Protein 3C85 (pdb70)

Foldseek 3Di:
DADEPDQAQEEEEEPPVSVVVCVVCCVVPNQRYAYEYQDPVVQVVCVVVVHRYDYDQLLDLVRVVRYDPDYNHQEYEQDPDLVSSVSSLVSCVVVPDPHAYEYEEADPVSQVVVVVSPHPYYYYPVVVVVVVVVVVCCVVVVDDDDDD/DDEPDQAQEEEEEPPQSVVVQVVCCVVPNQRYEYEYADQVVQVVCVVVPHRYHYDQLLDLVRVVPYDPPPRHAEYEQEEPDCSSVSSLVSCVVVVDPHAYEYEYQDPVCQVVVVVSPHPYYYYPVVVVVVCVVVVCCVVVVD/DVDPLQAQEEEEEPPQSVVVQVVCCVVPNQRYEYEYQDQVVQVVCVVVVHRYDYDQLLDLCCCVPRVVSVNYQEYEAEEPDCRSVSSLVSCVVVPDDHAYEYEYADDVVQVVNVVSPHPYYYYPVVVVVVVVVVVCCVVPVDDD/DEEEEEDPPQSVVVPVVPVCDYEYEPCCDDYDPHQEYEAEEPDCRSVVVLVVCVVVVDDHAYEYEYADPVVQCVVVVSPHPYYYYDVVVVVVVVVVVCCVVPVDPDPDDD

CATH classification: 3.40.50.720

Solvent-accessible surface area: 27857 Å² total

Sequence (544 aa):
QLINPGHAQVLILGGRIGTGAYDELRARYGKISLGIEIREEAAQQHRSEGRNVISGDATDPDFWERILDTGHVKLVLLAPHHQGNQTALEQLLQRRNYKGQIAAIAEYPDQLEGLLESGVDAAFNIYSEAGSGFARHVCKQLEPQFTSILINPGHAQVLILGGRIGTGAYDELRARYGKISLGIEIREEAAQQHRSEGRNVISGDATDPDFWERILDTGHVKLVLLAPHHQGNQTALEQLQRRNYKGQIAAIAEYPDQLEGLLESGVDAAFNIYSEAGSGFARHVCKQLEPLINPGHAQVLILGGRIGTGAYDELRARYGKISLGIEIREEAAQQHRSEGRNVISGDATDPDDFWERILDTGHVKLVLLAPHHQGNQTALEQLQRRNYKGQIAAIAEYPDQLEGLLESGVDAAFNIYSEAGSGFARRHVCKQLEPQFAQVLILGGRIGTGAYDELRAISLGIEINVISGDVKLVLLAPHHQGNQTALEQLQRRNYKGQIAAIAEYPDQLEGLLESGVDAAFNIYSEAGSGFARHVCKQLEPQFTSIK

Secondary structure (DSSP, 8-state):
--B--TT-SEEEE--HHHHHHHHHHHHHH-S-EEEEES-HHHHHHHHHTT--EEE--TT-HHHHHTB-S-----EEEE---HHHHHHHHHHHHHTT--SEEEEEESSHHHHHHHHHHT-SEEEEHHHHHHHHHHHHHHHHH-------/-B--TT-SEEEE--HHHHHHHHHHHHHHSS-EEEEES-HHHHHHHHHTT--EEE--TT-HHHHTTB---S---EEEE---TTHHHHHHHHHHHTT--SEEEEEESSGGGHHHHHHTT-SEEEEHHHHHHHHHHHHHHHHH--/--STT--SEEEE--HHHHHHHHHHHHHH-S-EEEEES-HHHHHHHHHTT--EEE--TT-HHHIIIII--S---EEEE---TTHHHHHHHHHHHTT--SEEEEEESSHHHHHHHHHTT-SEEEEHHHHHHHHHHHHHHHHH----/--EEEE--HHHHHHHHHHH--EEEEE--EEE----EEEE---TTHHHHHHHHHHHTT--SEEEEEESSHHHHHHHHHTT-SEEEEHHHHHHHHHHHHHHHHH--------

Nearest PDB structures (foldseek):
  3c85-assembly1_A  TM=9.756E-01  e=6.823E-26  Vibrio parahaemolyticus RIMD 2210633
  8fz7-assembly1_A  TM=7.893E-01  e=1.489E-06  Methanothermobacter thermautotrophicus
  8djb-assembly1_A  TM=7.788E-01  e=3.714E-06  Methanothermobacter thermautotrophicus
  6u6h-assembly1_A  TM=7.959E-01  e=1.056E-05  Methanothermobacter thermautotrophicus
  5bki-assembly1_A  TM=7.768E-01  e=8.131E-06  Methanothermobacter thermautotrophicus

Organism: Vibrio parahaemolyticus serotype O3:K6 (strain RIMD 2210633) (NCBI:txid223926)

Radius of gyration: 35.03 Å; Cα contacts (8 Å, |Δi|>4): 1081; chains: 4; bounding box: 75×81×74 Å

B-factor: mean 37.86, std 14.67, range [16.34, 89.81]

Structure (mmCIF, N/CA/C/O backbone):
data_3C85
#
_entry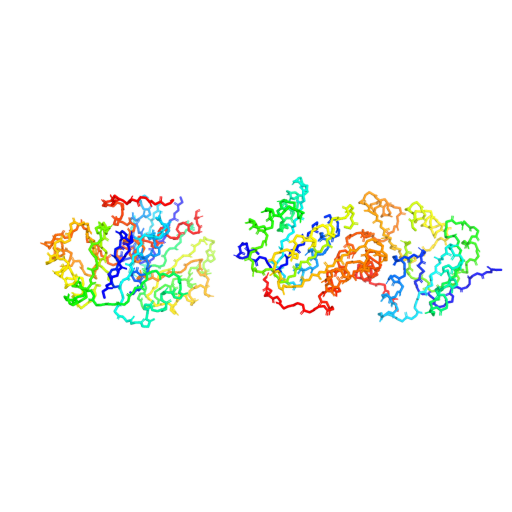.id   3C85
#
_cell.length_a   64.733
_cell.length_b   66.382
_cell.length_c   145.357
_cell.angle_alpha   90.00
_cell.angle_beta   90.00
_cell.angle_gamma   90.00
#
_symmetry.space_group_name_H-M   'P 21 21 21'
#
loop_
_entity.id
_entity.type
_entity.pdbx_description
1 polymer 'Putative glutathione-regulated potassium-efflux system protein KefB'
2 non-polymer 'SULFATE ION'
3 non-polymer 'ADENOSINE MONOPHOSPHATE'
4 water water
#
loop_
_atom_site.group_PDB
_atom_site.id
_atom_site.type_symbol
_atom_site.label_atom_id
_atom_site.label_alt_id
_atom_site.label_comp_id
_atom_site.label_asym_id
_atom_site.label_entity_id
_atom_site.label_seq_id
_atom_site.pdbx_PDB_ins_code
_atom_site.Cartn_x
_atom_site.Cartn_y
_atom_site.Cartn_z
_atom_site.occupancy
_atom_site.B_iso_or_equiv
_atom_site.auth_seq_id
_atom_site.auth_comp_id
_atom_site.auth_asym_id
_atom_site.auth_atom_id
_atom_site.pdbx_PDB_model_num
ATOM 1 N N . GLN A 1 33 ? 52.169 66.035 -2.328 1.00 47.83 29 GLN A N 1
ATOM 2 C CA . GLN A 1 33 ? 51.687 64.787 -1.692 1.00 46.57 29 GLN A CA 1
ATOM 3 C C . GLN A 1 33 ? 50.571 65.129 -0.732 1.00 45.05 29 GLN A C 1
ATOM 4 O O . GLN A 1 33 ? 50.486 64.592 0.370 1.00 44.32 29 GLN A O 1
ATOM 10 N N . LEU A 1 34 ? 49.713 66.043 -1.155 1.00 43.06 30 LEU A N 1
ATOM 11 C CA . LEU A 1 34 ? 48.597 66.432 -0.322 1.00 42.00 30 LEU A CA 1
ATOM 12 C C . LEU A 1 34 ? 47.621 65.272 -0.249 1.00 39.94 30 LEU A C 1
ATOM 13 O O . LEU A 1 34 ? 47.560 64.457 -1.173 1.00 40.01 30 LEU A O 1
ATOM 18 N N . ILE A 1 35 ? 46.895 65.181 0.860 1.00 37.66 31 ILE A N 1
ATOM 19 C CA . ILE A 1 35 ? 45.873 64.162 1.054 1.00 34.93 31 ILE A CA 1
ATOM 20 C C . ILE A 1 35 ? 44.513 64.815 1.075 1.00 34.46 31 ILE A C 1
ATOM 21 O O . ILE A 1 35 ? 44.188 65.587 1.985 1.00 33.01 31 ILE A O 1
ATOM 26 N N . ASN A 1 36 ? 43.735 64.488 0.049 1.00 31.74 32 ASN A N 1
ATOM 27 C CA . ASN A 1 36 ? 42.362 64.883 -0.062 1.00 32.30 32 ASN A CA 1
ATOM 28 C C . ASN A 1 36 ? 41.437 63.727 0.374 1.00 31.88 32 ASN A C 1
ATOM 29 O O . ASN A 1 36 ? 41.366 62.714 -0.321 1.00 32.32 32 ASN A O 1
ATOM 34 N N . PRO A 1 37 ? 40.742 63.865 1.536 1.00 31.98 33 PRO A N 1
ATOM 35 C CA . PRO A 1 37 ? 39.947 62.755 2.062 1.00 31.15 33 PRO A CA 1
ATOM 36 C C . PRO A 1 37 ? 38.620 62.649 1.318 1.00 31.35 33 PRO A C 1
ATOM 37 O O . PRO A 1 37 ? 37.838 61.763 1.593 1.00 30.18 33 PRO A O 1
ATOM 41 N N . GLY A 1 38 ? 38.378 63.581 0.399 1.00 31.28 34 GLY A N 1
ATOM 42 C CA . GLY A 1 38 ? 37.293 63.462 -0.539 1.00 31.58 34 GLY A CA 1
ATOM 43 C C . GLY A 1 38 ? 35.986 63.499 0.203 1.00 31.65 34 GLY A C 1
ATOM 44 O O . GLY A 1 38 ? 35.782 64.383 1.029 1.00 32.20 34 GLY A O 1
ATOM 45 N N . HIS A 1 39 ? 35.100 62.537 -0.075 1.00 31.03 35 HIS A N 1
ATOM 46 C CA . HIS A 1 39 ? 33.790 62.470 0.599 1.00 30.16 35 HIS A CA 1
ATOM 47 C C . HIS A 1 39 ? 33.744 61.738 1.948 1.00 29.19 35 HIS A C 1
ATOM 48 O O . HIS A 1 39 ? 32.645 61.623 2.549 1.00 28.44 35 HIS A O 1
ATOM 55 N N . ALA A 1 40 ? 34.895 61.278 2.444 1.00 27.56 36 ALA A N 1
ATOM 56 C CA . ALA A 1 40 ? 34.946 60.474 3.686 1.00 28.13 36 ALA A CA 1
ATOM 57 C C . ALA A 1 40 ? 34.354 61.250 4.856 1.00 28.72 36 ALA A C 1
ATOM 58 O O . ALA A 1 40 ? 34.680 62.422 5.061 1.00 29.84 36 ALA A O 1
ATOM 60 N N . GLN A 1 41 ? 33.464 60.598 5.602 1.00 28.87 37 GLN A N 1
ATOM 61 C CA . GLN A 1 41 ? 32.825 61.196 6.755 1.00 28.00 37 GLN A CA 1
ATOM 62 C C . GLN A 1 41 ? 33.427 60.642 8.047 1.00 27.19 37 GLN A C 1
ATOM 63 O O . GLN A 1 41 ? 33.239 61.224 9.123 1.00 26.90 37 GLN A O 1
ATOM 69 N N . VAL A 1 42 ? 34.151 59.517 7.940 1.00 25.88 38 VAL A N 1
ATOM 70 C CA . VAL A 1 42 ? 34.799 58.866 9.097 1.00 24.57 38 VAL A CA 1
ATOM 71 C C . VAL A 1 42 ? 36.271 58.707 8.739 1.00 24.62 38 VAL A C 1
ATOM 72 O O . VAL A 1 42 ? 36.574 58.254 7.649 1.00 24.01 38 VAL A O 1
ATOM 76 N N . LEU A 1 43 ? 37.166 59.130 9.627 1.00 22.74 39 LEU A N 1
ATOM 77 C CA . LEU A 1 43 ? 38.585 58.845 9.492 1.00 23.73 39 LEU A CA 1
ATOM 78 C C . LEU A 1 43 ? 38.894 57.752 10.509 1.00 22.55 39 LEU A C 1
ATOM 79 O O . LEU A 1 43 ? 38.574 57.914 11.695 1.00 23.80 39 LEU A O 1
ATOM 84 N N . ILE A 1 44 ? 39.460 56.630 10.067 1.00 21.88 40 ILE A N 1
ATOM 85 C CA . ILE A 1 44 ? 39.795 55.539 11.021 1.00 21.12 40 ILE A CA 1
ATOM 86 C C . ILE A 1 44 ? 41.315 55.472 11.141 1.00 21.53 40 ILE A C 1
ATOM 87 O O . ILE A 1 44 ? 42.005 55.140 10.216 1.00 21.83 40 ILE A O 1
ATOM 92 N N . LEU A 1 45 ? 41.846 55.852 12.277 1.00 22.48 41 LEU A N 1
ATOM 93 C CA . LEU A 1 45 ? 43.292 55.903 12.398 1.00 21.88 41 LEU A CA 1
ATOM 94 C C . LEU A 1 45 ? 43.780 54.558 12.949 1.00 24.02 41 LEU A C 1
ATOM 95 O O . LEU A 1 45 ? 43.619 54.277 14.152 1.00 24.28 41 LEU A O 1
ATOM 100 N N . GLY A 1 46 ? 44.389 53.739 12.096 1.00 22.48 42 GLY A N 1
ATOM 101 C CA . GLY A 1 46 ? 44.892 52.425 12.546 1.00 21.91 42 GLY A CA 1
ATOM 102 C C . GLY A 1 46 ? 43.970 51.465 11.852 1.00 21.80 42 GLY A C 1
ATOM 103 O O . GLY A 1 46 ? 42.764 51.517 12.084 1.00 21.43 42 GLY A O 1
ATOM 112 N N . GLY A 1 48 ? 44.603 47.941 11.820 1.00 22.74 44 GLY A N 1
ATOM 113 C CA . GLY A 1 48 ? 44.894 46.574 12.336 1.00 21.34 44 GLY A CA 1
ATOM 114 C C . GLY A 1 48 ? 43.507 45.976 12.466 1.00 22.64 44 GLY A C 1
ATOM 115 O O . GLY A 1 48 ? 42.567 46.516 11.881 1.00 22.79 44 GLY A O 1
ATOM 116 N N . ARG A 1 49 ? 43.369 44.907 13.233 1.00 22.08 45 ARG A N 1
ATOM 117 C CA . ARG A 1 49 ? 42.137 44.181 13.324 1.00 21.93 45 ARG A CA 1
ATOM 118 C C . ARG A 1 49 ? 40.969 44.984 13.903 1.00 21.28 45 ARG A C 1
ATOM 119 O O . ARG A 1 49 ? 39.888 44.859 13.456 1.00 22.09 45 ARG A O 1
ATOM 127 N N . ILE A 1 50 ? 41.238 45.832 14.875 1.00 20.57 46 ILE A N 1
ATOM 128 C CA . ILE A 1 50 ? 40.155 46.673 15.415 1.00 20.62 46 ILE A CA 1
ATOM 129 C C . ILE A 1 50 ? 39.599 47.642 14.350 1.00 20.84 46 ILE A C 1
ATOM 130 O O . ILE A 1 50 ? 38.360 47.681 14.057 1.00 19.16 46 ILE A O 1
ATOM 135 N N . GLY A 1 51 ? 40.495 48.429 13.776 1.00 20.51 47 GLY A N 1
ATOM 136 C CA . GLY A 1 51 ? 40.097 49.450 12.770 1.00 21.35 47 GLY A CA 1
ATOM 137 C C . GLY A 1 51 ? 39.401 48.818 11.583 1.00 21.87 47 GLY A C 1
ATOM 138 O O . GLY A 1 51 ? 38.437 49.367 11.038 1.00 21.77 47 GLY A O 1
ATOM 139 N N . THR A 1 52 ? 39.866 47.629 11.204 1.00 22.88 48 THR A N 1
ATOM 140 C CA . THR A 1 52 ? 39.253 46.883 10.093 1.00 22.29 48 THR A CA 1
ATOM 141 C C . THR A 1 52 ? 37.827 46.400 10.425 1.00 22.19 48 THR A C 1
ATOM 142 O O . THR A 1 52 ? 36.926 46.519 9.604 1.00 22.37 48 THR A O 1
ATOM 146 N N . GLY A 1 53 ? 37.612 45.869 11.635 1.00 21.82 49 GLY A N 1
ATOM 147 C CA . GLY A 1 53 ? 36.261 45.513 12.017 1.00 22.43 49 GLY A CA 1
ATOM 148 C C . GLY A 1 53 ? 35.323 46.693 12.072 1.00 22.28 49 GLY A C 1
ATOM 149 O O . GLY A 1 53 ? 34.152 46.589 11.699 1.00 23.37 49 GLY A O 1
ATOM 150 N N . ALA A 1 54 ? 35.821 47.820 12.560 1.00 20.73 50 ALA A N 1
ATOM 151 C CA . ALA A 1 54 ? 35.016 49.039 12.562 1.00 21.32 50 ALA A CA 1
ATOM 152 C C . ALA A 1 54 ? 34.685 49.514 11.133 1.00 22.43 50 ALA A C 1
ATOM 153 O O . ALA A 1 54 ? 33.504 49.830 10.789 1.00 22.39 50 ALA A O 1
ATOM 155 N N . TYR A 1 55 ? 35.710 49.558 10.295 1.00 21.63 51 TYR A N 1
ATOM 156 C CA . TYR A 1 55 ? 35.543 49.958 8.871 1.00 23.32 51 TYR A CA 1
ATOM 157 C C . TYR A 1 55 ? 34.447 49.109 8.223 1.00 24.30 51 TYR A C 1
ATOM 158 O O . TYR A 1 55 ? 33.519 49.622 7.589 1.00 24.92 51 TYR A O 1
ATOM 167 N N . ASP A 1 56 ? 34.554 47.792 8.401 1.00 25.29 52 ASP A N 1
ATOM 168 C CA . ASP A 1 56 ? 33.630 46.859 7.761 1.00 25.70 52 ASP A CA 1
ATOM 169 C C . ASP A 1 56 ? 32.210 46.939 8.332 1.00 26.86 52 ASP A C 1
ATOM 170 O O . ASP A 1 56 ? 31.212 46.850 7.591 1.00 27.40 52 ASP A O 1
ATOM 175 N N . GLU A 1 57 ? 32.116 47.101 9.648 1.00 26.37 53 GLU A N 1
ATOM 176 C CA . GLU A 1 57 ? 30.824 47.308 10.312 1.00 27.88 53 GLU A CA 1
ATOM 177 C C . GLU A 1 57 ? 30.110 48.613 9.863 1.00 28.38 53 GLU A C 1
ATOM 178 O O . GLU A 1 57 ? 28.912 48.613 9.570 1.00 28.64 53 GLU A O 1
ATOM 184 N N . LEU A 1 58 ? 30.846 49.709 9.790 1.00 28.67 54 LEU A N 1
ATOM 185 C CA . LEU A 1 58 ? 30.314 50.944 9.187 1.00 30.65 54 LEU A CA 1
ATOM 186 C C . LEU A 1 58 ? 29.952 50.771 7.710 1.00 31.94 54 LEU A C 1
ATOM 187 O O . LEU A 1 58 ? 28.916 51.290 7.268 1.00 32.55 54 LEU A O 1
ATOM 192 N N . ARG A 1 59 ? 30.803 50.100 6.925 1.00 33.56 55 ARG A N 1
ATOM 193 C CA . ARG A 1 59 ? 30.468 49.892 5.504 1.00 36.18 55 ARG A CA 1
ATOM 194 C C . ARG A 1 59 ? 29.129 49.143 5.351 1.00 36.43 55 ARG A C 1
ATOM 195 O O . ARG A 1 59 ? 28.318 49.475 4.495 1.00 35.56 55 ARG A O 1
ATOM 203 N N . ALA A 1 60 ? 28.903 48.142 6.202 1.00 37.67 56 ALA A N 1
ATOM 204 C CA . ALA A 1 60 ? 27.661 47.367 6.183 1.00 39.58 56 ALA A CA 1
ATOM 205 C C . ALA A 1 60 ? 26.409 48.212 6.454 1.00 40.70 56 ALA A C 1
ATOM 206 O O . ALA A 1 60 ? 25.362 47.964 5.873 1.00 41.69 56 ALA A O 1
ATOM 208 N N . ARG A 1 61 ? 26.512 49.189 7.359 1.00 42.33 57 ARG A N 1
ATOM 209 C CA . ARG A 1 61 ? 25.362 50.018 7.775 1.00 43.47 57 ARG A CA 1
ATOM 210 C C . ARG A 1 61 ? 25.197 51.273 6.902 1.00 43.99 57 ARG A C 1
ATOM 211 O O . ARG A 1 61 ? 24.067 51.640 6.511 1.00 44.13 57 ARG A O 1
ATOM 219 N N . TYR A 1 62 ? 26.324 51.897 6.563 1.00 43.14 58 TYR A N 1
ATOM 220 C CA . TYR A 1 62 ? 26.318 53.209 5.908 1.00 43.03 58 TYR A CA 1
ATOM 221 C C . TYR A 1 62 ? 26.949 53.292 4.512 1.00 42.06 58 TYR A C 1
ATOM 222 O O . TYR A 1 62 ? 26.920 54.351 3.900 1.00 42.12 58 TYR A O 1
ATOM 231 N N . GLY A 1 63 ? 27.548 52.216 4.019 1.00 40.71 59 GLY A N 1
ATOM 232 C CA . GLY A 1 63 ? 28.221 52.262 2.723 1.00 38.97 59 GLY A CA 1
ATOM 233 C C . GLY A 1 63 ? 29.620 52.845 2.849 1.00 38.66 59 GLY A C 1
ATOM 234 O O . GLY A 1 63 ? 30.190 52.880 3.936 1.00 38.80 59 GLY A O 1
ATOM 235 N N . LYS A 1 64 ? 30.158 53.341 1.754 1.00 37.03 60 LYS A N 1
ATOM 236 C CA . LYS A 1 64 ? 31.573 53.687 1.662 1.00 36.84 60 LYS A CA 1
ATOM 237 C C . LYS A 1 64 ? 31.891 55.101 2.239 1.00 35.10 60 LYS A C 1
ATOM 238 O O . LYS A 1 64 ? 32.192 56.048 1.500 1.00 35.40 60 LYS A O 1
ATOM 244 N N . ILE A 1 65 ? 31.866 55.216 3.558 1.00 32.36 61 ILE A N 1
ATOM 245 C CA . ILE A 1 65 ? 31.931 56.519 4.228 1.00 30.52 61 ILE A CA 1
ATOM 246 C C . ILE A 1 65 ? 33.233 56.751 4.970 1.00 29.68 61 ILE A C 1
ATOM 247 O O . ILE A 1 65 ? 33.425 57.841 5.574 1.00 28.73 61 ILE A O 1
ATOM 252 N N . SER A 1 66 ? 34.111 55.740 4.942 1.00 27.42 62 SER A N 1
ATOM 253 C CA . SER A 1 66 ? 35.326 55.797 5.762 1.00 25.87 62 SER A CA 1
ATOM 254 C C . SER A 1 66 ? 36.617 55.882 4.967 1.00 25.73 62 SER A C 1
ATOM 255 O O . SER A 1 66 ? 36.688 55.371 3.853 1.00 25.45 62 SER A O 1
ATOM 258 N N . LEU A 1 67 ? 37.634 56.490 5.590 1.00 24.45 63 LEU A N 1
ATOM 259 C CA . LEU A 1 67 ? 39.014 56.503 5.098 1.00 23.22 63 LEU A CA 1
ATOM 260 C C . LEU A 1 67 ? 39.916 55.991 6.233 1.00 23.44 63 LEU A C 1
ATOM 261 O O . LEU A 1 67 ? 39.947 56.567 7.310 1.00 22.21 63 LEU A O 1
ATOM 266 N N . GLY A 1 68 ? 40.646 54.904 5.976 1.00 23.06 64 GLY A N 1
ATOM 267 C CA . GLY A 1 68 ? 41.545 54.317 6.964 1.00 22.59 64 GLY A CA 1
ATOM 268 C C . GLY A 1 68 ? 42.929 54.879 6.738 1.00 23.02 64 GLY A C 1
ATOM 269 O O . GLY A 1 68 ? 43.314 55.120 5.604 1.00 24.17 64 GLY A O 1
ATOM 270 N N . ILE A 1 69 ? 43.643 55.137 7.834 1.00 23.19 65 ILE A N 1
ATOM 271 C CA . ILE A 1 69 ? 45.037 55.580 7.813 1.00 23.86 65 ILE A CA 1
ATOM 272 C C . ILE A 1 69 ? 45.838 54.488 8.522 1.00 24.64 65 ILE A C 1
ATOM 273 O O . ILE A 1 69 ? 45.481 54.072 9.637 1.00 24.88 65 ILE A O 1
ATOM 278 N N . GLU A 1 70 ? 46.896 54.003 7.872 1.00 24.81 66 GLU A N 1
ATOM 279 C CA . GLU A 1 70 ? 47.634 52.833 8.344 1.00 25.20 66 GLU A CA 1
ATOM 280 C C . GLU A 1 70 ? 49.156 53.011 8.140 1.00 25.37 66 GLU A C 1
ATOM 281 O O . GLU A 1 70 ? 49.606 53.336 7.038 1.00 25.71 66 GLU A O 1
ATOM 287 N N . ILE A 1 71 ? 49.937 52.847 9.199 1.00 24.91 67 ILE A N 1
ATOM 288 C CA . ILE A 1 71 ? 51.386 53.071 9.119 1.00 28.11 67 ILE A CA 1
ATOM 289 C C . ILE A 1 71 ? 52.130 52.021 8.278 1.00 28.40 67 ILE A C 1
ATOM 290 O O . ILE A 1 71 ? 53.170 52.322 7.656 1.00 29.35 67 ILE A O 1
ATOM 295 N N . ARG A 1 72 ? 51.584 50.807 8.241 1.00 28.42 68 ARG A N 1
ATOM 296 C CA . ARG A 1 72 ? 52.195 49.696 7.474 1.00 30.65 68 ARG A CA 1
ATOM 297 C C . ARG A 1 72 ? 51.806 49.777 6.000 1.00 31.36 68 ARG A C 1
ATOM 298 O O . ARG A 1 72 ? 50.657 49.476 5.630 1.00 31.16 68 ARG A O 1
ATOM 306 N N . GLU A 1 73 ? 52.762 50.164 5.160 1.00 32.33 69 GLU A N 1
ATOM 307 C CA . GLU A 1 73 ? 52.528 50.284 3.725 1.00 34.29 69 GLU A CA 1
ATOM 308 C C . GLU A 1 73 ? 51.997 48.982 3.101 1.00 33.98 69 GLU A C 1
ATOM 309 O O . GLU A 1 73 ? 51.045 49.013 2.292 1.00 33.45 69 GLU A O 1
ATOM 315 N N . GLU A 1 74 ? 52.565 47.839 3.494 1.00 33.71 70 GLU A N 1
ATOM 316 C CA . GLU A 1 74 ? 52.106 46.574 2.904 1.00 34.30 70 GLU A CA 1
ATOM 317 C C . GLU A 1 74 ? 50.669 46.255 3.368 1.00 33.21 70 GLU A C 1
ATOM 318 O O . GLU A 1 74 ? 49.847 45.796 2.562 1.00 32.64 70 GLU A O 1
ATOM 324 N N . ALA A 1 75 ? 50.339 46.561 4.635 1.00 32.30 71 ALA A N 1
ATOM 325 C CA . ALA A 1 75 ? 48.957 46.363 5.117 1.00 30.41 71 ALA A CA 1
ATOM 326 C C . ALA A 1 75 ? 47.985 47.302 4.413 1.00 29.71 71 ALA A C 1
ATOM 327 O O . ALA A 1 75 ? 46.840 46.926 4.129 1.00 27.59 71 ALA A O 1
ATOM 329 N N . ALA A 1 76 ? 48.431 48.530 4.151 1.00 29.60 72 ALA A N 1
ATOM 330 C CA . ALA A 1 76 ? 47.566 49.498 3.458 1.00 29.52 72 ALA A CA 1
ATOM 331 C C . ALA A 1 76 ? 47.294 49.030 2.019 1.00 30.36 72 ALA A C 1
ATOM 332 O O . ALA A 1 76 ? 46.156 49.078 1.554 1.00 29.34 72 ALA A O 1
ATOM 334 N N . GLN A 1 77 ? 48.336 48.572 1.324 1.00 30.24 73 GLN A N 1
ATOM 335 C CA . GLN A 1 77 ? 48.169 47.993 -0.015 1.00 33.67 73 GLN A CA 1
ATOM 336 C C . GLN A 1 77 ? 47.241 46.771 0.004 1.00 31.26 73 GLN A C 1
ATOM 337 O O . GLN A 1 77 ? 46.371 46.616 -0.871 1.00 30.72 73 GLN A O 1
ATOM 343 N N . GLN A 1 78 ? 47.428 45.891 0.991 1.00 30.53 74 GLN A N 1
ATOM 344 C CA . GLN A 1 78 ? 46.549 44.720 1.100 1.00 30.35 74 GLN A CA 1
ATOM 345 C C . GLN A 1 78 ? 45.087 45.167 1.296 1.00 29.10 74 GLN A C 1
ATOM 346 O O . GLN A 1 78 ? 44.214 44.682 0.591 1.00 28.56 74 GLN A O 1
ATOM 352 N N . HIS A 1 79 ? 44.831 46.138 2.188 1.00 27.51 75 HIS A N 1
ATOM 353 C CA . HIS A 1 79 ? 43.479 46.707 2.310 1.00 27.70 75 HIS A CA 1
ATOM 354 C C . HIS A 1 79 ? 42.915 47.256 0.997 1.00 28.96 75 HIS A C 1
ATOM 355 O O . HIS A 1 79 ? 41.737 47.012 0.669 1.00 29.24 75 HIS A O 1
ATOM 362 N N . ARG A 1 80 ? 43.735 48.006 0.252 1.00 28.90 76 ARG A N 1
ATOM 363 C CA . ARG A 1 80 ? 43.274 48.506 -1.062 1.00 31.16 76 ARG A CA 1
ATOM 364 C C . ARG A 1 80 ? 42.967 47.364 -2.071 1.00 32.08 76 ARG A C 1
ATOM 365 O O . ARG A 1 80 ? 41.966 47.442 -2.790 1.00 31.41 76 ARG A O 1
ATOM 373 N N . SER A 1 81 ? 43.750 46.279 -2.066 1.00 33.12 77 SER A N 1
ATOM 374 C CA . SER A 1 81 ? 43.470 45.142 -2.965 1.00 35.42 77 SER A CA 1
ATOM 375 C C . SER A 1 81 ? 42.154 44.471 -2.591 1.00 35.71 77 SER A C 1
ATOM 376 O O . SER A 1 81 ? 41.531 43.838 -3.446 1.00 35.23 77 SER A O 1
ATOM 379 N N . GLU A 1 82 ? 41.736 44.644 -1.329 1.00 35.12 78 GLU A N 1
ATOM 380 C CA . GLU A 1 82 ? 40.465 44.138 -0.818 1.00 36.11 78 GLU A CA 1
ATOM 381 C C . GLU A 1 82 ? 39.297 45.151 -0.978 1.00 35.22 78 GLU A C 1
ATOM 382 O O . GLU A 1 82 ? 38.190 44.882 -0.542 1.00 36.00 78 GLU A O 1
ATOM 388 N N . GLY A 1 83 ? 39.537 46.293 -1.611 1.00 34.15 79 GLY A N 1
ATOM 389 C CA . GLY A 1 83 ? 38.462 47.254 -1.898 1.00 33.45 79 GLY A CA 1
ATOM 390 C C . GLY A 1 83 ? 38.272 48.350 -0.851 1.00 32.15 79 GLY A C 1
ATOM 391 O O . GLY A 1 83 ? 37.402 49.221 -1.012 1.00 33.60 79 GLY A O 1
ATOM 392 N N . ARG A 1 84 ? 39.084 48.335 0.212 1.00 29.85 80 ARG A N 1
ATOM 393 C CA . ARG A 1 84 ? 38.964 49.327 1.287 1.00 28.63 80 ARG A CA 1
ATOM 394 C C . ARG A 1 84 ? 39.744 50.626 0.959 1.00 28.74 80 ARG A C 1
ATOM 395 O O . ARG A 1 84 ? 40.805 50.568 0.343 1.00 27.59 80 ARG A O 1
ATOM 403 N N . ASN A 1 85 ? 39.188 51.789 1.322 1.00 27.60 81 ASN A N 1
ATOM 404 C CA . ASN A 1 85 ? 39.911 53.061 1.120 1.00 27.47 81 ASN A CA 1
ATOM 405 C C . ASN A 1 85 ? 40.850 53.252 2.279 1.00 27.06 81 ASN A C 1
ATOM 406 O O . ASN A 1 85 ? 40.442 53.718 3.353 1.00 26.17 81 ASN A O 1
ATOM 411 N N . VAL A 1 86 ? 42.102 52.864 2.070 1.00 25.94 82 VAL A N 1
ATOM 412 C CA . VAL A 1 86 ? 43.108 52.957 3.114 1.00 25.92 82 VAL A CA 1
ATOM 413 C C . VAL A 1 86 ? 44.376 53.563 2.516 1.00 26.79 82 VAL A C 1
ATOM 414 O O . VAL A 1 86 ? 44.817 53.156 1.446 1.00 27.16 82 VAL A O 1
ATOM 418 N N . ILE A 1 87 ? 44.914 54.572 3.172 1.00 26.53 83 ILE A N 1
ATOM 419 C CA . ILE A 1 87 ? 46.140 55.184 2.705 1.00 28.05 83 ILE A CA 1
ATOM 420 C C . ILE A 1 87 ? 47.208 55.011 3.768 1.00 28.63 83 ILE A C 1
ATOM 421 O O . ILE A 1 87 ? 46.892 54.852 4.964 1.00 28.99 83 ILE A O 1
ATOM 426 N N . SER A 1 88 ? 48.472 54.979 3.357 1.00 28.62 84 SER A N 1
ATOM 427 C CA . SER A 1 88 ? 49.504 54.813 4.360 1.00 28.96 84 SER A CA 1
ATOM 428 C C . SER A 1 88 ? 49.890 56.156 4.983 1.00 29.26 84 SER A C 1
ATOM 429 O O . SER A 1 88 ? 49.829 57.199 4.322 1.00 28.89 84 SER A O 1
ATOM 432 N N . GLY A 1 89 ? 50.297 56.129 6.250 1.00 28.72 85 GLY A N 1
ATOM 433 C CA . GLY A 1 89 ? 50.748 57.334 6.912 1.00 28.94 85 GLY A CA 1
ATOM 434 C C . GLY A 1 89 ? 50.849 57.110 8.393 1.00 28.52 85 GLY A C 1
ATOM 435 O O . GLY A 1 89 ? 50.297 56.156 8.908 1.00 28.14 85 GLY A O 1
ATOM 436 N N . ASP A 1 90 ? 51.576 57.988 9.068 1.00 28.83 86 ASP A N 1
ATOM 437 C CA . ASP A 1 90 ? 51.774 57.881 10.531 1.00 29.47 86 ASP A CA 1
ATOM 438 C C . ASP A 1 90 ? 50.943 58.975 11.183 1.00 29.17 86 ASP A C 1
ATOM 439 O O . ASP A 1 90 ? 51.354 60.145 11.190 1.00 29.54 86 ASP A O 1
ATOM 444 N N . ALA A 1 91 ? 49.781 58.602 11.737 1.00 29.16 87 ALA A N 1
ATOM 445 C CA . ALA A 1 91 ? 48.894 59.584 12.361 1.00 29.28 87 ALA A CA 1
ATOM 446 C C . ALA A 1 91 ? 49.470 60.281 13.628 1.00 30.18 87 ALA A C 1
ATOM 447 O O . ALA A 1 91 ? 48.876 61.239 14.105 1.00 30.27 87 ALA A O 1
ATOM 449 N N . THR A 1 92 ? 50.635 59.853 14.121 1.00 30.58 88 THR A N 1
ATOM 450 C CA . THR A 1 92 ? 51.300 60.559 15.233 1.00 32.43 88 THR A CA 1
ATOM 451 C C . THR A 1 92 ? 52.236 61.675 14.759 1.00 33.27 88 THR A C 1
ATOM 452 O O . THR A 1 92 ? 52.775 62.452 15.569 1.00 34.17 88 THR A O 1
ATOM 456 N N . ASP A 1 93 ? 52.449 61.756 13.451 1.00 34.00 89 ASP A N 1
ATOM 457 C CA . ASP A 1 93 ? 53.448 62.676 12.870 1.00 35.51 89 ASP A CA 1
ATOM 458 C C . ASP A 1 93 ? 52.766 63.952 12.404 1.00 35.60 89 ASP A C 1
ATOM 459 O O . ASP A 1 93 ? 51.877 63.870 11.553 1.00 35.74 89 ASP A O 1
ATOM 464 N N . PRO A 1 94 ? 53.148 65.136 12.970 1.00 36.62 90 PRO A N 1
ATOM 465 C CA . PRO A 1 94 ? 52.637 66.431 12.515 1.00 36.84 90 PRO A CA 1
ATOM 466 C C . PRO A 1 94 ? 52.758 66.666 11.022 1.00 38.23 90 PRO A C 1
ATOM 467 O O . PRO A 1 94 ? 51.928 67.383 10.459 1.00 38.58 90 PRO A O 1
ATOM 471 N N . ASP A 1 95 ? 53.797 66.105 10.398 1.00 38.96 91 ASP A N 1
ATOM 472 C CA . ASP A 1 95 ? 54.030 66.243 8.957 1.00 39.94 91 ASP A CA 1
ATOM 473 C C . ASP A 1 95 ? 52.982 65.473 8.137 1.00 39.13 91 ASP A C 1
ATOM 474 O O . ASP A 1 95 ? 52.642 65.882 7.028 1.00 39.71 91 ASP A O 1
ATOM 479 N N . PHE A 1 96 ? 52.491 64.362 8.668 1.00 37.78 92 PHE A N 1
ATOM 480 C CA . PHE A 1 96 ? 51.364 63.656 8.052 1.00 37.05 92 PHE A CA 1
ATOM 481 C C . PHE A 1 96 ? 50.151 64.571 8.044 1.00 36.86 92 PHE A C 1
ATOM 482 O O . PHE A 1 96 ? 49.542 64.768 7.014 1.00 36.70 92 PHE A O 1
ATOM 490 N N . TRP A 1 97 ? 49.823 65.147 9.200 1.00 36.42 93 TRP A N 1
ATOM 491 C CA . TRP A 1 97 ? 48.652 66.002 9.327 1.00 36.89 93 TRP A CA 1
ATOM 492 C C . TRP A 1 97 ? 48.716 67.278 8.485 1.00 38.58 93 TRP A C 1
ATOM 493 O O . TRP A 1 97 ? 47.675 67.821 8.077 1.00 37.73 93 TRP A O 1
ATOM 504 N N . GLU A 1 98 ? 49.920 67.707 8.185 1.00 39.19 94 GLU A N 1
ATOM 505 C CA . GLU A 1 98 ? 50.112 68.900 7.389 1.00 42.07 94 GLU A CA 1
ATOM 506 C C . GLU A 1 98 ? 49.732 68.647 5.940 1.00 41.77 94 GLU A C 1
ATOM 507 O O . GLU A 1 98 ? 49.423 69.558 5.233 1.00 41.75 94 GLU A O 1
ATOM 513 N N . ARG A 1 99 ? 49.733 67.392 5.539 1.00 41.74 95 ARG A N 1
ATOM 514 C CA . ARG A 1 99 ? 49.373 67.002 4.184 1.00 42.48 95 ARG A CA 1
ATOM 515 C C . ARG A 1 99 ? 47.867 67.025 3.950 1.00 42.79 95 ARG A C 1
ATOM 516 O O . ARG A 1 99 ? 47.432 67.035 2.812 1.00 42.25 95 ARG A O 1
ATOM 524 N N . ILE A 1 100 ? 47.074 67.039 5.017 1.00 44.24 96 ILE A N 1
ATOM 525 C CA . ILE A 1 100 ? 45.625 66.806 4.906 1.00 46.03 96 ILE A CA 1
ATOM 526 C C . ILE A 1 100 ? 44.811 68.082 4.665 1.00 47.73 96 ILE A C 1
ATOM 527 O O . ILE A 1 100 ? 44.868 69.034 5.445 1.00 47.93 96 ILE A O 1
ATOM 532 N N . LEU A 1 101 ? 44.029 68.062 3.612 1.00 49.81 97 LEU A N 1
ATOM 533 C CA . LEU A 1 101 ? 43.189 69.172 3.229 1.00 51.76 97 LEU A CA 1
ATOM 534 C C . LEU A 1 101 ? 42.123 69.523 4.242 1.00 52.94 97 LEU A C 1
ATOM 535 O O . LEU A 1 101 ? 41.351 68.685 4.631 1.00 52.96 97 LEU A O 1
ATOM 540 N N . ASP A 1 102 ? 42.070 70.784 4.628 1.00 54.52 98 ASP A N 1
ATOM 541 C CA . ASP A 1 102 ? 41.071 71.266 5.558 1.00 56.56 98 ASP A CA 1
ATOM 542 C C . ASP A 1 102 ? 39.660 71.165 5.057 1.00 56.52 98 ASP A C 1
ATOM 543 O O . ASP A 1 102 ? 38.743 71.181 5.819 1.00 57.03 98 ASP A O 1
ATOM 548 N N . THR A 1 103 ? 39.502 71.054 3.756 1.00 56.83 99 THR A N 1
ATOM 549 C CA . THR A 1 103 ? 38.200 70.836 3.167 1.00 56.72 99 THR A CA 1
ATOM 550 C C . THR A 1 103 ? 37.884 69.379 3.362 1.00 55.60 99 THR A C 1
ATOM 551 O O . THR A 1 103 ? 38.725 68.546 3.135 1.00 55.85 99 THR A O 1
ATOM 555 N N . GLY A 1 104 ? 36.675 69.085 3.803 1.00 54.52 100 GLY A N 1
ATOM 556 C CA . GLY A 1 104 ? 36.334 67.743 4.229 1.00 52.26 100 GLY A CA 1
ATOM 557 C C . GLY A 1 104 ? 35.029 67.621 5.019 1.00 50.26 100 GLY A C 1
ATOM 558 O O . GLY A 1 104 ? 34.664 68.389 5.892 1.00 51.47 100 GLY A O 1
ATOM 559 N N . HIS A 1 105 ? 34.341 66.568 4.708 1.00 47.09 101 HIS A N 1
ATOM 560 C CA . HIS A 1 105 ? 33.184 66.249 5.418 1.00 42.49 101 HIS A CA 1
ATOM 561 C C . HIS A 1 105 ? 33.426 65.368 6.662 1.00 40.00 101 HIS A C 1
ATOM 562 O O . HIS A 1 105 ? 32.510 64.733 7.062 1.00 38.33 101 HIS A O 1
ATOM 569 N N . VAL A 1 106 ? 34.625 65.347 7.263 1.00 38.28 102 VAL A N 1
ATOM 570 C CA . VAL A 1 106 ? 34.875 64.336 8.349 1.00 37.19 102 VAL A CA 1
ATOM 571 C C . VAL A 1 106 ? 34.139 64.717 9.625 1.00 35.92 102 VAL A C 1
ATOM 572 O O . VAL A 1 106 ? 34.429 65.776 10.192 1.00 36.35 102 VAL A O 1
ATOM 576 N N . LYS A 1 107 ? 33.200 63.868 10.066 1.00 33.77 103 LYS A N 1
ATOM 577 C CA . LYS A 1 107 ? 32.310 64.130 11.225 1.00 33.04 103 LYS A CA 1
ATOM 578 C C . LYS A 1 107 ? 32.668 63.265 12.412 1.00 30.47 103 LYS A C 1
ATOM 579 O O . LYS A 1 107 ? 32.231 63.529 13.543 1.00 28.93 103 LYS A O 1
ATOM 585 N N . LEU A 1 108 ? 33.441 62.215 12.135 1.00 28.73 104 LEU A N 1
ATOM 586 C CA . LEU A 1 108 ? 33.838 61.245 13.134 1.00 27.91 104 LEU A CA 1
ATOM 587 C C . LEU A 1 108 ? 35.243 60.712 12.890 1.00 26.49 104 LEU A C 1
ATOM 588 O O . LEU A 1 108 ? 35.609 60.330 11.762 1.00 27.57 104 LEU A O 1
ATOM 593 N N . VAL A 1 109 ? 36.060 60.747 13.936 1.00 25.29 105 VAL A N 1
ATOM 594 C CA . VAL A 1 109 ? 37.366 60.124 13.893 1.00 23.81 105 VAL A CA 1
ATOM 595 C C . VAL A 1 109 ? 37.367 58.959 14.897 1.00 22.52 105 VAL A C 1
ATOM 596 O O . VAL A 1 109 ? 36.968 59.146 16.060 1.00 22.22 105 VAL A O 1
ATOM 600 N N . LEU A 1 110 ? 37.795 57.765 14.449 1.00 21.41 106 LEU A N 1
ATOM 601 C CA . LEU A 1 110 ? 37.993 56.600 15.341 1.00 21.09 106 LEU A CA 1
ATOM 602 C C . LEU A 1 110 ? 39.471 56.399 15.642 1.00 21.62 106 LEU A C 1
ATOM 603 O O . LEU A 1 110 ? 40.271 56.265 14.733 1.00 21.53 106 LEU A O 1
ATOM 608 N N . LEU A 1 111 ? 39.848 56.441 16.894 1.00 20.58 107 LEU A N 1
ATOM 609 C CA . LEU A 1 111 ? 41.206 56.231 17.277 1.00 21.68 107 LEU A CA 1
ATOM 610 C C . LEU A 1 111 ? 41.451 54.730 17.555 1.00 21.56 107 LEU A C 1
ATOM 611 O O . LEU A 1 111 ? 41.057 54.218 18.551 1.00 21.60 107 LEU A O 1
ATOM 616 N N . ALA A 1 112 ? 42.088 54.058 16.616 1.00 21.72 108 ALA A N 1
ATOM 617 C CA . ALA A 1 112 ? 42.252 52.620 16.632 1.00 22.10 108 ALA A CA 1
ATOM 618 C C . ALA A 1 112 ? 43.682 52.176 16.388 1.00 23.23 108 ALA A C 1
ATOM 619 O O . ALA A 1 112 ? 43.924 51.197 15.755 1.00 23.42 108 ALA A O 1
ATOM 629 N N . PRO A 1 114 ? 47.528 50.873 17.345 1.00 26.69 110 PRO A N 1
ATOM 630 C CA . PRO A 1 114 ? 47.907 49.691 18.089 1.00 27.67 110 PRO A CA 1
ATOM 631 C C . PRO A 1 114 ? 48.647 49.986 19.373 1.00 28.54 110 PRO A C 1
ATOM 632 O O . PRO A 1 114 ? 48.789 49.126 20.170 1.00 30.32 110 PRO A O 1
ATOM 636 N N . HIS A 1 115 ? 49.107 51.194 19.550 1.00 26.96 111 HIS A N 1
ATOM 637 C CA . HIS A 1 115 ? 49.808 51.601 20.728 1.00 27.17 111 HIS A CA 1
ATOM 638 C C . HIS A 1 115 ? 49.002 52.691 21.392 1.00 26.97 111 HIS A C 1
ATOM 639 O O . HIS A 1 115 ? 48.612 53.626 20.735 1.00 26.62 111 HIS A O 1
ATOM 646 N N . HIS A 1 116 ? 48.727 52.540 22.687 1.00 27.54 112 HIS A N 1
ATOM 647 C CA . HIS A 1 116 ? 47.826 53.493 23.349 1.00 28.34 112 HIS A CA 1
ATOM 648 C C . HIS A 1 116 ? 48.288 54.943 23.235 1.00 28.47 112 HIS A C 1
ATOM 649 O O . HIS A 1 116 ? 47.475 55.837 22.989 1.00 27.99 112 HIS A O 1
ATOM 656 N N . GLN A 1 117 ? 49.582 55.184 23.460 1.00 29.54 113 GLN A N 1
ATOM 657 C CA . GLN A 1 117 ? 50.119 56.559 23.363 1.00 31.00 113 GLN A CA 1
ATOM 658 C C . GLN A 1 117 ? 49.967 57.128 21.952 1.00 30.72 113 GLN A C 1
ATOM 659 O O . GLN A 1 117 ? 49.856 58.362 21.763 1.00 30.39 113 GLN A O 1
ATOM 665 N N . GLY A 1 118 ? 49.955 56.238 20.964 1.00 30.06 114 GLY A N 1
ATOM 666 C CA . GLY A 1 118 ? 49.665 56.667 19.579 1.00 29.23 114 GLY A CA 1
ATOM 667 C C . GLY A 1 118 ? 48.300 57.316 19.424 1.00 28.14 114 GLY A C 1
ATOM 668 O O . GLY A 1 118 ? 48.148 58.310 18.700 1.00 28.45 114 GLY A O 1
ATOM 669 N N . ASN A 1 119 ? 47.282 56.729 20.055 1.00 27.74 115 ASN A N 1
ATOM 670 C CA . ASN A 1 119 ? 45.937 57.315 20.046 1.00 26.22 115 ASN A CA 1
ATOM 671 C C . ASN A 1 119 ? 45.932 58.687 20.710 1.00 26.65 115 ASN A C 1
ATOM 672 O O . ASN A 1 119 ? 45.280 59.607 20.233 1.00 24.92 115 ASN A O 1
ATOM 677 N N . GLN A 1 120 ? 46.681 58.804 21.810 1.00 27.72 116 GLN A N 1
ATOM 678 C CA . GLN A 1 120 ? 46.808 60.073 22.540 1.00 28.90 116 GLN A CA 1
ATOM 679 C C . GLN A 1 120 ? 47.491 61.134 21.681 1.00 28.86 116 GLN A C 1
ATOM 680 O O . GLN A 1 120 ? 47.013 62.268 21.582 1.00 29.03 116 GLN A O 1
ATOM 686 N N . THR A 1 121 ? 48.586 60.757 21.014 1.00 28.92 117 THR A N 1
ATOM 687 C CA . THR A 1 121 ? 49.309 61.688 20.117 1.00 28.96 117 THR A CA 1
ATOM 688 C C . THR A 1 121 ? 48.472 62.079 18.882 1.00 28.97 117 THR A C 1
ATOM 689 O O . THR A 1 121 ? 48.425 63.253 18.513 1.00 29.61 117 THR A O 1
ATOM 693 N N . ALA A 1 122 ? 47.757 61.118 18.304 1.00 29.34 118 ALA A N 1
ATOM 694 C CA . ALA A 1 122 ? 46.843 61.402 17.200 1.00 28.82 118 ALA A CA 1
ATOM 695 C C . ALA A 1 122 ? 45.779 62.395 17.602 1.00 29.04 118 ALA A C 1
ATOM 696 O O . ALA A 1 122 ? 45.486 63.289 16.839 1.00 29.36 118 ALA A O 1
ATOM 698 N N . LEU A 1 123 ? 45.189 62.221 18.785 1.00 29.80 119 LEU A N 1
ATOM 699 C CA . LEU A 1 123 ? 44.196 63.155 19.312 1.00 30.24 119 LEU A CA 1
ATOM 700 C C . LEU A 1 123 ? 44.747 64.585 19.420 1.00 31.84 119 LEU A C 1
ATOM 701 O O . LEU A 1 123 ? 44.077 65.548 19.026 1.00 30.38 119 LEU A O 1
ATOM 706 N N . GLU A 1 124 ? 45.962 64.719 19.955 1.00 33.25 120 GLU A N 1
ATOM 707 C CA . GLU A 1 124 ? 46.641 66.026 20.018 1.00 36.66 120 GLU A CA 1
ATOM 708 C C . GLU A 1 124 ? 46.812 66.674 18.635 1.00 36.16 120 GLU A C 1
ATOM 709 O O . GLU A 1 124 ? 46.654 67.897 18.477 1.00 36.45 120 GLU A O 1
ATOM 715 N N . GLN A 1 125 ? 47.139 65.864 17.629 1.00 35.54 121 GLN A N 1
ATOM 716 C CA . GLN A 1 125 ? 47.361 66.409 16.294 1.00 35.39 121 GLN A CA 1
ATOM 717 C C . GLN A 1 125 ? 46.052 66.954 15.742 1.00 35.73 121 GLN A C 1
ATOM 718 O O . GLN A 1 125 ? 46.015 68.036 15.155 1.00 36.18 121 GLN A O 1
ATOM 724 N N A LEU A 1 126 ? 44.977 66.211 15.973 0.50 35.53 122 LEU A N 1
ATOM 725 N N B LEU A 1 126 ? 44.971 66.203 15.934 0.50 35.53 122 LEU A N 1
ATOM 726 C CA A LEU A 1 126 ? 43.645 66.580 15.515 0.50 35.58 122 LEU A CA 1
ATOM 727 C CA B LEU A 1 126 ? 43.659 66.645 15.473 0.50 35.74 122 LEU A CA 1
ATOM 728 C C A LEU A 1 126 ? 43.149 67.841 16.212 0.50 36.82 122 LEU A C 1
ATOM 729 C C B LEU A 1 126 ? 43.255 67.924 16.177 0.50 36.77 122 LEU A C 1
ATOM 730 O O A LEU A 1 126 ? 42.447 68.656 15.612 0.50 36.52 122 LEU A O 1
ATOM 731 O O B LEU A 1 126 ? 42.720 68.834 15.546 0.50 36.40 122 LEU A O 1
ATOM 740 N N . GLN A 1 127 ? 43.509 67.986 17.485 1.00 37.02 123 GLN A N 1
ATOM 741 C CA . GLN A 1 127 ? 43.147 69.165 18.277 1.00 39.19 123 GLN A CA 1
ATOM 742 C C . GLN A 1 127 ? 43.896 70.423 17.862 1.00 40.87 123 GLN A C 1
ATOM 743 O O . GLN A 1 127 ? 43.341 71.539 17.868 1.00 41.84 123 GLN A O 1
ATOM 749 N N . ARG A 1 128 ? 45.149 70.269 17.473 1.00 42.74 124 ARG A N 1
ATOM 750 C CA . ARG A 1 128 ? 45.849 71.465 17.075 1.00 45.12 124 ARG A CA 1
ATOM 751 C C . ARG A 1 128 ? 45.593 71.920 15.631 1.00 45.78 124 ARG A C 1
ATOM 752 O O . ARG A 1 128 ? 46.003 73.020 15.241 1.00 45.74 124 ARG A O 1
ATOM 760 N N . ARG A 1 129 ? 44.879 71.093 14.864 1.00 45.62 125 ARG A N 1
ATOM 761 C CA . ARG A 1 129 ? 44.305 71.516 13.580 1.00 46.45 125 ARG A CA 1
ATOM 762 C C . ARG A 1 129 ? 42.851 71.961 13.728 1.00 45.47 125 ARG A C 1
ATOM 763 O O . ARG A 1 129 ? 42.177 72.156 12.728 1.00 45.62 125 ARG A O 1
ATOM 771 N N . ASN A 1 130 ? 42.380 72.093 14.966 1.00 43.90 126 ASN A N 1
ATOM 772 C CA . ASN A 1 130 ? 41.017 72.572 15.277 1.00 43.18 126 ASN A CA 1
ATOM 773 C C . ASN A 1 130 ? 39.820 71.804 14.703 1.00 41.81 126 ASN A C 1
ATOM 774 O O . ASN A 1 130 ? 38.785 72.393 14.415 1.00 40.99 126 ASN A O 1
ATOM 779 N N . TYR A 1 131 ? 39.949 70.464 14.623 1.00 40.66 127 TYR A N 1
ATOM 780 C CA . TYR A 1 131 ? 38.912 69.512 14.158 1.00 39.14 127 TYR A CA 1
ATOM 781 C C . TYR A 1 131 ? 37.669 69.691 14.970 1.00 39.89 127 TYR A C 1
ATOM 782 O O . TYR A 1 131 ? 37.722 69.757 16.151 1.00 40.58 127 TYR A O 1
ATOM 791 N N . LYS A 1 132 ? 36.551 69.781 14.304 1.00 40.51 128 LYS A N 1
ATOM 792 C CA . LYS A 1 132 ? 35.330 69.997 15.021 1.00 40.23 128 LYS A CA 1
ATOM 793 C C . LYS A 1 132 ? 34.427 68.814 15.193 1.00 38.92 128 LYS A C 1
ATOM 794 O O . LYS A 1 132 ? 33.524 68.894 15.983 1.00 39.54 128 LYS A O 1
ATOM 800 N N . GLY A 1 133 ? 34.631 67.725 14.479 1.00 37.53 129 GLY A N 1
ATOM 801 C CA . GLY A 1 133 ? 33.622 66.745 14.739 1.00 33.49 129 GLY A CA 1
ATOM 802 C C . GLY A 1 133 ? 33.873 65.965 16.003 1.00 32.19 129 GLY A C 1
ATOM 803 O O . GLY A 1 133 ? 34.479 66.432 16.922 1.00 29.98 129 GLY A O 1
ATOM 804 N N . GLN A 1 134 ? 33.369 64.754 16.001 1.00 29.54 130 GLN A N 1
ATOM 805 C CA . GLN A 1 134 ? 33.408 63.894 17.159 1.00 29.57 130 GLN A CA 1
ATOM 806 C C . GLN A 1 134 ? 34.581 62.932 17.059 1.00 27.70 130 GLN A C 1
ATOM 807 O O . GLN A 1 134 ? 35.093 62.700 16.016 1.00 27.37 130 GLN A O 1
ATOM 813 N N . ILE A 1 135 ? 35.008 62.420 18.178 1.00 26.54 131 ILE A N 1
ATOM 814 C CA . ILE A 1 135 ? 36.102 61.494 18.223 1.00 25.93 131 ILE A CA 1
ATOM 815 C C . ILE A 1 135 ? 35.738 60.381 19.193 1.00 25.55 131 ILE A C 1
ATOM 816 O O . ILE A 1 135 ? 35.252 60.640 20.250 1.00 25.06 131 ILE A O 1
ATOM 821 N N . ALA A 1 136 ? 35.979 59.154 18.784 1.00 25.47 132 ALA A N 1
ATOM 822 C CA . ALA A 1 136 ? 35.861 57.999 19.637 1.00 24.55 132 ALA A CA 1
ATOM 823 C C . ALA A 1 136 ? 37.134 57.184 19.676 1.00 24.32 132 ALA A C 1
ATOM 824 O O . ALA A 1 136 ? 37.885 57.169 18.776 1.00 24.65 132 ALA A O 1
ATOM 826 N N . ALA A 1 137 ? 37.349 56.538 20.794 1.00 24.56 133 ALA A N 1
ATOM 827 C CA . ALA A 1 137 ? 38.597 55.832 21.084 1.00 23.42 133 ALA A CA 1
ATOM 828 C C . ALA A 1 137 ? 38.330 54.488 21.740 1.00 23.67 133 ALA A C 1
ATOM 829 O O . ALA A 1 137 ? 37.245 54.242 22.314 1.00 22.08 133 ALA A O 1
ATOM 831 N N . ILE A 1 138 ? 39.307 53.603 21.660 1.00 22.98 134 ILE A N 1
ATOM 832 C CA . ILE A 1 138 ? 39.185 52.292 22.237 1.00 23.67 134 ILE A CA 1
ATOM 833 C C . ILE A 1 138 ? 40.496 52.002 22.897 1.00 24.24 134 ILE A C 1
ATOM 834 O O . ILE A 1 138 ? 41.499 52.352 22.397 1.00 25.43 134 ILE A O 1
ATOM 839 N N . ALA A 1 139 ? 40.451 51.393 24.064 1.00 23.24 135 ALA A N 1
ATOM 840 C CA . ALA A 1 139 ? 41.638 51.075 24.800 1.00 22.39 135 ALA A CA 1
ATOM 841 C C . ALA A 1 139 ? 41.482 49.847 25.714 1.00 22.74 135 ALA A C 1
ATOM 842 O O . ALA A 1 139 ? 40.465 49.260 25.768 1.00 22.01 135 ALA A O 1
ATOM 844 N N . GLU A 1 140 ? 42.539 49.516 26.417 1.00 23.04 136 GLU A N 1
ATOM 845 C CA . GLU A 1 140 ? 42.598 48.311 27.216 1.00 24.14 136 GLU A CA 1
ATOM 846 C C . GLU A 1 140 ? 42.051 48.363 28.639 1.00 23.33 136 GLU A C 1
ATOM 847 O O . GLU A 1 140 ? 41.541 47.411 29.135 1.00 21.58 136 GLU A O 1
ATOM 853 N N . TYR A 1 141 ? 42.233 49.507 29.266 1.00 23.39 137 TYR A N 1
ATOM 854 C CA . TYR A 1 141 ? 42.058 49.677 30.685 1.00 23.59 137 TYR A CA 1
ATOM 855 C C . TYR A 1 141 ? 41.275 50.935 31.027 1.00 22.74 137 TYR A C 1
ATOM 856 O O . TYR A 1 141 ? 41.365 51.905 30.337 1.00 21.97 137 TYR A O 1
ATOM 865 N N . PRO A 1 142 ? 40.531 50.879 32.119 1.00 22.68 138 PRO A N 1
ATOM 866 C CA . PRO A 1 142 ? 39.735 52.046 32.519 1.00 22.50 138 PRO A CA 1
ATOM 867 C C . PRO A 1 142 ? 40.578 53.330 32.627 1.00 22.91 138 PRO A C 1
ATOM 868 O O . PRO A 1 142 ? 40.118 54.363 32.163 1.00 22.49 138 PRO A O 1
ATOM 872 N N . ASP A 1 143 ? 41.807 53.269 33.162 1.00 22.68 139 ASP A N 1
ATOM 873 C CA . ASP A 1 143 ? 42.582 54.525 33.270 1.00 23.51 139 ASP A CA 1
ATOM 874 C C . ASP A 1 143 ? 42.894 55.148 31.903 1.00 23.22 139 ASP A C 1
ATOM 875 O O . ASP A 1 143 ? 42.847 56.380 31.727 1.00 23.50 139 ASP A O 1
ATOM 880 N N . GLN A 1 144 ? 43.178 54.302 30.930 1.00 23.02 140 GLN A N 1
ATOM 881 C CA . GLN A 1 144 ? 43.402 54.761 29.568 1.00 22.72 140 GLN A CA 1
ATOM 882 C C . GLN A 1 144 ? 42.131 55.409 29.005 1.00 22.64 140 GLN A C 1
ATOM 883 O O . GLN A 1 144 ? 42.192 56.456 28.348 1.00 21.82 140 GLN A O 1
ATOM 889 N N . LEU A 1 145 ? 40.982 54.804 29.264 1.00 21.94 141 LEU A N 1
ATOM 890 C CA . LEU A 1 145 ? 39.729 55.308 28.695 1.00 22.04 141 LEU A CA 1
ATOM 891 C C . LEU A 1 145 ? 39.355 56.639 29.331 1.00 21.86 141 LEU A C 1
ATOM 892 O O . LEU A 1 145 ? 38.989 57.586 28.628 1.00 21.09 141 LEU A O 1
ATOM 897 N N . GLU A 1 146 ? 39.455 56.691 30.663 1.00 20.50 142 GLU A N 1
ATOM 898 C CA . GLU A 1 146 ? 39.229 57.935 31.414 1.00 20.17 142 GLU A CA 1
ATOM 899 C C . GLU A 1 146 ? 40.179 59.027 30.943 1.00 20.70 142 GLU A C 1
ATOM 900 O O . GLU A 1 146 ? 39.768 60.155 30.721 1.00 19.14 142 GLU A O 1
ATOM 906 N N . GLY A 1 147 ? 41.450 58.682 30.763 1.00 20.38 143 GLY A N 1
ATOM 907 C CA . GLY A 1 147 ? 42.411 59.654 30.252 1.00 21.71 143 GLY A CA 1
ATOM 908 C C . GLY A 1 147 ? 42.081 60.196 28.870 1.00 22.73 143 GLY A C 1
ATOM 909 O O . GLY A 1 147 ? 42.283 61.386 28.607 1.00 24.54 143 GLY A O 1
ATOM 910 N N . LEU A 1 148 ? 41.588 59.339 27.979 1.00 22.38 144 LEU A N 1
ATOM 911 C CA . LEU A 1 148 ? 41.128 59.800 26.666 1.00 22.33 144 LEU A CA 1
ATOM 912 C C . LEU A 1 148 ? 39.949 60.736 26.764 1.00 22.92 144 LEU A C 1
ATOM 913 O O . LEU A 1 148 ? 39.912 61.749 26.051 1.00 23.16 144 LEU A O 1
ATOM 918 N N . LEU A 1 149 ? 38.969 60.396 27.612 1.00 22.40 145 LEU A N 1
ATOM 919 C CA . LEU A 1 149 ? 37.864 61.331 27.897 1.00 21.96 145 LEU A CA 1
ATOM 920 C C . LEU A 1 149 ? 38.361 62.666 28.443 1.00 22.85 145 LEU A C 1
ATOM 921 O O . LEU A 1 149 ? 37.937 63.771 27.987 1.00 21.83 145 LEU A O 1
ATOM 926 N N . GLU A 1 150 ? 39.264 62.598 29.410 1.00 22.46 146 GLU A N 1
ATOM 927 C CA . GLU A 1 150 ? 39.815 63.831 29.960 1.00 24.29 146 GLU A CA 1
ATOM 928 C C . GLU A 1 150 ? 40.505 64.661 28.854 1.00 25.13 146 GLU A C 1
ATOM 929 O O . GLU A 1 150 ? 40.478 65.892 28.892 1.00 24.02 146 GLU A O 1
ATOM 935 N N . SER A 1 151 ? 41.144 63.992 27.889 1.00 25.78 147 SER A N 1
ATOM 936 C CA . SER A 1 151 ? 41.920 64.691 26.865 1.00 28.51 147 SER A CA 1
ATOM 937 C C . SER A 1 151 ? 41.028 65.235 25.774 1.00 29.04 147 SER A C 1
ATOM 938 O O . SER A 1 151 ? 41.472 66.001 24.952 1.00 31.36 147 SER A O 1
ATOM 941 N N . GLY A 1 152 ? 39.756 64.859 25.778 1.00 29.66 148 GLY A N 1
ATOM 942 C CA . GLY A 1 152 ? 38.813 65.426 24.826 1.00 29.41 148 GLY A CA 1
ATOM 943 C C . GLY A 1 152 ? 38.087 64.520 23.859 1.00 29.36 148 GLY A C 1
ATOM 944 O O . GLY A 1 152 ? 37.444 65.038 22.952 1.00 29.86 148 GLY A O 1
ATOM 945 N N . VAL A 1 153 ? 38.159 63.188 24.004 1.00 28.19 149 VAL A N 1
ATOM 946 C CA . VAL A 1 153 ? 37.366 62.343 23.075 1.00 27.72 149 VAL A CA 1
ATOM 947 C C . VAL A 1 153 ? 35.914 62.362 23.547 1.00 27.20 149 VAL A C 1
ATOM 948 O O . VAL A 1 153 ? 35.662 62.598 24.743 1.00 27.18 149 VAL A O 1
ATOM 952 N N . ASP A 1 154 ? 34.970 62.117 22.642 1.00 26.78 150 ASP A N 1
ATOM 953 C CA . ASP A 1 154 ? 33.536 62.103 22.980 1.00 26.74 150 ASP A CA 1
ATOM 954 C C . ASP A 1 154 ? 33.014 60.776 23.568 1.00 26.84 150 ASP A C 1
ATOM 955 O O . ASP A 1 154 ? 32.060 60.754 24.387 1.00 26.96 150 ASP A O 1
ATOM 960 N N . ALA A 1 155 ? 33.614 59.665 23.156 1.00 25.52 151 ALA A N 1
ATOM 961 C CA . ALA A 1 155 ? 33.208 58.347 23.632 1.00 24.42 151 ALA A CA 1
ATOM 962 C C . ALA A 1 155 ? 34.420 57.445 23.711 1.00 24.12 151 ALA A C 1
ATOM 963 O O . ALA A 1 155 ? 35.264 57.512 22.855 1.00 24.31 151 ALA A O 1
ATOM 965 N N . ALA A 1 156 ? 34.502 56.594 24.737 1.00 23.50 152 ALA A N 1
ATOM 966 C CA . ALA A 1 156 ? 35.665 55.730 24.890 1.00 22.86 152 ALA A CA 1
ATOM 967 C C . ALA A 1 156 ? 35.204 54.334 25.306 1.00 22.79 152 ALA A C 1
ATOM 968 O O . ALA A 1 156 ? 34.440 54.219 26.260 1.00 23.82 152 ALA A O 1
ATOM 970 N N . PHE A 1 157 ? 35.685 53.282 24.621 1.00 21.32 153 PHE A N 1
ATOM 971 C CA . PHE A 1 157 ? 35.172 51.938 24.839 1.00 21.58 153 PHE A CA 1
ATOM 972 C C . PHE A 1 157 ? 36.313 51.015 25.099 1.00 20.52 153 PHE A C 1
ATOM 973 O O . PHE A 1 157 ? 37.447 51.277 24.706 1.00 20.60 153 PHE A O 1
ATOM 981 N N . ASN A 1 158 ? 36.046 49.945 25.797 1.00 21.13 154 ASN A N 1
ATOM 982 C CA . ASN A 1 158 ? 37.129 49.032 26.158 1.00 19.59 154 ASN A CA 1
ATOM 983 C C . ASN A 1 158 ? 37.248 47.922 25.115 1.00 20.18 154 ASN A C 1
ATOM 984 O O . ASN A 1 158 ? 36.225 47.305 24.768 1.00 18.84 154 ASN A O 1
ATOM 989 N N . ILE A 1 159 ? 38.465 47.672 24.610 1.00 18.83 155 ILE A N 1
ATOM 990 C CA . ILE A 1 159 ? 38.677 46.666 23.537 1.00 19.23 155 ILE A CA 1
ATOM 991 C C . ILE A 1 159 ? 38.044 45.306 23.910 1.00 19.23 155 ILE A C 1
ATOM 992 O O . ILE A 1 159 ? 37.341 44.674 23.100 1.00 18.89 155 ILE A O 1
ATOM 997 N N . TYR A 1 160 ? 38.294 44.846 25.135 1.00 19.95 156 TYR A N 1
ATOM 998 C CA . TYR A 1 160 ? 37.867 43.491 25.552 1.00 20.30 156 TYR A CA 1
ATOM 999 C C . TYR A 1 160 ? 36.380 43.401 25.888 1.00 19.89 156 TYR A C 1
ATOM 1000 O O . TYR A 1 160 ? 35.774 42.403 25.594 1.00 18.94 156 TYR A O 1
ATOM 1009 N N . SER A 1 161 ? 35.801 44.457 26.464 1.00 18.90 157 SER A N 1
ATOM 1010 C CA . SER A 1 161 ? 34.346 44.516 26.662 1.00 19.10 157 SER A CA 1
ATOM 1011 C C . SER A 1 161 ? 33.606 44.451 25.348 1.00 18.67 157 SER A C 1
ATOM 1012 O O . SER A 1 161 ? 32.632 43.705 25.199 1.00 19.26 157 SER A O 1
ATOM 1015 N N . GLU A 1 162 ? 34.053 45.261 24.399 1.00 19.49 158 GLU A N 1
ATOM 1016 C CA . GLU A 1 162 ? 33.482 45.284 23.042 1.00 20.40 158 GLU A CA 1
ATOM 1017 C C . GLU A 1 162 ? 33.634 43.928 22.357 1.00 20.65 158 GLU A C 1
ATOM 1018 O O . GLU A 1 162 ? 32.688 43.442 21.712 1.00 21.68 158 GLU A O 1
ATOM 1024 N N . ALA A 1 163 ? 34.811 43.329 22.472 1.00 18.90 159 ALA A N 1
ATOM 1025 C CA . ALA A 1 163 ? 35.014 41.971 21.958 1.00 20.64 159 ALA A CA 1
ATOM 1026 C C . ALA A 1 163 ? 33.971 40.960 22.498 1.00 20.53 159 ALA A C 1
ATOM 1027 O O . ALA A 1 163 ? 33.393 40.220 21.727 1.00 20.51 159 ALA A O 1
ATOM 1029 N N . GLY A 1 164 ? 33.745 40.942 23.805 1.00 20.46 160 GLY A N 1
ATOM 1030 C CA . GLY A 1 164 ? 32.797 40.018 24.431 1.00 20.75 160 GLY A CA 1
ATOM 1031 C C . GLY A 1 164 ? 31.377 40.276 23.976 1.00 21.81 160 GLY A C 1
ATOM 1032 O O . GLY A 1 164 ? 30.600 39.315 23.699 1.00 21.87 160 GLY A O 1
ATOM 1033 N N . SER A 1 165 ? 31.026 41.559 23.882 1.00 22.45 161 SER A N 1
ATOM 1034 C CA . SER A 1 165 ? 29.703 41.956 23.356 1.00 23.55 161 SER A CA 1
ATOM 1035 C C . SER A 1 165 ? 29.448 41.443 21.924 1.00 24.56 161 SER A C 1
ATOM 1036 O O . SER A 1 165 ? 28.412 40.788 21.643 1.00 25.39 161 SER A O 1
ATOM 1039 N N . GLY A 1 166 ? 30.400 41.706 21.021 1.00 23.64 162 GLY A N 1
ATOM 1040 C CA . GLY A 1 166 ? 30.277 41.305 19.625 1.00 23.28 162 GLY A CA 1
ATOM 1041 C C . GLY A 1 166 ? 30.356 39.790 19.518 1.00 23.46 162 GLY A C 1
ATOM 1042 O O . GLY A 1 166 ? 29.645 39.210 18.728 1.00 24.15 162 GLY A O 1
ATOM 1043 N N . PHE A 1 167 ? 31.227 39.157 20.317 1.00 22.98 163 PHE A N 1
ATOM 1044 C CA . PHE A 1 167 ? 31.318 37.675 20.438 1.00 22.28 163 PHE A CA 1
ATOM 1045 C C . PHE A 1 167 ? 29.933 37.052 20.674 1.00 23.00 163 PHE A C 1
ATOM 1046 O O . PHE A 1 167 ? 29.473 36.195 19.883 1.00 23.85 163 PHE A O 1
ATOM 1054 N N . ALA A 1 168 ? 29.255 37.495 21.728 1.00 22.76 164 ALA A N 1
ATOM 1055 C CA . ALA A 1 168 ? 27.963 36.962 22.082 1.00 24.33 164 ALA A CA 1
ATOM 1056 C C . ALA A 1 168 ? 26.937 37.234 20.975 1.00 25.24 164 ALA A C 1
ATOM 1057 O O . ALA A 1 168 ? 26.224 36.331 20.532 1.00 25.49 164 ALA A O 1
ATOM 1059 N N . ARG A 1 169 ? 26.893 38.471 20.507 1.00 26.62 165 ARG A N 1
ATOM 1060 C CA . ARG A 1 169 ? 26.044 38.849 19.373 1.00 28.16 165 ARG A CA 1
ATOM 1061 C C . ARG A 1 169 ? 26.218 37.946 18.116 1.00 28.52 165 ARG A C 1
ATOM 1062 O O . ARG A 1 169 ? 25.225 37.401 17.557 1.00 27.82 165 ARG A O 1
ATOM 1070 N N . HIS A 1 170 ? 27.435 37.756 17.669 1.00 27.34 166 HIS A N 1
ATOM 1071 C CA . HIS A 1 170 ? 27.681 36.929 16.536 1.00 28.70 166 HIS A CA 1
ATOM 1072 C C . HIS A 1 170 ? 27.456 35.442 16.730 1.00 28.70 166 HIS A C 1
ATOM 1073 O O . HIS A 1 170 ? 27.040 34.781 15.835 1.00 28.05 166 HIS A O 1
ATOM 1080 N N . VAL A 1 171 ? 27.728 34.955 17.923 1.00 28.50 167 VAL A N 1
ATOM 1081 C CA . VAL A 1 171 ? 27.448 33.552 18.250 1.00 27.77 167 VAL A CA 1
ATOM 1082 C C . VAL A 1 171 ? 25.943 33.341 18.127 1.00 28.54 167 VAL A C 1
ATOM 1083 O O . VAL A 1 171 ? 25.511 32.377 17.516 1.00 29.56 167 VAL A O 1
ATOM 1087 N N . CYS A 1 172 ? 25.140 34.231 18.687 1.00 28.24 168 CYS A N 1
ATOM 1088 C CA . CYS A 1 172 ? 23.712 34.017 18.636 1.00 31.34 168 CYS A CA 1
ATOM 1089 C C . CYS A 1 172 ? 23.243 34.054 17.192 1.00 32.70 168 CYS A C 1
ATOM 1090 O O . CYS A 1 172 ? 22.443 33.204 16.760 1.00 32.86 168 CYS A O 1
ATOM 1093 N N . LYS A 1 173 ? 23.785 34.995 16.423 1.00 33.14 169 LYS A N 1
ATOM 1094 C CA . LYS A 1 173 ? 23.351 35.119 15.045 1.00 35.57 169 LYS A CA 1
ATOM 1095 C C . LYS A 1 173 ? 23.772 33.922 14.186 1.00 34.15 169 LYS A C 1
ATOM 1096 O O . LYS A 1 173 ? 22.984 33.440 13.390 1.00 34.57 169 LYS A O 1
ATOM 1102 N N . GLN A 1 174 ? 25.014 33.466 14.337 1.00 33.54 170 GLN A N 1
ATOM 1103 C CA . GLN A 1 174 ? 25.491 32.305 13.597 1.00 33.43 170 GLN A CA 1
ATOM 1104 C C . GLN A 1 174 ? 24.732 31.072 14.056 1.00 33.47 170 GLN A C 1
ATOM 1105 O O . GLN A 1 174 ? 24.035 30.435 13.260 1.00 32.43 170 GLN A O 1
ATOM 1111 N N . LEU A 1 175 ? 24.839 30.777 15.354 1.00 33.04 171 LEU A N 1
ATOM 1112 C CA . LEU A 1 175 ? 24.416 29.491 15.899 1.00 33.86 171 LEU A CA 1
ATOM 1113 C C . LEU A 1 175 ? 22.915 29.353 16.184 1.00 34.46 171 LEU A C 1
ATOM 1114 O O . LEU A 1 175 ? 22.410 28.231 16.268 1.00 35.25 171 LEU A O 1
ATOM 1119 N N . GLU A 1 176 ? 22.209 30.473 16.311 1.00 35.22 172 GLU A N 1
ATOM 1120 C CA . GLU A 1 176 ? 20.767 30.491 16.639 1.00 37.36 172 GLU A CA 1
ATOM 1121 C C . GLU A 1 176 ? 20.436 29.447 17.727 1.00 36.44 172 GLU A C 1
ATOM 1122 O O . GLU A 1 176 ? 19.670 28.498 17.480 1.00 35.24 172 GLU A O 1
ATOM 1128 N N . PRO A 1 177 ? 21.044 29.594 18.918 1.00 36.15 173 PRO A N 1
ATOM 1129 C CA . PRO A 1 177 ? 20.713 28.665 19.992 1.00 36.11 173 PRO A CA 1
ATOM 1130 C C . PRO A 1 177 ? 19.246 28.839 20.421 1.00 37.55 173 PRO A C 1
ATOM 1131 O O . PRO A 1 177 ? 18.699 29.955 20.352 1.00 36.99 173 PRO A O 1
ATOM 1135 N N . GLN A 1 178 ? 18.620 27.742 20.837 1.00 37.35 174 GLN A N 1
ATOM 1136 C CA . GLN A 1 178 ? 17.227 27.783 21.246 1.00 39.70 174 GLN A CA 1
ATOM 1137 C C . GLN A 1 178 ? 17.113 27.831 22.769 1.00 39.16 174 GLN A C 1
ATOM 1138 O O . GLN A 1 178 ? 17.096 26.807 23.412 1.00 40.20 174 GLN A O 1
ATOM 1144 N N . PHE A 1 179 ? 17.019 29.030 23.337 1.00 39.25 175 PHE A N 1
ATOM 1145 C CA . PHE A 1 179 ? 16.951 29.192 24.782 1.00 38.94 175 PHE A CA 1
ATOM 1146 C C . PHE A 1 179 ? 15.535 29.433 25.284 1.00 40.59 175 PHE A C 1
ATOM 1147 O O . PHE A 1 179 ? 14.668 29.891 24.530 1.00 41.25 175 PHE A O 1
ATOM 1155 N N . THR A 1 180 ? 15.309 29.141 26.557 1.00 41.54 176 THR A N 1
ATOM 1156 C CA . THR A 1 180 ? 14.105 29.617 27.232 1.00 43.26 176 THR A CA 1
ATOM 1157 C C . THR A 1 180 ? 14.459 30.936 27.910 1.00 43.79 176 THR A C 1
ATOM 1158 O O . THR A 1 180 ? 15.180 30.939 28.903 1.00 44.32 176 THR A O 1
ATOM 1162 N N . SER A 1 181 ? 13.967 32.049 27.359 1.00 45.44 177 SER A N 1
ATOM 1163 C CA . SER A 1 181 ? 14.275 33.405 27.868 1.00 46.39 177 SER A CA 1
ATOM 1164 C C . SER A 1 181 ? 13.617 33.683 29.212 1.00 47.19 177 SER A C 1
ATOM 1165 O O . SER A 1 181 ? 12.424 33.414 29.387 1.00 47.74 177 SER A O 1
ATOM 1168 N N . ILE A 1 182 ? 14.386 34.248 30.144 1.00 47.05 178 ILE A N 1
ATOM 1169 C CA . ILE A 1 182 ? 13.911 34.494 31.507 1.00 46.99 178 ILE A CA 1
ATOM 1170 C C . ILE A 1 182 ? 14.069 35.981 31.863 1.00 46.73 178 ILE A C 1
ATOM 1171 O O . ILE A 1 182 ? 15.104 36.394 32.385 1.00 45.95 178 ILE A O 1
ATOM 1176 N N . LEU B 1 34 ? 1.590 -8.176 45.142 1.00 52.89 30 LEU B N 1
ATOM 1177 C CA . LEU B 1 34 ? 2.170 -8.043 46.505 1.00 53.10 30 LEU B CA 1
ATOM 1178 C C . LEU B 1 34 ? 2.909 -6.699 46.603 1.00 51.69 30 LEU B C 1
ATOM 1179 O O . LEU B 1 34 ? 3.830 -6.419 45.834 1.00 51.84 30 LEU B O 1
ATOM 1184 N N . ILE B 1 35 ? 2.478 -5.866 47.545 1.00 49.54 31 ILE B N 1
ATOM 1185 C CA . ILE B 1 35 ? 2.893 -4.478 47.577 1.00 47.98 31 ILE B CA 1
ATOM 1186 C C . ILE B 1 35 ? 4.061 -4.275 48.532 1.00 46.43 31 ILE B C 1
ATOM 1187 O O . ILE B 1 35 ? 3.956 -4.539 49.733 1.00 46.38 31 ILE B O 1
ATOM 1192 N N . ASN B 1 36 ? 5.164 -3.781 47.987 1.00 44.61 32 ASN B N 1
ATOM 1193 C CA . ASN B 1 36 ? 6.357 -3.501 48.780 1.00 42.45 32 ASN B CA 1
ATOM 1194 C C . ASN B 1 36 ? 6.400 -2.018 49.174 1.00 39.83 32 ASN B C 1
ATOM 1195 O O . ASN B 1 36 ? 6.655 -1.160 48.325 1.00 39.44 32 ASN B O 1
ATOM 1200 N N . PRO B 1 37 ? 6.118 -1.702 50.462 1.00 37.90 33 PRO B N 1
ATOM 1201 C CA . PRO B 1 37 ? 6.175 -0.321 50.905 1.00 35.50 33 PRO B CA 1
ATOM 1202 C C . PRO B 1 37 ? 7.595 0.149 51.169 1.00 34.27 33 PRO B C 1
ATOM 1203 O O . PRO B 1 37 ? 7.800 1.318 51.503 1.00 33.63 33 PRO B O 1
ATOM 1207 N N . GLY B 1 38 ? 8.569 -0.747 51.020 1.00 32.33 34 GLY B N 1
ATOM 1208 C CA . GLY B 1 38 ? 9.969 -0.373 51.191 1.00 31.85 34 GLY B CA 1
ATOM 1209 C C . GLY B 1 38 ? 10.222 0.148 52.585 1.00 31.03 34 GLY B C 1
ATOM 1210 O O . GLY B 1 38 ? 9.647 -0.372 53.570 1.00 31.73 34 GLY B O 1
ATOM 1211 N N . HIS B 1 39 ? 11.018 1.211 52.677 1.00 29.20 35 HIS B N 1
ATOM 1212 C CA . HIS B 1 39 ? 11.385 1.778 53.984 1.00 28.55 35 HIS B CA 1
ATOM 1213 C C . HIS B 1 39 ? 10.542 2.978 54.404 1.00 27.68 35 HIS B C 1
ATOM 1214 O O . HIS B 1 39 ? 10.907 3.692 55.340 1.00 27.05 35 HIS B O 1
ATOM 1221 N N . ALA B 1 40 ? 9.413 3.183 53.722 1.00 26.95 36 ALA B N 1
ATOM 1222 C CA . ALA B 1 40 ? 8.467 4.231 54.088 1.00 25.95 36 ALA B CA 1
ATOM 1223 C C . ALA B 1 40 ? 8.119 4.162 55.590 1.00 25.87 36 ALA B C 1
ATOM 1224 O O . ALA B 1 40 ? 7.770 3.070 56.111 1.00 27.68 36 ALA B O 1
ATOM 1226 N N . GLN B 1 41 ? 8.198 5.306 56.283 1.00 24.10 37 GLN B N 1
ATOM 1227 C CA . GLN B 1 41 ? 7.850 5.330 57.717 1.00 24.13 37 GLN B CA 1
ATOM 1228 C C . GLN B 1 41 ? 6.511 5.940 57.965 1.00 23.77 37 GLN B C 1
ATOM 1229 O O . GLN B 1 41 ? 5.973 5.856 59.079 1.00 25.83 37 GLN B O 1
ATOM 1235 N N . VAL B 1 42 ? 5.937 6.554 56.937 1.00 22.97 38 VAL B N 1
ATOM 1236 C CA . VAL B 1 42 ? 4.607 7.136 57.066 1.00 21.83 38 VAL B CA 1
ATOM 1237 C C . VAL B 1 42 ? 3.788 6.600 55.891 1.00 22.94 38 VAL B C 1
ATOM 1238 O O . VAL B 1 42 ? 4.254 6.650 54.739 1.00 23.58 38 VAL B O 1
ATOM 1242 N N . LEU B 1 43 ? 2.570 6.142 56.170 1.00 22.56 39 LEU B N 1
ATOM 1243 C CA . LEU B 1 43 ? 1.617 5.838 55.107 1.00 23.15 39 LEU B CA 1
ATOM 1244 C C . LEU B 1 43 ? 0.575 6.916 55.118 1.00 22.93 39 LEU B C 1
ATOM 1245 O O . LEU B 1 43 ? -0.029 7.188 56.157 1.00 23.89 39 LEU B O 1
ATOM 1250 N N . ILE B 1 44 ? 0.313 7.522 53.971 1.00 23.04 40 ILE B N 1
ATOM 1251 C CA . ILE B 1 44 ? -0.744 8.513 53.919 1.00 21.74 40 ILE B CA 1
ATOM 1252 C C . ILE B 1 44 ? -1.901 7.926 53.128 1.00 22.56 40 ILE B C 1
ATOM 1253 O O . ILE B 1 44 ? -1.789 7.655 51.940 1.00 23.12 40 ILE B O 1
ATOM 1258 N N . LEU B 1 45 ? -3.039 7.785 53.794 1.00 23.55 41 LEU B N 1
ATOM 1259 C CA . LEU B 1 45 ? -4.160 7.111 53.187 1.00 24.46 41 LEU B CA 1
ATOM 1260 C C . LEU B 1 45 ? -5.095 8.178 52.650 1.00 25.31 41 LEU B C 1
ATOM 1261 O O . LEU B 1 45 ? -5.720 8.919 53.431 1.00 24.20 41 LEU B O 1
ATOM 1266 N N . GLY B 1 46 ? -5.634 8.159 51.390 1.00 25.41 42 GLY B N 1
ATOM 1267 C CA . GLY B 1 46 ? -6.528 9.175 50.777 1.00 26.21 42 GLY B CA 1
ATOM 1268 C C . GLY B 1 46 ? -5.771 10.409 50.187 1.00 26.91 42 GLY B C 1
ATOM 1269 O O . GLY B 1 46 ? -5.146 11.073 50.903 1.00 24.77 42 GLY B O 1
ATOM 1278 N N . GLY B 1 48 ? -6.407 13.270 48.058 1.00 29.23 44 GLY B N 1
ATOM 1279 C CA . GLY B 1 48 ? -6.845 14.524 47.634 1.00 29.29 44 GLY B CA 1
ATOM 1280 C C . GLY B 1 48 ? -5.853 15.557 48.094 1.00 28.57 44 GLY B C 1
ATOM 1281 O O . GLY B 1 48 ? -4.792 15.415 48.559 1.00 28.45 44 GLY B O 1
ATOM 1282 N N . ARG B 1 49 ? -6.324 16.693 47.903 1.00 28.73 45 ARG B N 1
ATOM 1283 C CA . ARG B 1 49 ? -5.570 17.899 48.248 1.00 29.13 45 ARG B CA 1
ATOM 1284 C C . ARG B 1 49 ? -5.101 17.820 49.699 1.00 27.91 45 ARG B C 1
ATOM 1285 O O . ARG B 1 49 ? -3.985 18.251 50.004 1.00 27.65 45 ARG B O 1
ATOM 1293 N N . ILE B 1 50 ? -5.924 17.226 50.573 1.00 27.22 46 ILE B N 1
ATOM 1294 C CA . ILE B 1 50 ? -5.529 17.058 51.997 1.00 26.79 46 ILE B CA 1
ATOM 1295 C C . ILE B 1 50 ? -4.278 16.162 52.140 1.00 26.68 46 ILE B C 1
ATOM 1296 O O . ILE B 1 50 ? -3.234 16.577 52.692 1.00 26.29 46 ILE B O 1
ATOM 1301 N N . GLY B 1 51 ? -4.360 14.946 51.610 1.00 25.89 47 GLY B N 1
ATOM 1302 C CA . GLY B 1 51 ? -3.238 14.008 51.717 1.00 24.47 47 GLY B CA 1
ATOM 1303 C C . GLY B 1 51 ? -2.010 14.546 51.026 1.00 24.25 47 GLY B C 1
ATOM 1304 O O . GLY B 1 51 ? -0.889 14.340 51.491 1.00 23.82 47 GLY B O 1
ATOM 1305 N N . THR B 1 52 ? -2.210 15.242 49.900 1.00 25.16 48 THR B N 1
ATOM 1306 C CA . THR B 1 52 ? -1.084 15.862 49.164 1.00 25.17 48 THR B CA 1
ATOM 1307 C C . THR B 1 52 ? -0.404 16.954 49.978 1.00 24.81 48 THR B C 1
ATOM 1308 O O . THR B 1 52 ? 0.843 17.021 50.055 1.00 24.45 48 THR B O 1
ATOM 1312 N N . GLY B 1 53 ? -1.217 17.798 50.607 1.00 24.05 49 GLY B N 1
ATOM 1313 C CA . GLY B 1 53 ? -0.687 18.828 51.491 1.00 24.18 49 GLY B CA 1
ATOM 1314 C C . GLY B 1 53 ? 0.094 18.231 52.628 1.00 23.70 49 GLY B C 1
ATOM 1315 O O . GLY B 1 53 ? 1.175 18.719 52.953 1.00 24.27 49 GLY B O 1
ATOM 1316 N N . ALA B 1 54 ? -0.443 17.160 53.217 1.00 23.29 50 ALA B N 1
ATOM 1317 C CA . ALA B 1 54 ? 0.268 16.394 54.258 1.00 22.66 50 ALA B CA 1
ATOM 1318 C C . ALA B 1 54 ? 1.576 15.784 53.735 1.00 24.03 50 ALA B C 1
ATOM 1319 O O . ALA B 1 54 ? 2.626 15.865 54.407 1.00 23.38 50 ALA B O 1
ATOM 1321 N N . TYR B 1 55 ? 1.510 15.193 52.524 1.00 24.01 51 TYR B N 1
ATOM 1322 C CA . TYR B 1 55 ? 2.651 14.526 51.901 1.00 24.31 51 TYR B CA 1
ATOM 1323 C C . TYR B 1 55 ? 3.765 15.558 51.766 1.00 24.81 51 TYR B C 1
ATOM 1324 O O . TYR B 1 55 ? 4.900 15.323 52.171 1.00 23.96 51 TYR B O 1
ATOM 1333 N N . ASP B 1 56 ? 3.413 16.710 51.194 1.00 24.72 52 ASP B N 1
ATOM 1334 C CA . ASP B 1 56 ? 4.386 17.757 50.910 1.00 26.84 52 ASP B CA 1
ATOM 1335 C C . ASP B 1 56 ? 5.018 18.343 52.166 1.00 27.35 52 ASP B C 1
ATOM 1336 O O . ASP B 1 56 ? 6.229 18.581 52.210 1.00 27.24 52 ASP B O 1
ATOM 1341 N N . GLU B 1 57 ? 4.204 18.540 53.193 1.00 27.07 53 GLU B N 1
ATOM 1342 C CA . GLU B 1 57 ? 4.691 19.038 54.501 1.00 28.02 53 GLU B CA 1
ATOM 1343 C C . GLU B 1 57 ? 5.676 18.062 55.173 1.00 27.19 53 GLU B C 1
ATOM 1344 O O . GLU B 1 57 ? 6.707 18.482 55.745 1.00 26.22 53 GLU B O 1
ATOM 1350 N N . LEU B 1 58 ? 5.374 16.766 55.072 1.00 26.30 54 LEU B N 1
ATOM 1351 C CA . LEU B 1 58 ? 6.231 15.733 55.661 1.00 25.96 54 LEU B CA 1
ATOM 1352 C C . LEU B 1 58 ? 7.567 15.703 54.959 1.00 26.12 54 LEU B C 1
ATOM 1353 O O . LEU B 1 58 ? 8.610 15.613 55.595 1.00 25.05 54 LEU B O 1
ATOM 1358 N N . ARG B 1 59 ? 7.528 15.820 53.633 1.00 25.37 55 ARG B N 1
ATOM 1359 C CA . ARG B 1 59 ? 8.732 15.876 52.831 1.00 26.43 55 ARG B CA 1
ATOM 1360 C C . ARG B 1 59 ? 9.603 17.072 53.180 1.00 26.88 55 ARG B C 1
ATOM 1361 O O . ARG B 1 59 ? 10.805 16.926 53.249 1.00 26.67 55 ARG B O 1
ATOM 1369 N N . ALA B 1 60 ? 8.994 18.248 53.362 1.00 27.31 56 ALA B N 1
ATOM 1370 C CA . ALA B 1 60 ? 9.726 19.451 53.769 1.00 28.65 56 ALA B CA 1
ATOM 1371 C C . ALA B 1 60 ? 10.448 19.284 55.105 1.00 28.95 56 ALA B C 1
ATOM 1372 O O . ALA B 1 60 ? 11.570 19.744 55.243 1.00 29.68 56 ALA B O 1
ATOM 1374 N N . ARG B 1 61 ? 9.821 18.599 56.068 1.00 28.16 57 ARG B N 1
ATOM 1375 C CA . ARG B 1 61 ? 10.427 18.402 57.408 1.00 28.36 57 ARG B CA 1
ATOM 1376 C C . ARG B 1 61 ? 11.437 17.271 57.475 1.00 28.19 57 ARG B C 1
ATOM 1377 O O . ARG B 1 61 ? 12.481 17.380 58.152 1.00 28.13 57 ARG B O 1
ATOM 1385 N N . TYR B 1 62 ? 11.147 16.186 56.754 1.00 27.55 58 TYR B N 1
ATOM 1386 C CA . TYR B 1 62 ? 11.846 14.927 56.968 1.00 28.49 58 TYR B CA 1
ATOM 1387 C C . TYR B 1 62 ? 12.517 14.352 55.720 1.00 28.33 58 TYR B C 1
ATOM 1388 O O . TYR B 1 62 ? 13.275 13.383 55.814 1.00 28.78 58 TYR B O 1
ATOM 1397 N N . GLY B 1 63 ? 12.262 14.957 54.554 1.00 28.08 59 GLY B N 1
ATOM 1398 C CA . GLY B 1 63 ? 12.666 14.366 53.285 1.00 27.82 59 GLY B CA 1
ATOM 1399 C C . GLY B 1 63 ? 11.777 13.170 52.925 1.00 28.98 59 GLY B C 1
ATOM 1400 O O . GLY B 1 63 ? 10.644 13.068 53.363 1.00 27.89 59 GLY B O 1
ATOM 1401 N N . LYS B 1 64 ? 12.304 12.227 52.170 1.00 29.56 60 LYS B N 1
ATOM 1402 C CA . LYS B 1 64 ? 11.408 11.245 51.560 1.00 31.49 60 LYS B CA 1
ATOM 1403 C C . LYS B 1 64 ? 11.173 10.090 52.511 1.00 30.90 60 LYS B C 1
ATOM 1404 O O . LYS B 1 64 ? 11.946 9.163 52.544 1.00 32.20 60 LYS B O 1
ATOM 1410 N N . ILE B 1 65 ? 10.123 10.153 53.320 1.00 29.18 61 ILE B N 1
ATOM 1411 C CA . ILE B 1 65 ? 9.853 9.019 54.216 1.00 28.69 61 ILE B CA 1
ATOM 1412 C C . ILE B 1 65 ? 8.427 8.495 54.124 1.00 27.40 61 ILE B C 1
ATOM 1413 O O . ILE B 1 65 ? 8.050 7.650 54.913 1.00 26.93 61 ILE B O 1
ATOM 1418 N N . SER B 1 66 ? 7.654 8.997 53.165 1.00 26.97 62 SER B N 1
ATOM 1419 C CA . SER B 1 66 ? 6.214 8.706 53.098 1.00 27.69 62 SER B CA 1
ATOM 1420 C C . SER B 1 66 ? 5.872 7.935 51.853 1.00 27.27 62 SER B C 1
ATOM 1421 O O . SER B 1 66 ? 6.508 8.121 50.799 1.00 27.05 62 SER B O 1
ATOM 1424 N N . LEU B 1 67 ? 4.835 7.118 51.976 1.00 25.26 63 LEU B N 1
ATOM 1425 C CA . LEU B 1 67 ? 4.178 6.478 50.845 1.00 25.17 63 LEU B CA 1
ATOM 1426 C C . LEU B 1 67 ? 2.690 6.844 50.884 1.00 24.46 63 LEU B C 1
ATOM 1427 O O . LEU B 1 67 ? 2.006 6.633 51.898 1.00 24.49 63 LEU B O 1
ATOM 1432 N N . GLY B 1 68 ? 2.206 7.401 49.787 1.00 22.98 64 GLY B N 1
ATOM 1433 C CA . GLY B 1 68 ? 0.807 7.760 49.688 1.00 23.74 64 GLY B CA 1
ATOM 1434 C C . GLY B 1 68 ? 0.039 6.644 49.006 1.00 24.37 64 GLY B C 1
ATOM 1435 O O . GLY B 1 68 ? 0.571 5.977 48.147 1.00 23.72 64 GLY B O 1
ATOM 1436 N N . ILE B 1 69 ? -1.208 6.440 49.421 1.00 24.97 65 ILE B N 1
ATOM 1437 C CA . ILE B 1 69 ? -2.071 5.430 48.848 1.00 26.51 65 ILE B CA 1
ATOM 1438 C C . ILE B 1 69 ? -3.307 6.143 48.319 1.00 28.01 65 ILE B C 1
ATOM 1439 O O . ILE B 1 69 ? -4.011 6.804 49.091 1.00 27.60 65 ILE B O 1
ATOM 1444 N N . GLU B 1 70 ? -3.585 5.978 47.027 1.00 29.45 66 GLU B N 1
ATOM 1445 C CA . GLU B 1 70 ? -4.625 6.723 46.325 1.00 31.69 66 GLU B CA 1
ATOM 1446 C C . GLU B 1 70 ? -5.536 5.764 45.534 1.00 33.64 66 GLU B C 1
ATOM 1447 O O . GLU B 1 70 ? -5.060 4.890 44.809 1.00 32.07 66 GLU B O 1
ATOM 1453 N N . ILE B 1 71 ? -6.846 5.935 45.688 1.00 35.77 67 ILE B N 1
ATOM 1454 C CA . ILE B 1 71 ? -7.810 5.044 45.057 1.00 39.15 67 ILE B CA 1
ATOM 1455 C C . ILE B 1 71 ? -7.712 5.126 43.532 1.00 41.15 67 ILE B C 1
ATOM 1456 O O . ILE B 1 71 ? -7.691 4.095 42.861 1.00 42.31 67 ILE B O 1
ATOM 1461 N N . ARG B 1 72 ? -7.676 6.313 42.969 1.00 42.81 68 ARG B N 1
ATOM 1462 C CA . ARG B 1 72 ? -7.676 6.458 41.510 1.00 45.35 68 ARG B CA 1
ATOM 1463 C C . ARG B 1 72 ? -6.307 6.226 40.871 1.00 45.21 68 ARG B C 1
ATOM 1464 O O . ARG B 1 72 ? -5.381 6.902 41.177 1.00 44.38 68 ARG B O 1
ATOM 1472 N N . GLU B 1 73 ? -6.188 5.279 39.967 1.00 45.90 69 GLU B N 1
ATOM 1473 C CA . GLU B 1 73 ? -4.874 4.971 39.359 1.00 46.61 69 GLU B CA 1
ATOM 1474 C C . GLU B 1 73 ? -4.274 6.164 38.627 1.00 46.23 69 GLU B C 1
ATOM 1475 O O . GLU B 1 73 ? -3.069 6.406 38.706 1.00 45.27 69 GLU B O 1
ATOM 1481 N N . GLU B 1 74 ? -5.122 6.888 37.906 1.00 46.60 70 GLU B N 1
ATOM 1482 C CA . GLU B 1 74 ? -4.706 8.089 37.159 1.00 47.44 70 GLU B CA 1
ATOM 1483 C C . GLU B 1 74 ? -4.038 9.119 38.072 1.00 46.07 70 GLU B C 1
ATOM 1484 O O . GLU B 1 74 ? -2.925 9.613 37.797 1.00 46.23 70 GLU B O 1
ATOM 1490 N N . ALA B 1 75 ? -4.726 9.422 39.169 1.00 44.78 71 ALA B N 1
ATOM 1491 C CA . ALA B 1 75 ? -4.201 10.338 40.186 1.00 43.24 71 ALA B CA 1
ATOM 1492 C C . ALA B 1 75 ? -2.866 9.874 40.758 1.00 42.28 71 ALA B C 1
ATOM 1493 O O . ALA B 1 75 ? -1.963 10.697 40.974 1.00 41.55 71 ALA B O 1
ATOM 1495 N N . ALA B 1 76 ? -2.739 8.567 41.002 1.00 40.82 72 ALA B N 1
ATOM 1496 C CA . ALA B 1 76 ? -1.495 8.005 41.559 1.00 40.38 72 ALA B CA 1
ATOM 1497 C C . ALA B 1 76 ? -0.349 8.185 40.574 1.00 40.16 72 ALA B C 1
ATOM 1498 O O . ALA B 1 76 ? 0.758 8.577 40.952 1.00 38.61 72 ALA B O 1
ATOM 1500 N N . GLN B 1 77 ? -0.641 7.868 39.303 1.00 40.79 73 GLN B N 1
ATOM 1501 C CA . GLN B 1 77 ? 0.270 8.065 38.183 1.00 41.91 73 GLN B CA 1
ATOM 1502 C C . GLN B 1 77 ? 0.697 9.525 38.072 1.00 41.04 73 GLN B C 1
ATOM 1503 O O . GLN B 1 77 ? 1.891 9.834 37.952 1.00 40.66 73 GLN B O 1
ATOM 1509 N N . GLN B 1 78 ? -0.274 10.427 38.143 1.00 40.59 74 GLN B N 1
ATOM 1510 C CA . GLN B 1 78 ? 0.030 11.856 38.104 1.00 40.35 74 GLN B CA 1
ATOM 1511 C C . GLN B 1 78 ? 0.930 12.262 39.261 1.00 39.22 74 GLN B C 1
ATOM 1512 O O . GLN B 1 78 ? 1.884 13.041 39.077 1.00 38.52 74 GLN B O 1
ATOM 1518 N N . HIS B 1 79 ? 0.643 11.721 40.451 1.00 37.66 75 HIS B N 1
ATOM 1519 C CA . HIS B 1 79 ? 1.472 12.016 41.624 1.00 35.89 75 HIS B CA 1
ATOM 1520 C C . HIS B 1 79 ? 2.910 11.587 41.378 1.00 35.49 75 HIS B C 1
ATOM 1521 O O . HIS B 1 79 ? 3.830 12.335 41.706 1.00 35.71 75 HIS B O 1
ATOM 1528 N N . ARG B 1 80 ? 3.076 10.410 40.805 1.00 35.97 76 ARG B N 1
ATOM 1529 C CA . ARG B 1 80 ? 4.377 9.836 40.508 1.00 38.32 76 ARG B CA 1
ATOM 1530 C C . ARG B 1 80 ? 5.175 10.691 39.513 1.00 38.30 76 ARG B C 1
ATOM 1531 O O . ARG B 1 80 ? 6.342 10.921 39.673 1.00 37.99 76 ARG B O 1
ATOM 1539 N N . SER B 1 81 ? 4.484 11.196 38.520 1.00 39.95 77 SER B N 1
ATOM 1540 C CA . SER B 1 81 ? 5.077 12.078 37.509 1.00 41.14 77 SER B CA 1
ATOM 1541 C C . SER B 1 81 ? 5.425 13.426 38.121 1.00 41.38 77 SER B C 1
ATOM 1542 O O . SER B 1 81 ? 6.349 14.118 37.668 1.00 41.10 77 SER B O 1
ATOM 1545 N N . GLU B 1 82 ? 4.696 13.784 39.174 1.00 40.54 78 GLU B N 1
ATOM 1546 C CA . GLU B 1 82 ? 4.964 15.008 39.936 1.00 40.86 78 GLU B CA 1
ATOM 1547 C C . GLU B 1 82 ? 6.033 14.778 41.000 1.00 38.81 78 GLU B C 1
ATOM 1548 O O . GLU B 1 82 ? 6.336 15.679 41.779 1.00 39.45 78 GLU B O 1
ATOM 1554 N N . GLY B 1 83 ? 6.624 13.584 41.018 1.00 37.73 79 GLY B N 1
ATOM 1555 C CA . GLY B 1 83 ? 7.759 13.309 41.912 1.00 36.29 79 GLY B CA 1
ATOM 1556 C C . GLY B 1 83 ? 7.364 12.819 43.310 1.00 35.43 79 GLY B C 1
ATOM 1557 O O . GLY B 1 83 ? 8.179 12.855 44.233 1.00 35.40 79 GLY B O 1
ATOM 1558 N N . ARG B 1 84 ? 6.129 12.349 43.468 1.00 33.55 80 ARG B N 1
ATOM 1559 C CA . ARG B 1 84 ? 5.707 11.785 44.758 1.00 32.30 80 ARG B CA 1
ATOM 1560 C C . ARG B 1 84 ? 5.650 10.259 44.760 1.00 31.54 80 ARG B C 1
ATOM 1561 O O . ARG B 1 84 ? 5.343 9.669 43.753 1.00 31.58 80 ARG B O 1
ATOM 1569 N N . ASN B 1 85 ? 5.960 9.655 45.914 1.00 30.20 81 ASN B N 1
ATOM 1570 C CA . ASN B 1 85 ? 5.896 8.204 46.124 1.00 29.81 81 ASN B CA 1
ATOM 1571 C C . ASN B 1 85 ? 4.468 7.814 46.507 1.00 29.57 81 ASN B C 1
ATOM 1572 O O . ASN B 1 85 ? 4.098 7.810 47.687 1.00 28.68 81 ASN B O 1
ATOM 1577 N N . VAL B 1 86 ? 3.680 7.500 45.488 1.00 29.30 82 VAL B N 1
ATOM 1578 C CA . VAL B 1 86 ? 2.252 7.199 45.611 1.00 28.80 82 VAL B CA 1
ATOM 1579 C C . VAL B 1 86 ? 1.945 5.946 44.804 1.00 29.23 82 VAL B C 1
ATOM 1580 O O . VAL B 1 86 ? 2.414 5.788 43.663 1.00 28.95 82 VAL B O 1
ATOM 1584 N N . ILE B 1 87 ? 1.165 5.042 45.390 1.00 30.60 83 ILE B N 1
ATOM 1585 C CA . ILE B 1 87 ? 0.689 3.892 44.626 1.00 31.73 83 ILE B CA 1
ATOM 1586 C C . ILE B 1 87 ? -0.823 3.858 44.713 1.00 31.68 83 ILE B C 1
ATOM 1587 O O . ILE B 1 87 ? -1.437 4.468 45.623 1.00 31.44 83 ILE B O 1
ATOM 1592 N N . SER B 1 88 ? -1.449 3.137 43.796 1.00 33.13 84 SER B N 1
ATOM 1593 C CA . SER B 1 88 ? -2.892 3.025 43.858 1.00 34.05 84 SER B CA 1
ATOM 1594 C C . SER B 1 88 ? -3.287 1.857 44.745 1.00 34.24 84 SER B C 1
ATOM 1595 O O . SER B 1 88 ? -2.538 0.879 44.917 1.00 34.42 84 SER B O 1
ATOM 1598 N N . GLY B 1 89 ? -4.450 1.984 45.353 1.00 34.18 85 GLY B N 1
ATOM 1599 C CA . GLY B 1 89 ? -5.015 0.913 46.129 1.00 34.14 85 GLY B CA 1
ATOM 1600 C C . GLY B 1 89 ? -6.159 1.490 46.909 1.00 33.70 85 GLY B C 1
ATOM 1601 O O . GLY B 1 89 ? -6.285 2.720 47.048 1.00 33.63 85 GLY B O 1
ATOM 1602 N N . ASP B 1 90 ? -6.977 0.598 47.443 1.00 33.72 86 ASP B N 1
ATOM 1603 C CA . ASP B 1 90 ? -8.131 0.979 48.234 1.00 33.59 86 ASP B CA 1
ATOM 1604 C C . ASP B 1 90 ? -7.866 0.641 49.716 1.00 33.42 86 ASP B C 1
ATOM 1605 O O . ASP B 1 90 ? -7.925 -0.522 50.114 1.00 33.30 86 ASP B O 1
ATOM 1610 N N . ALA B 1 91 ? -7.549 1.654 50.513 1.00 32.62 87 ALA B N 1
ATOM 1611 C CA . ALA B 1 91 ? -7.203 1.470 51.924 1.00 33.28 87 ALA B CA 1
ATOM 1612 C C . ALA B 1 91 ? -8.350 0.917 52.796 1.00 33.92 87 ALA B C 1
ATOM 1613 O O . ALA B 1 91 ? -8.133 0.465 53.944 1.00 32.91 87 ALA B O 1
ATOM 1615 N N . THR B 1 92 ? -9.574 0.964 52.263 1.00 33.65 88 THR B N 1
ATOM 1616 C CA . THR B 1 92 ? -10.741 0.404 52.984 1.00 35.84 88 THR B CA 1
ATOM 1617 C C . THR B 1 92 ? -10.934 -1.104 52.711 1.00 36.36 88 THR B C 1
ATOM 1618 O O . THR B 1 92 ? -11.738 -1.764 53.370 1.00 37.14 88 THR B O 1
ATOM 1622 N N . ASP B 1 93 ? -10.169 -1.640 51.761 1.00 37.64 89 ASP B N 1
ATOM 1623 C CA . ASP B 1 93 ? -10.364 -3.000 51.242 1.00 39.15 89 ASP B CA 1
ATOM 1624 C C . ASP B 1 93 ? -9.399 -3.980 51.927 1.00 39.43 89 ASP B C 1
ATOM 1625 O O . ASP B 1 93 ? -8.178 -3.830 51.823 1.00 39.14 89 ASP B O 1
ATOM 1630 N N . PRO B 1 94 ? -9.948 -4.996 52.626 1.00 40.30 90 PRO B N 1
ATOM 1631 C CA . PRO B 1 94 ? -9.100 -6.050 53.206 1.00 41.19 90 PRO B CA 1
ATOM 1632 C C . PRO B 1 94 ? -8.124 -6.614 52.188 1.00 41.67 90 PRO B C 1
ATOM 1633 O O . PRO B 1 94 ? -6.997 -6.940 52.554 1.00 42.98 90 PRO B O 1
ATOM 1637 N N . ASP B 1 95 ? -8.548 -6.729 50.927 1.00 42.17 91 ASP B N 1
ATOM 1638 C CA . ASP B 1 95 ? -7.667 -7.237 49.852 1.00 43.08 91 ASP B CA 1
ATOM 1639 C C . ASP B 1 95 ? -6.415 -6.392 49.613 1.00 42.86 91 ASP B C 1
ATOM 1640 O O . ASP B 1 95 ? -5.362 -6.928 49.221 1.00 43.15 91 ASP B O 1
ATOM 1645 N N . PHE B 1 96 ? -6.517 -5.084 49.847 1.00 41.69 92 PHE B N 1
ATOM 1646 C CA . PHE B 1 96 ? -5.363 -4.217 49.746 1.00 41.22 92 PHE B CA 1
ATOM 1647 C C . PHE B 1 96 ? -4.338 -4.572 50.832 1.00 41.48 92 PHE B C 1
ATOM 1648 O O . PHE B 1 96 ? -3.182 -4.851 50.537 1.00 41.19 92 PHE B O 1
ATOM 1656 N N . TRP B 1 97 ? -4.782 -4.557 52.087 1.00 41.65 93 TRP B N 1
ATOM 1657 C CA . TRP B 1 97 ? -3.898 -4.809 53.219 1.00 42.92 93 TRP B CA 1
ATOM 1658 C C . TRP B 1 97 ? -3.262 -6.205 53.253 1.00 44.53 93 TRP B C 1
ATOM 1659 O O . TRP B 1 97 ? -2.131 -6.349 53.717 1.00 44.80 93 TRP B O 1
ATOM 1670 N N . GLU B 1 98 ? -3.992 -7.213 52.773 1.00 45.31 94 GLU B N 1
ATOM 1671 C CA . GLU B 1 98 ? -3.469 -8.589 52.671 1.00 47.99 94 GLU B CA 1
ATOM 1672 C C . GLU B 1 98 ? -2.307 -8.732 51.657 1.00 48.56 94 GLU B C 1
ATOM 1673 O O . GLU B 1 98 ? -1.544 -9.704 51.696 1.00 49.00 94 GLU B O 1
ATOM 1679 N N . ARG B 1 99 ? -2.171 -7.761 50.759 1.00 49.46 95 ARG B N 1
ATOM 1680 C CA . ARG B 1 99 ? -1.091 -7.766 49.770 1.00 51.04 95 ARG B CA 1
ATOM 1681 C C . ARG B 1 99 ? 0.126 -6.955 50.212 1.00 51.87 95 ARG B C 1
ATOM 1682 O O . ARG B 1 99 ? 1.184 -6.993 49.570 1.00 50.84 95 ARG B O 1
ATOM 1690 N N . ILE B 1 100 ? -0.022 -6.251 51.330 1.00 52.65 96 ILE B N 1
ATOM 1691 C CA . ILE B 1 100 ? 1.042 -5.410 51.856 1.00 54.65 96 ILE B CA 1
ATOM 1692 C C . ILE B 1 100 ? 2.135 -6.188 52.605 1.00 55.69 96 ILE B C 1
ATOM 1693 O O . ILE B 1 100 ? 1.856 -6.981 53.502 1.00 55.84 96 ILE B O 1
ATOM 1698 N N . LEU B 1 101 ? 3.380 -5.960 52.186 1.00 57.18 97 LEU B N 1
ATOM 1699 C CA . LEU B 1 101 ? 4.562 -6.461 52.878 1.00 58.59 97 LEU B CA 1
ATOM 1700 C C . LEU B 1 101 ? 4.710 -5.800 54.257 1.00 58.49 97 LEU B C 1
ATOM 1701 O O . LEU B 1 101 ? 4.351 -4.632 54.470 1.00 58.55 97 LEU B O 1
ATOM 1706 N N . ASP B 1 102 ? 5.155 -6.615 55.169 1.00 58.73 98 ASP B N 1
ATOM 1707 C CA . ASP B 1 102 ? 5.098 -6.333 56.547 1.00 59.03 98 ASP B CA 1
ATOM 1708 C C . ASP B 1 102 ? 6.555 -6.154 56.957 1.00 58.70 98 ASP B C 1
ATOM 1709 O O . ASP B 1 102 ? 7.114 -6.954 57.673 1.00 59.56 98 ASP B O 1
ATOM 1714 N N . THR B 1 103 ? 7.179 -5.091 56.473 1.00 58.14 99 THR B N 1
ATOM 1715 C CA . THR B 1 103 ? 8.605 -4.916 56.695 1.00 57.37 99 THR B CA 1
ATOM 1716 C C . THR B 1 103 ? 8.963 -4.340 58.066 1.00 55.61 99 THR B C 1
ATOM 1717 O O . THR B 1 103 ? 10.110 -4.423 58.510 1.00 56.84 99 THR B O 1
ATOM 1721 N N . GLY B 1 104 ? 7.962 -3.748 58.711 1.00 52.98 100 GLY B N 1
ATOM 1722 C CA . GLY B 1 104 ? 8.058 -3.244 60.062 1.00 48.62 100 GLY B CA 1
ATOM 1723 C C . GLY B 1 104 ? 8.338 -1.768 60.168 1.00 45.26 100 GLY B C 1
ATOM 1724 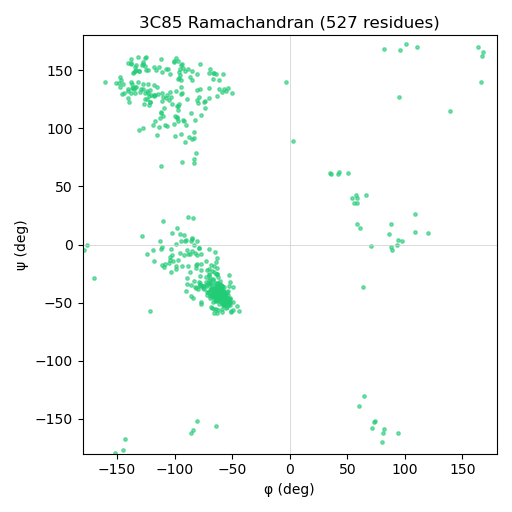O O . GLY B 1 104 ? 8.500 -1.260 61.239 1.00 45.71 100 GLY B O 1
ATOM 1725 N N . HIS B 1 105 ? 8.399 -1.090 59.037 1.00 41.07 101 HIS B N 1
ATOM 1726 C CA . HIS B 1 105 ? 8.963 0.233 58.986 1.00 36.57 101 HIS B CA 1
ATOM 1727 C C . HIS B 1 105 ? 8.050 1.406 59.292 1.00 33.76 101 HIS B C 1
ATOM 1728 O O . HIS B 1 105 ? 8.502 2.446 59.633 1.00 31.68 101 HIS B O 1
ATOM 1735 N N . VAL B 1 106 ? 6.761 1.199 59.113 1.00 31.67 102 VAL B N 1
ATOM 1736 C CA . VAL B 1 106 ? 5.781 2.252 59.191 1.00 30.08 102 VAL B CA 1
ATOM 1737 C C . VAL B 1 106 ? 5.598 2.641 60.619 1.00 29.61 102 VAL B C 1
ATOM 1738 O O . VAL B 1 106 ? 5.330 1.817 61.436 1.00 30.56 102 VAL B O 1
ATOM 1742 N N . LYS B 1 107 ? 5.796 3.898 60.919 1.00 29.25 103 LYS B N 1
ATOM 1743 C CA . LYS B 1 107 ? 5.674 4.325 62.326 1.00 28.94 103 LYS B CA 1
ATOM 1744 C C . LYS B 1 107 ? 4.454 5.212 62.517 1.00 26.36 103 LYS B C 1
ATOM 1745 O O . LYS B 1 107 ? 3.970 5.414 63.633 1.00 26.00 103 LYS B O 1
ATOM 1751 N N . LEU B 1 108 ? 3.937 5.735 61.422 1.00 25.04 104 LEU B N 1
ATOM 1752 C CA . LEU B 1 108 ? 2.771 6.631 61.488 1.00 23.47 104 LEU B CA 1
ATOM 1753 C C . LEU B 1 108 ? 1.886 6.412 60.280 1.00 24.02 104 LEU B C 1
ATOM 1754 O O . LEU B 1 108 ? 2.390 6.299 59.144 1.00 23.87 104 LEU B O 1
ATOM 1759 N N . VAL B 1 109 ? 0.576 6.387 60.513 1.00 23.15 105 VAL B N 1
ATOM 1760 C CA . VAL B 1 109 ? -0.396 6.323 59.429 1.00 23.46 105 VAL B CA 1
ATOM 1761 C C . VAL B 1 109 ? -1.294 7.550 59.530 1.00 23.78 105 VAL B C 1
ATOM 1762 O O . VAL B 1 109 ? -1.829 7.840 60.609 1.00 23.95 105 VAL B O 1
ATOM 1766 N N . LEU B 1 110 ? -1.447 8.273 58.414 1.00 22.48 106 LEU B N 1
ATOM 1767 C CA . LEU B 1 110 ? -2.388 9.381 58.369 1.00 22.59 106 LEU B CA 1
ATOM 1768 C C . LEU B 1 110 ? -3.619 8.966 57.595 1.00 23.35 106 LEU B C 1
ATOM 1769 O O . LEU B 1 110 ? -3.521 8.444 56.500 1.00 23.94 106 LEU B O 1
ATOM 1774 N N . LEU B 1 111 ? -4.776 9.238 58.183 1.00 24.37 107 LEU B N 1
ATOM 1775 C CA . LEU B 1 111 ? -6.041 8.964 57.575 1.00 23.93 107 LEU B CA 1
ATOM 1776 C C . LEU B 1 111 ? -6.568 10.260 56.996 1.00 24.59 107 LEU B C 1
ATOM 1777 O O . LEU B 1 111 ? -7.107 11.090 57.738 1.00 24.33 107 LEU B O 1
ATOM 1782 N N . ALA B 1 112 ? -6.458 10.387 55.664 1.00 24.06 108 ALA B N 1
ATOM 1783 C CA . ALA B 1 112 ? -6.855 11.599 54.927 1.00 24.40 108 ALA B CA 1
ATOM 1784 C C . ALA B 1 112 ? -8.028 11.398 53.967 1.00 25.44 108 ALA B C 1
ATOM 1785 O O . ALA B 1 112 ? -8.026 11.938 52.843 1.00 24.13 108 ALA B O 1
ATOM 1795 N N . PRO B 1 114 ? -11.670 12.033 54.672 1.00 26.79 110 PRO B N 1
ATOM 1796 C CA . PRO B 1 114 ? -12.743 12.535 55.567 1.00 27.03 110 PRO B CA 1
ATOM 1797 C C . PRO B 1 114 ? -14.164 12.373 55.029 1.00 29.31 110 PRO B C 1
ATOM 1798 O O . PRO B 1 114 ? -15.115 12.704 55.742 1.00 30.03 110 PRO B O 1
ATOM 1802 N N . HIS B 1 115 ? -14.323 11.900 53.792 1.00 29.97 111 HIS B N 1
ATOM 1803 C CA . HIS B 1 115 ? -15.681 11.676 53.248 1.00 31.54 111 HIS B CA 1
ATOM 1804 C C . HIS B 1 115 ? -16.066 10.200 53.184 1.00 31.52 111 HIS B C 1
ATOM 1805 O O . HIS B 1 115 ? -15.199 9.348 53.098 1.00 29.96 111 HIS B O 1
ATOM 1812 N N . HIS B 1 116 ? -17.363 9.908 53.291 1.00 32.45 112 HIS B N 1
ATOM 1813 C CA . HIS B 1 116 ? -17.924 8.556 53.035 1.00 33.90 112 HIS B CA 1
ATOM 1814 C C . HIS B 1 116 ? -17.305 7.448 53.905 1.00 34.03 112 HIS B C 1
ATOM 1815 O O . HIS B 1 116 ? -17.006 6.351 53.402 1.00 33.43 112 HIS B O 1
ATOM 1822 N N . GLN B 1 117 ? -17.114 7.728 55.188 1.00 32.92 113 GLN B N 1
ATOM 1823 C CA . GLN B 1 117 ? -16.614 6.721 56.145 1.00 33.55 113 GLN B CA 1
ATOM 1824 C C . GLN B 1 117 ? -15.227 6.170 55.826 1.00 32.45 113 GLN B C 1
ATOM 1825 O O . GLN B 1 117 ? -14.812 5.164 56.407 1.00 34.34 113 GLN B O 1
ATOM 1831 N N . GLY B 1 118 ? -14.501 6.831 54.931 1.00 31.04 114 GLY B N 1
ATOM 1832 C CA . GLY B 1 118 ? -13.156 6.375 54.518 1.00 29.74 114 GLY B CA 1
ATOM 1833 C C . GLY B 1 118 ? -12.212 6.195 55.712 1.00 28.97 114 GLY B C 1
ATOM 1834 O O . GLY B 1 118 ? -11.668 5.100 55.920 1.00 27.94 114 GLY B O 1
ATOM 1835 N N . ASN B 1 119 ? -12.040 7.238 56.530 1.00 28.90 115 ASN B N 1
ATOM 1836 C CA . ASN B 1 119 ? -11.149 7.118 57.703 1.00 27.99 115 ASN B CA 1
ATOM 1837 C C . ASN B 1 119 ? -11.495 5.953 58.615 1.00 28.45 115 ASN B C 1
ATOM 1838 O O . ASN B 1 119 ? -10.623 5.182 58.998 1.00 27.31 115 ASN B O 1
ATOM 1843 N N . GLN B 1 120 ? -12.750 5.832 58.978 1.00 28.94 116 GLN B N 1
ATOM 1844 C CA . GLN B 1 120 ? -13.215 4.806 59.900 1.00 29.78 116 GLN B CA 1
ATOM 1845 C C . GLN B 1 120 ? -13.025 3.417 59.335 1.00 29.28 116 GLN B C 1
ATOM 1846 O O . GLN B 1 120 ? -12.620 2.527 59.984 1.00 29.95 116 GLN B O 1
ATOM 1852 N N . THR B 1 121 ? -13.315 3.277 58.079 1.00 29.92 117 THR B N 1
ATOM 1853 C CA . THR B 1 121 ? -13.248 1.970 57.430 1.00 30.66 117 THR B CA 1
ATOM 1854 C C . THR B 1 121 ? -11.791 1.517 57.230 1.00 30.83 117 THR B C 1
ATOM 1855 O O . THR B 1 121 ? -11.469 0.345 57.454 1.00 29.88 117 THR B O 1
ATOM 1859 N N . ALA B 1 122 ? -10.915 2.421 56.785 1.00 30.25 118 ALA B N 1
ATOM 1860 C CA . ALA B 1 122 ? -9.478 2.083 56.732 1.00 30.10 118 ALA B CA 1
ATOM 1861 C C . ALA B 1 122 ? -8.954 1.735 58.126 1.00 29.95 118 ALA B C 1
ATOM 1862 O O . ALA B 1 122 ? -8.225 0.743 58.314 1.00 30.28 118 ALA B O 1
ATOM 1864 N N . LEU B 1 123 ? -9.344 2.524 59.119 1.00 29.76 119 LEU B N 1
ATOM 1865 C CA . LEU B 1 123 ? 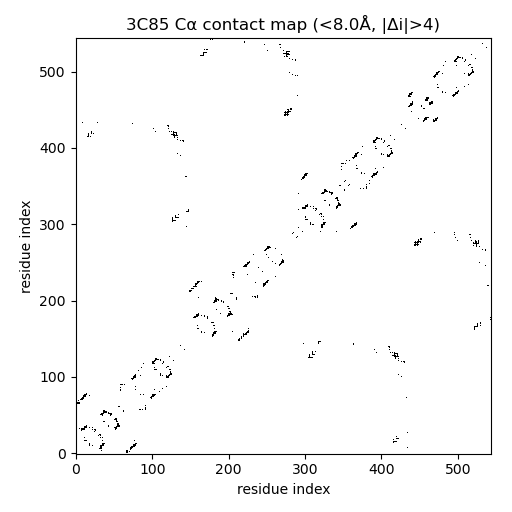-8.875 2.272 60.486 1.00 30.23 119 LEU B CA 1
ATOM 1866 C C . LEU B 1 123 ? -9.258 0.852 60.939 1.00 31.76 119 LEU B C 1
ATOM 1867 O O . LEU B 1 123 ? -8.419 0.104 61.467 1.00 31.63 119 LEU B O 1
ATOM 1872 N N . GLU B 1 124 ? -10.510 0.477 60.703 1.00 32.91 120 GLU B N 1
ATOM 1873 C CA . GLU B 1 124 ? -10.982 -0.871 60.988 1.00 36.73 120 GLU B CA 1
ATOM 1874 C C . GLU B 1 124 ? -10.064 -1.917 60.348 1.00 36.36 120 GLU B C 1
ATOM 1875 O O . GLU B 1 124 ? -9.688 -2.910 60.974 1.00 36.19 120 GLU B O 1
ATOM 1881 N N . GLN B 1 125 ? -9.710 -1.711 59.085 1.00 37.37 121 GLN B N 1
ATOM 1882 C CA . GLN B 1 125 ? -8.849 -2.692 58.393 1.00 38.28 121 GLN B CA 1
ATOM 1883 C C . GLN B 1 125 ? -7.480 -2.768 59.014 1.00 38.56 121 GLN B C 1
ATOM 1884 O O . GLN B 1 125 ? -6.922 -3.855 59.200 1.00 38.45 121 GLN B O 1
ATOM 1890 N N . LEU B 1 126 ? -6.927 -1.592 59.294 1.00 38.15 122 LEU B N 1
ATOM 1891 C CA . LEU B 1 126 ? -5.620 -1.459 59.907 1.00 38.81 122 LEU B CA 1
ATOM 1892 C C . LEU B 1 126 ? -5.492 -2.204 61.244 1.00 40.47 122 LEU B C 1
ATOM 1893 O O . LEU B 1 126 ? -4.474 -2.871 61.527 1.00 39.65 122 LEU B O 1
ATOM 1898 N N . GLN B 1 127 ? -6.535 -2.088 62.059 1.00 41.28 123 GLN B N 1
ATOM 1899 C CA . GLN B 1 127 ? -6.525 -2.678 63.390 1.00 43.80 123 GLN B CA 1
ATOM 1900 C C . GLN B 1 127 ? -6.750 -4.188 63.379 1.00 45.31 123 GLN B C 1
ATOM 1901 O O . GLN B 1 127 ? -6.369 -4.861 64.329 1.00 46.28 123 GLN B O 1
ATOM 1907 N N . ARG B 1 128 ? -7.352 -4.719 62.312 1.00 46.99 124 ARG B N 1
ATOM 1908 C CA . ARG B 1 128 ? -7.456 -6.180 62.154 1.00 48.44 124 ARG B CA 1
ATOM 1909 C C . ARG B 1 128 ? -6.111 -6.795 61.789 1.00 48.90 124 ARG B C 1
ATOM 1910 O O . ARG B 1 128 ? -5.944 -8.008 61.899 1.00 49.30 124 ARG B O 1
ATOM 1918 N N . ARG B 1 129 ? -5.161 -5.976 61.396 1.00 48.89 125 ARG B N 1
ATOM 1919 C CA . ARG B 1 129 ? -3.858 -6.458 61.045 1.00 48.95 125 ARG B CA 1
ATOM 1920 C C . ARG B 1 129 ? -2.804 -6.254 62.101 1.00 48.29 125 ARG B C 1
ATOM 1921 O O . ARG B 1 129 ? -1.652 -6.473 61.852 1.00 48.57 125 ARG B O 1
ATOM 1929 N N . ASN B 1 130 ? -3.224 -5.856 63.279 1.00 47.07 126 ASN B N 1
ATOM 1930 C CA . ASN B 1 130 ? -2.319 -5.567 64.397 1.00 46.29 126 ASN B CA 1
ATOM 1931 C C . ASN B 1 130 ? -1.192 -4.566 64.123 1.00 44.52 126 ASN B C 1
ATOM 1932 O O . ASN B 1 130 ? -0.061 -4.727 64.578 1.00 43.87 126 ASN B O 1
ATOM 1937 N N . TYR B 1 131 ? -1.508 -3.516 63.378 1.00 42.19 127 TYR B N 1
ATOM 1938 C CA . TYR B 1 131 ? -0.556 -2.443 63.207 1.00 40.00 127 TYR B CA 1
ATOM 1939 C C . TYR B 1 131 ? -0.193 -1.917 64.608 1.00 40.07 127 TYR B C 1
ATOM 1940 O O . TYR B 1 131 ? -1.081 -1.714 65.421 1.00 40.15 127 TYR B O 1
ATOM 1949 N N . LYS B 1 132 ? 1.094 -1.709 64.895 1.00 40.02 128 LYS B N 1
ATOM 1950 C CA . LYS B 1 132 ? 1.489 -1.261 66.261 1.00 40.31 128 LYS B CA 1
ATOM 1951 C C . LYS B 1 132 ? 1.818 0.227 66.434 1.00 38.06 128 LYS B C 1
ATOM 1952 O O . LYS B 1 132 ? 1.889 0.719 67.569 1.00 38.45 128 LYS B O 1
ATOM 1958 N N . GLY B 1 133 ? 2.006 0.943 65.334 1.00 35.04 129 GLY B N 1
ATOM 1959 C CA . GLY B 1 133 ? 2.443 2.322 65.409 1.00 31.97 129 GLY B CA 1
ATOM 1960 C C . GLY B 1 133 ? 1.340 3.357 65.621 1.00 29.91 129 GLY B C 1
ATOM 1961 O O . GLY B 1 133 ? 0.234 3.046 66.039 1.00 28.95 129 GLY B O 1
ATOM 1962 N N . GLN B 1 134 ? 1.640 4.596 65.281 1.00 27.42 130 GLN B N 1
ATOM 1963 C CA . GLN B 1 134 ? 0.752 5.678 65.594 1.00 26.04 130 GLN B CA 1
ATOM 1964 C C . GLN B 1 134 ? -0.187 5.947 64.428 1.00 25.28 130 GLN B C 1
ATOM 1965 O O . GLN B 1 134 ? 0.120 5.617 63.282 1.00 23.76 130 GLN B O 1
ATOM 1971 N N . ILE B 1 135 ? -1.332 6.528 64.735 1.00 23.99 131 ILE B N 1
ATOM 1972 C CA . ILE B 1 135 ? -2.374 6.765 63.751 1.00 24.10 131 ILE B CA 1
ATOM 1973 C C . ILE B 1 135 ? -2.957 8.122 64.061 1.00 24.32 131 ILE B C 1
ATOM 1974 O O . ILE B 1 135 ? -3.253 8.400 65.233 1.00 23.52 131 ILE B O 1
ATOM 1979 N N . ALA B 1 136 ? -3.101 8.960 63.037 1.00 23.11 132 ALA B N 1
ATOM 1980 C CA . ALA B 1 136 ? -3.790 10.262 63.174 1.00 23.17 132 ALA B CA 1
ATOM 1981 C C . ALA B 1 136 ? -4.810 10.412 62.054 1.00 23.01 132 ALA B C 1
ATOM 1982 O O . ALA B 1 136 ? -4.592 9.898 60.942 1.00 23.02 132 ALA B O 1
ATOM 1984 N N . ALA B 1 137 ? -5.894 11.124 62.339 1.00 21.97 133 ALA B N 1
ATOM 1985 C CA . ALA B 1 137 ? -6.975 11.307 61.364 1.00 22.71 133 ALA B CA 1
ATOM 1986 C C . ALA B 1 137 ? -7.405 12.760 61.285 1.00 22.86 133 ALA B C 1
ATOM 1987 O O . ALA B 1 137 ? -7.275 13.531 62.260 1.00 22.31 133 ALA B O 1
ATOM 1989 N N . ILE B 1 138 ? -7.944 13.123 60.129 1.00 23.82 134 ILE B N 1
ATOM 1990 C CA . ILE B 1 138 ? -8.538 14.452 59.915 1.00 24.88 134 ILE B CA 1
ATOM 1991 C C . ILE B 1 138 ? -9.980 14.267 59.465 1.00 25.64 134 ILE B C 1
ATOM 1992 O O . ILE B 1 138 ? -10.244 13.477 58.550 1.00 25.65 134 ILE B O 1
ATOM 1997 N N . ALA B 1 139 ? -10.901 14.988 60.112 1.00 25.21 135 ALA B N 1
ATOM 1998 C CA . ALA B 1 139 ? -12.330 14.784 59.931 1.00 26.88 135 ALA B CA 1
ATOM 1999 C C . ALA B 1 139 ? -13.000 16.084 59.552 1.00 28.15 135 ALA B C 1
ATOM 2000 O O . ALA B 1 139 ? -12.537 17.155 59.923 1.00 27.99 135 ALA B O 1
ATOM 2002 N N . GLU B 1 140 ? -14.122 15.973 58.846 1.00 30.35 136 GLU B N 1
ATOM 2003 C CA . GLU B 1 140 ? -14.860 17.141 58.402 1.00 33.38 136 GLU B CA 1
ATOM 2004 C C . GLU B 1 140 ? -15.626 17.771 59.576 1.00 34.93 136 GLU B C 1
ATOM 2005 O O . GLU B 1 140 ? -15.741 19.013 59.649 1.00 36.09 136 GLU B O 1
ATOM 2011 N N . TYR B 1 141 ? -16.137 16.944 60.489 1.00 35.48 137 TYR B N 1
ATOM 2012 C CA . TYR B 1 141 ? -17.058 17.458 61.512 1.00 37.54 137 TYR B CA 1
ATOM 2013 C C . TYR B 1 141 ? -16.612 17.192 62.940 1.00 37.39 137 TYR B C 1
ATOM 2014 O O . TYR B 1 141 ? -16.141 16.084 63.251 1.00 35.79 137 TYR B O 1
ATOM 2023 N N . PRO B 1 142 ? -16.769 18.204 63.821 1.00 38.36 138 PRO B N 1
ATOM 2024 C CA . PRO B 1 142 ? -16.389 18.015 65.208 1.00 38.40 138 PRO B CA 1
ATOM 2025 C C . PRO B 1 142 ? -17.021 16.794 65.840 1.00 38.01 138 PRO B C 1
ATOM 2026 O O . PRO B 1 142 ? -16.433 16.220 66.760 1.00 39.20 138 PRO B O 1
ATOM 2030 N N . ASP B 1 143 ? -18.181 16.363 65.347 1.00 37.30 139 ASP B N 1
ATOM 2031 C CA . ASP B 1 143 ? -18.838 15.227 65.974 1.00 36.71 139 ASP B CA 1
ATOM 2032 C C . ASP B 1 143 ? -18.239 13.864 65.621 1.00 35.50 139 ASP B C 1
ATOM 2033 O O . A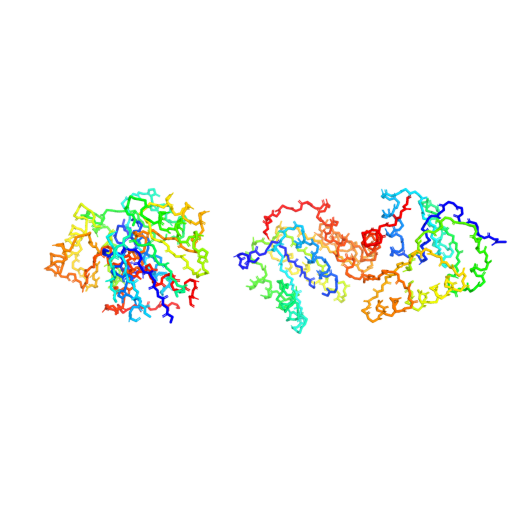SP B 1 143 ? -18.572 12.865 66.249 1.00 36.01 139 ASP B O 1
ATOM 2038 N N . GLN B 1 144 ? -17.307 13.838 64.674 1.00 32.66 140 GLN B N 1
ATOM 2039 C CA . GLN B 1 144 ? -16.638 12.599 64.273 1.00 31.16 140 GLN B CA 1
ATOM 2040 C C . GLN B 1 144 ? -15.331 12.331 65.063 1.00 29.88 140 GLN B C 1
ATOM 2041 O O . GLN B 1 144 ? -14.744 11.253 64.961 1.00 28.94 140 GLN B O 1
ATOM 2047 N N . LEU B 1 145 ? -14.882 13.308 65.848 1.00 28.65 141 LEU B N 1
ATOM 2048 C CA . LEU B 1 145 ? -13.563 13.195 66.485 1.00 27.87 141 LEU B CA 1
ATOM 2049 C C . LEU B 1 145 ? -13.588 12.222 67.637 1.00 27.25 141 LEU B C 1
ATOM 2050 O O . LEU B 1 145 ? -12.651 11.431 67.829 1.00 25.46 141 LEU B O 1
ATOM 2055 N N . GLU B 1 146 ? -14.690 12.243 68.375 1.00 27.07 142 GLU B N 1
ATOM 2056 C CA . GLU B 1 146 ? -14.874 11.277 69.461 1.00 28.00 142 GLU B CA 1
ATOM 2057 C C . GLU B 1 146 ? -14.818 9.819 69.029 1.00 27.37 142 GLU B C 1
ATOM 2058 O O . GLU B 1 146 ? -14.117 9.023 69.666 1.00 27.23 142 GLU B O 1
ATOM 2064 N N . GLY B 1 147 ? -15.549 9.464 67.970 1.00 27.21 143 GLY B N 1
ATOM 2065 C CA . GLY B 1 147 ? -15.551 8.075 67.452 1.00 25.89 143 GLY B CA 1
ATOM 2066 C C . GLY B 1 147 ? -14.156 7.673 67.008 1.00 25.76 143 GLY B C 1
ATOM 2067 O O . GLY B 1 147 ? -13.721 6.533 67.250 1.00 26.13 143 GLY B O 1
ATOM 2068 N N . LEU B 1 148 ? -13.421 8.605 66.401 1.00 24.42 144 LEU B N 1
ATOM 2069 C CA . LEU B 1 148 ? -12.055 8.276 65.977 1.00 24.33 144 LEU B CA 1
ATOM 2070 C C . LEU B 1 148 ? -11.174 7.983 67.192 1.00 24.89 144 LEU B C 1
ATOM 2071 O O . LEU B 1 148 ? -10.472 6.958 67.218 1.00 25.83 144 LEU B O 1
ATOM 2076 N N . LEU B 1 149 ? -11.225 8.868 68.198 1.00 23.46 145 LEU B N 1
ATOM 2077 C CA . LEU B 1 149 ? -10.492 8.638 69.460 1.00 24.85 145 LEU B CA 1
ATOM 2078 C C . LEU B 1 149 ? -10.941 7.353 70.162 1.00 25.28 145 LEU B C 1
ATOM 2079 O O . LEU B 1 149 ? -10.117 6.667 70.759 1.00 27.14 145 LEU B O 1
ATOM 2084 N N . GLU B 1 150 ? -12.240 7.050 70.129 1.00 26.36 146 GLU B N 1
ATOM 2085 C CA . GLU B 1 150 ? -12.743 5.826 70.755 1.00 29.37 146 GLU B CA 1
ATOM 2086 C C . GLU B 1 150 ? -12.301 4.559 70.057 1.00 30.57 146 GLU B C 1
ATOM 2087 O O . GLU B 1 150 ? -12.326 3.475 70.642 1.00 31.83 146 GLU B O 1
ATOM 2093 N N . SER B 1 151 ? -11.854 4.699 68.816 1.00 31.31 147 SER B N 1
ATOM 2094 C CA . SER B 1 151 ? -11.254 3.580 68.095 1.00 32.44 147 SER B CA 1
ATOM 2095 C C . SER B 1 151 ? -9.742 3.517 68.274 1.00 32.24 147 SER B C 1
ATOM 2096 O O . SER B 1 151 ? -9.096 2.707 67.632 1.00 33.93 147 SER B O 1
ATOM 2099 N N . GLY B 1 152 ? -9.188 4.346 69.157 1.00 30.97 148 GLY B N 1
ATOM 2100 C CA . GLY B 1 152 ? -7.770 4.270 69.473 1.00 29.84 148 GLY B CA 1
ATOM 2101 C C . GLY B 1 152 ? -6.807 5.166 68.713 1.00 29.28 148 GLY B C 1
ATOM 2102 O O . GLY B 1 152 ? -5.577 5.055 68.894 1.00 30.24 148 GLY B O 1
ATOM 2103 N N . VAL B 1 153 ? -7.314 6.042 67.846 1.00 27.82 149 VAL B N 1
ATOM 2104 C CA . VAL B 1 153 ? -6.376 6.913 67.118 1.00 27.32 149 VAL B CA 1
ATOM 2105 C C . VAL B 1 153 ? -5.650 7.819 68.117 1.00 26.82 149 VAL B C 1
ATOM 2106 O O . VAL B 1 153 ? -6.227 8.235 69.141 1.00 26.12 149 VAL B O 1
ATOM 2110 N N . ASP B 1 154 ? -4.394 8.130 67.800 1.00 25.80 150 ASP B N 1
ATOM 2111 C CA . ASP B 1 154 ? -3.537 8.888 68.691 1.00 25.16 150 ASP B CA 1
ATOM 2112 C C . ASP B 1 154 ? -3.835 10.380 68.692 1.00 24.73 150 ASP B C 1
ATOM 2113 O O . ASP B 1 154 ? -3.557 11.066 69.683 1.00 24.49 150 ASP B O 1
ATOM 2118 N N . ALA B 1 155 ? -4.379 10.876 67.572 1.00 24.29 151 ALA B N 1
ATOM 2119 C CA . ALA B 1 155 ? -4.767 12.277 67.441 1.00 23.78 151 ALA B CA 1
ATOM 2120 C C . ALA B 1 155 ? -5.760 12.431 66.300 1.00 24.25 151 ALA B C 1
ATOM 2121 O O . ALA B 1 155 ? -5.625 11.795 65.227 1.00 24.94 151 ALA B O 1
ATOM 2123 N N . ALA B 1 156 ? -6.765 13.262 66.517 1.00 23.60 152 ALA B N 1
ATOM 2124 C CA . ALA B 1 156 ? -7.786 13.489 65.507 1.00 23.82 152 ALA B CA 1
ATOM 2125 C C . ALA B 1 156 ? -8.007 15.005 65.430 1.00 24.20 152 ALA B C 1
ATOM 2126 O O . ALA B 1 156 ? -8.032 15.682 66.465 1.00 24.27 152 ALA B O 1
ATOM 2128 N N . PHE B 1 157 ? -8.086 15.546 64.214 1.00 24.22 153 PHE B N 1
ATOM 2129 C CA . PHE B 1 157 ? -8.119 16.991 64.006 1.00 26.03 153 PHE B CA 1
ATOM 2130 C C . PHE B 1 157 ? -9.264 17.323 63.048 1.00 26.63 153 PHE B C 1
ATOM 2131 O O . PHE B 1 157 ? -9.703 16.458 62.272 1.00 25.80 153 PHE B O 1
ATOM 2139 N N . ASN B 1 158 ? -9.680 18.592 63.060 1.00 27.24 154 ASN B N 1
ATOM 2140 C CA . ASN B 1 158 ? -10.730 19.107 62.171 1.00 28.43 154 ASN B CA 1
ATOM 2141 C C . ASN B 1 158 ? -10.156 19.758 60.886 1.00 28.33 154 ASN B C 1
ATOM 2142 O O . ASN B 1 158 ? -9.202 20.518 60.958 1.00 27.99 154 ASN B O 1
ATOM 2147 N N . ILE B 1 159 ? -10.738 19.469 59.720 1.00 28.06 155 ILE B N 1
ATOM 2148 C CA . ILE B 1 159 ? -10.210 20.030 58.460 1.00 28.63 155 ILE B CA 1
ATOM 2149 C C . ILE B 1 159 ? -10.027 21.559 58.506 1.00 30.40 155 ILE B C 1
ATOM 2150 O O . ILE B 1 159 ? -8.948 22.080 58.163 1.00 29.91 155 ILE B O 1
ATOM 2155 N N . TYR B 1 160 ? -11.077 22.255 58.956 1.00 31.16 156 TYR B N 1
ATOM 2156 C CA . TYR B 1 160 ? -11.166 23.730 58.851 1.00 33.16 156 TYR B CA 1
ATOM 2157 C C . TYR B 1 160 ? -10.275 24.441 59.860 1.00 32.86 156 TYR B C 1
ATOM 2158 O O . TYR B 1 160 ? -9.623 25.444 59.512 1.00 32.60 156 TYR B O 1
ATOM 2167 N N . SER B 1 161 ? -10.153 23.863 61.060 1.00 32.33 157 SER B N 1
ATOM 2168 C CA . SER B 1 161 ? -9.229 24.390 62.082 1.00 32.92 157 SER B CA 1
ATOM 2169 C C . SER B 1 161 ? -7.791 24.234 61.634 1.00 32.53 157 SER B C 1
ATOM 2170 O O . SER B 1 161 ? -7.001 25.159 61.774 1.00 32.52 157 SER B O 1
ATOM 2173 N N . GLU B 1 162 ? -7.455 23.065 61.086 1.00 31.90 158 GLU B N 1
ATOM 2174 C CA . GLU B 1 162 ? -6.129 22.845 60.514 1.00 31.96 158 GLU B CA 1
ATOM 2175 C C . GLU B 1 162 ? -5.857 23.739 59.307 1.00 32.73 158 GLU B C 1
ATOM 2176 O O . GLU B 1 162 ? -4.715 24.176 59.140 1.00 32.35 158 GLU B O 1
ATOM 2182 N N . ALA B 1 163 ? -6.837 23.996 58.482 1.00 32.87 159 ALA B N 1
ATOM 2183 C CA . ALA B 1 163 ? -6.620 24.862 57.349 1.00 34.59 159 ALA B CA 1
ATOM 2184 C C . ALA B 1 163 ? -6.167 26.235 57.791 1.00 36.02 159 ALA B C 1
ATOM 2185 O O . ALA B 1 163 ? -5.325 26.831 57.208 1.00 36.32 159 ALA B O 1
ATOM 2187 N N . GLY B 1 164 ? -6.776 26.697 58.854 1.00 37.64 160 GLY B N 1
ATOM 2188 C CA . GLY B 1 164 ? -6.583 28.025 59.333 1.00 39.41 160 GLY B CA 1
ATOM 2189 C C . GLY B 1 164 ? -5.188 28.192 59.790 1.00 40.70 160 GLY B C 1
ATOM 2190 O O . GLY B 1 164 ? -4.597 29.196 59.571 1.00 41.12 160 GLY B O 1
ATOM 2191 N N . SER B 1 165 ? -4.682 27.151 60.409 1.00 42.81 161 SER B N 1
ATOM 2192 C CA . SER B 1 165 ? -3.422 27.136 61.064 1.00 42.83 161 SER B CA 1
ATOM 2193 C C . SER B 1 165 ? -2.286 27.035 60.090 1.00 43.09 161 SER B C 1
ATOM 2194 O O . SER B 1 165 ? -1.345 27.751 60.144 1.00 43.79 161 SER B O 1
ATOM 2197 N N . GLY B 1 166 ? -2.375 26.110 59.192 1.00 42.68 162 GLY B N 1
ATOM 2198 C CA . GLY B 1 166 ? -1.373 25.980 58.119 1.00 42.53 162 GLY B CA 1
ATOM 2199 C C . GLY B 1 166 ? -1.300 27.233 57.238 1.00 42.74 162 GLY B C 1
ATOM 2200 O O . GLY B 1 166 ? -0.228 27.606 56.763 1.00 41.85 162 GLY B O 1
ATOM 2201 N N . PHE B 1 167 ? -2.458 27.855 57.018 1.00 42.46 163 PHE B N 1
ATOM 2202 C CA . PHE B 1 167 ? -2.587 29.116 56.278 1.00 43.22 163 PHE B CA 1
ATOM 2203 C C . PHE B 1 167 ? -1.770 30.245 56.926 1.00 43.49 163 PHE B C 1
ATOM 2204 O O . PHE B 1 167 ? -0.903 30.836 56.274 1.00 43.85 163 PHE B O 1
ATOM 2212 N N . ALA B 1 168 ? -2.057 30.544 58.193 1.00 43.46 164 ALA B N 1
ATOM 2213 C CA . ALA B 1 168 ? -1.332 31.585 58.937 1.00 44.21 164 ALA B CA 1
ATOM 2214 C C . ALA B 1 168 ? 0.176 31.284 58.950 1.00 44.86 164 ALA B C 1
ATOM 2215 O O . ALA B 1 168 ? 1.011 32.183 58.790 1.00 44.94 164 ALA B O 1
ATOM 2217 N N . ARG B 1 169 ? 0.566 30.029 59.041 1.00 45.91 165 ARG B N 1
ATOM 2218 C CA . ARG B 1 169 ? 1.979 29.707 59.126 1.00 46.93 165 ARG B CA 1
ATOM 2219 C C . ARG B 1 169 ? 2.739 29.901 57.822 1.00 47.60 165 ARG B C 1
ATOM 2220 O O . ARG B 1 169 ? 3.891 30.211 57.798 1.00 47.92 165 ARG B O 1
ATOM 2228 N N . HIS B 1 170 ? 2.034 29.760 56.741 1.00 48.44 166 HIS B N 1
ATOM 2229 C CA . HIS B 1 170 ? 2.503 29.626 55.417 1.00 49.78 166 HIS B CA 1
ATOM 2230 C C . HIS B 1 170 ? 2.680 31.037 54.989 1.00 49.54 166 HIS B C 1
ATOM 2231 O O . HIS B 1 170 ? 3.667 31.390 54.411 1.00 49.50 166 HIS B O 1
ATOM 2238 N N . VAL B 1 171 ? 1.693 31.842 55.317 1.00 49.81 167 VAL B N 1
ATOM 2239 C CA . VAL B 1 171 ? 1.742 33.250 55.052 1.00 49.86 167 VAL B CA 1
ATOM 2240 C C . VAL B 1 171 ? 2.935 33.879 55.736 1.00 51.18 167 VAL B C 1
ATOM 2241 O O . VAL B 1 171 ? 3.746 34.517 55.114 1.00 51.62 167 VAL B O 1
ATOM 2245 N N . CYS B 1 172 ? 3.044 33.696 57.029 1.00 52.52 168 CYS B N 1
ATOM 2246 C CA . CYS B 1 172 ? 4.157 34.266 57.731 1.00 54.18 168 CYS B CA 1
ATOM 2247 C C . CYS B 1 172 ? 5.459 33.790 57.141 1.00 54.98 168 CYS B C 1
ATOM 2248 O O . CYS B 1 172 ? 6.327 34.571 56.845 1.00 55.27 168 CYS B O 1
ATOM 2251 N N . LYS B 1 173 ? 5.598 32.502 56.952 1.00 55.93 169 LYS B N 1
ATOM 2252 C CA . LYS B 1 173 ? 6.845 31.983 56.477 1.00 56.99 169 LYS B CA 1
ATOM 2253 C C . LYS B 1 173 ? 7.265 32.557 55.126 1.00 58.20 169 LYS B C 1
ATOM 2254 O O . LYS B 1 173 ? 8.418 32.884 54.918 1.00 58.59 169 LYS B O 1
ATOM 2260 N N . GLN B 1 174 ? 6.319 32.675 54.219 1.00 58.95 170 GLN B N 1
ATOM 2261 C CA . GLN B 1 174 ? 6.575 33.138 52.882 1.00 60.45 170 GLN B CA 1
ATOM 2262 C C . GLN B 1 174 ? 6.760 34.661 52.749 1.00 60.92 170 GLN B C 1
ATOM 2263 O O . GLN B 1 174 ? 7.722 35.108 52.177 1.00 60.54 170 GLN B O 1
ATOM 2269 N N . LEU B 1 175 ? 5.832 35.440 53.279 1.00 62.34 171 LEU B N 1
ATOM 2270 C CA . LEU B 1 175 ? 5.835 36.885 53.113 1.00 63.63 171 LEU B CA 1
ATOM 2271 C C . LEU B 1 175 ? 6.591 37.550 54.215 1.00 65.39 171 LEU B C 1
ATOM 2272 O O . LEU B 1 175 ? 6.605 38.753 54.332 1.00 66.35 171 LEU B O 1
ATOM 2277 N N . GLU B 1 176 ? 7.161 36.745 55.081 1.00 20.00 172 GLU B N 1
ATOM 2278 C CA . GLU B 1 176 ? 7.661 37.222 56.344 1.00 20.00 172 GLU B CA 1
ATOM 2279 C C . GLU B 1 176 ? 7.400 38.688 56.578 1.00 20.00 172 GLU B C 1
ATOM 2280 O O . GLU B 1 176 ? 8.204 39.544 56.287 1.00 20.00 172 GLU B O 1
ATOM 2286 N N . PRO B 1 177 ? 6.256 38.951 57.156 1.00 20.00 173 PRO B N 1
ATOM 2287 C CA . PRO B 1 177 ? 5.907 40.277 57.600 1.00 20.00 173 PRO B CA 1
ATOM 2288 C C . PRO B 1 177 ? 6.878 40.683 58.684 1.00 20.00 173 PRO B C 1
ATOM 2289 O O . PRO B 1 177 ? 7.298 41.833 58.726 1.00 20.00 173 PRO B O 1
ATOM 2293 N N . LEU C 1 34 ? 17.868 33.402 37.004 1.00 52.84 30 LEU C N 1
ATOM 2294 C CA . LEU C 1 34 ? 18.131 32.609 38.231 1.00 52.54 30 LEU C CA 1
ATOM 2295 C C . LEU C 1 34 ? 16.805 32.182 38.913 1.00 51.87 30 LEU C C 1
ATOM 2296 O O . LEU C 1 34 ? 16.774 31.911 40.109 1.00 52.28 30 LEU C O 1
ATOM 2301 N N . ILE C 1 35 ? 15.718 32.105 38.135 1.00 51.61 31 ILE C N 1
ATOM 2302 C CA . ILE C 1 35 ? 14.411 31.629 38.647 1.00 51.11 31 ILE C CA 1
ATOM 2303 C C . ILE C 1 35 ? 14.562 30.247 39.268 1.00 49.40 31 ILE C C 1
ATOM 2304 O O . ILE C 1 35 ? 14.027 29.961 40.364 1.00 50.02 31 ILE C O 1
ATOM 2309 N N . ASN C 1 36 ? 15.277 29.396 38.536 1.00 46.33 32 ASN C N 1
ATOM 2310 C CA . ASN C 1 36 ? 15.646 28.100 39.028 1.00 43.52 32 ASN C CA 1
ATOM 2311 C C . ASN C 1 36 ? 17.182 28.037 39.076 1.00 40.22 32 ASN C C 1
ATOM 2312 O O . ASN C 1 36 ? 17.856 27.904 38.030 1.00 39.90 32 ASN C O 1
ATOM 2317 N N . PRO C 1 37 ? 17.746 28.179 40.289 1.00 37.29 33 PRO C N 1
ATOM 2318 C CA . PRO C 1 37 ? 19.187 28.106 40.402 1.00 34.06 33 PRO C CA 1
ATOM 2319 C C . PRO C 1 37 ? 19.641 26.757 39.857 1.00 31.40 33 PRO C C 1
ATOM 2320 O O . PRO C 1 37 ? 18.906 25.779 39.955 1.00 30.30 33 PRO C O 1
ATOM 2324 N N . GLY C 1 38 ? 20.819 26.716 39.247 1.00 27.86 34 GLY C N 1
ATOM 2325 C CA . GLY C 1 38 ? 21.366 25.450 38.790 1.00 26.20 34 GLY C CA 1
ATOM 2326 C C . GLY C 1 38 ? 20.914 25.122 37.389 1.00 25.69 34 GLY C C 1
ATOM 2327 O O . GLY C 1 38 ? 21.400 24.169 36.795 1.00 24.08 34 GLY C O 1
ATOM 2328 N N . HIS C 1 39 ? 20.026 25.959 36.835 1.00 24.86 35 HIS C N 1
ATOM 2329 C CA . HIS C 1 39 ? 19.441 25.660 35.547 1.00 25.52 35 HIS C CA 1
ATOM 2330 C C . HIS C 1 39 ? 19.921 26.571 34.441 1.00 24.47 35 HIS C C 1
ATOM 2331 O O . HIS C 1 39 ? 19.286 26.669 33.392 1.00 24.88 35 HIS C O 1
ATOM 2338 N N . ALA C 1 40 ? 21.070 27.219 34.640 1.00 24.05 36 ALA C N 1
ATOM 2339 C CA . ALA C 1 40 ? 21.634 28.042 33.548 1.00 23.20 36 ALA C CA 1
ATOM 2340 C C . ALA C 1 40 ? 21.783 27.261 32.220 1.00 23.41 36 ALA C C 1
ATOM 2341 O O . ALA C 1 40 ? 22.272 26.112 32.193 1.00 21.60 36 ALA C O 1
ATOM 2343 N N . GLN C 1 41 ? 21.372 27.904 31.131 1.00 23.00 37 GLN C N 1
ATOM 2344 C CA . GLN C 1 41 ? 21.507 27.319 29.810 1.00 23.46 37 GLN C CA 1
ATOM 2345 C C . GLN C 1 41 ? 22.793 27.732 29.106 1.00 23.45 37 GLN C C 1
ATOM 2346 O O . GLN C 1 41 ? 23.161 27.101 28.109 1.00 24.04 37 GLN C O 1
ATOM 2352 N N . VAL C 1 42 ? 23.435 28.821 29.568 1.00 22.81 38 VAL C N 1
ATOM 2353 C CA . VAL C 1 42 ? 24.726 29.258 29.029 1.00 21.65 38 VAL C CA 1
ATOM 2354 C C . VAL C 1 42 ? 25.794 29.311 30.137 1.00 21.40 38 VAL C C 1
ATOM 2355 O O . VAL C 1 42 ? 25.575 29.880 31.211 1.00 21.57 38 VAL C O 1
ATOM 2359 N N . LEU C 1 43 ? 26.956 28.740 29.836 1.00 20.39 39 LEU C N 1
ATOM 2360 C CA . LEU C 1 43 ? 28.116 28.798 30.717 1.00 20.14 39 LEU C CA 1
ATOM 2361 C C . LEU C 1 43 ? 29.112 29.690 30.029 1.00 19.98 39 LEU C C 1
ATOM 2362 O O . LEU C 1 43 ? 29.403 29.482 28.861 1.00 21.12 39 LEU C O 1
ATOM 2367 N N . ILE C 1 44 ? 29.589 30.713 30.726 1.00 19.30 40 ILE C N 1
ATOM 2368 C CA . ILE C 1 44 ? 30.609 31.575 30.185 1.00 18.41 40 ILE C CA 1
ATOM 2369 C C . ILE C 1 44 ? 31.840 31.305 31.014 1.00 18.23 40 ILE C C 1
ATOM 2370 O O . ILE C 1 44 ? 31.892 31.571 32.229 1.00 18.97 40 ILE C O 1
ATOM 2375 N N . LEU C 1 45 ? 32.839 30.753 30.365 1.00 18.50 41 LEU C N 1
ATOM 2376 C CA . LEU C 1 45 ? 34.059 30.344 31.076 1.00 18.56 41 LEU C CA 1
ATOM 2377 C C . LEU C 1 45 ? 35.131 31.418 30.936 1.00 20.03 41 LEU C C 1
ATOM 2378 O O . LEU C 1 45 ? 35.670 31.600 29.837 1.00 20.45 41 LEU C O 1
ATOM 2383 N N . GLY C 1 46 ? 35.409 32.112 32.059 1.00 19.89 42 GLY C N 1
ATOM 2384 C CA . GLY C 1 46 ? 36.262 33.308 32.137 1.00 19.42 42 GLY C CA 1
ATOM 2385 C C . GLY C 1 46 ? 35.345 34.512 32.212 1.00 19.64 42 GLY C C 1
ATOM 2386 O O . GLY C 1 46 ? 34.479 34.691 31.344 1.00 18.20 42 GLY C O 1
ATOM 2395 N N . GLY C 1 48 ? 36.669 37.750 32.799 1.00 19.87 44 GLY C N 1
ATOM 2396 C CA . GLY C 1 48 ? 37.404 39.006 32.592 1.00 20.62 44 GLY C CA 1
ATOM 2397 C C . GLY C 1 48 ? 36.568 39.935 31.736 1.00 19.45 44 GLY C C 1
ATOM 2398 O O . GLY C 1 48 ? 35.331 39.767 31.609 1.00 19.46 44 GLY C O 1
ATOM 2399 N N . ARG C 1 49 ? 37.193 40.953 31.153 1.00 19.46 45 ARG C N 1
ATOM 2400 C CA . ARG C 1 49 ? 36.368 41.924 30.385 1.00 20.17 45 ARG C CA 1
ATOM 2401 C C . ARG C 1 49 ? 35.625 41.287 29.211 1.00 18.39 45 ARG C C 1
ATOM 2402 O O . ARG C 1 49 ? 34.489 41.659 28.898 1.00 19.32 45 ARG C O 1
ATOM 2410 N N . ILE C 1 50 ? 36.227 40.285 28.583 1.00 18.57 46 ILE C N 1
ATOM 2411 C CA . ILE C 1 50 ? 35.583 39.575 27.499 1.00 19.58 46 ILE C CA 1
ATOM 2412 C C . ILE C 1 50 ? 34.338 38.849 27.921 1.00 19.50 46 ILE C C 1
ATOM 2413 O O . ILE C 1 50 ? 33.269 39.116 27.342 1.00 19.12 46 ILE C O 1
ATOM 2418 N N . GLY C 1 51 ? 34.487 37.923 28.889 1.00 19.66 47 GLY C N 1
ATOM 2419 C CA . GLY C 1 51 ? 33.380 37.134 29.436 1.00 20.00 47 GLY C CA 1
ATOM 2420 C C . GLY C 1 51 ? 32.259 38.022 29.911 1.00 18.96 47 GLY C C 1
ATOM 2421 O O . GLY C 1 51 ? 31.081 37.749 29.670 1.00 19.16 47 GLY C O 1
ATOM 2422 N N . THR C 1 52 ? 32.629 39.105 30.597 1.00 19.40 48 THR C N 1
ATOM 2423 C CA . THR C 1 52 ? 31.668 40.058 31.138 1.00 19.14 48 THR C CA 1
ATOM 2424 C C . THR C 1 52 ? 30.905 40.752 30.010 1.00 19.54 48 THR C C 1
ATOM 2425 O O . THR C 1 52 ? 29.674 40.890 30.086 1.00 19.01 48 THR C O 1
ATOM 2429 N N . GLY C 1 53 ? 31.611 41.165 28.956 1.00 20.31 49 GLY C N 1
ATOM 2430 C CA . GLY C 1 53 ? 30.941 41.792 27.793 1.00 20.48 49 GLY C CA 1
ATOM 2431 C C . GLY C 1 53 ? 29.918 40.836 27.204 1.00 21.08 49 GLY C C 1
ATOM 2432 O O . GLY C 1 53 ? 28.774 41.222 26.908 1.00 20.86 49 GLY C O 1
ATOM 2433 N N . ALA C 1 54 ? 30.320 39.573 27.062 1.00 19.84 50 ALA C N 1
ATOM 2434 C CA . ALA C 1 54 ? 29.399 38.529 26.554 1.00 20.00 50 ALA C CA 1
ATOM 2435 C C . ALA C 1 54 ? 28.238 38.289 27.496 1.00 20.54 50 ALA C C 1
ATOM 2436 O O . ALA C 1 54 ? 27.098 38.155 27.033 1.00 20.58 50 ALA C O 1
ATOM 2438 N N . TYR C 1 55 ? 28.521 38.223 28.806 1.00 19.70 51 TYR C N 1
ATOM 2439 C CA . TYR C 1 55 ? 27.493 38.019 29.794 1.00 20.70 51 TYR C CA 1
ATOM 2440 C C . TYR C 1 55 ? 26.431 39.125 29.658 1.00 21.16 51 TYR C C 1
ATOM 2441 O O . TYR C 1 55 ? 25.212 38.855 29.589 1.00 20.06 51 TYR C O 1
ATOM 2450 N N . ASP C 1 56 ? 26.887 40.375 29.661 1.00 20.92 52 ASP C N 1
ATOM 2451 C CA . ASP C 1 56 ? 25.931 41.521 29.599 1.00 23.81 52 ASP C CA 1
ATOM 2452 C C . ASP C 1 56 ? 25.074 41.543 28.340 1.00 24.72 52 ASP C C 1
ATOM 2453 O O . ASP C 1 56 ? 23.864 41.846 28.394 1.00 25.30 52 ASP C O 1
ATOM 2458 N N . GLU C 1 57 ? 25.667 41.155 27.216 1.00 24.98 53 GLU C N 1
ATOM 2459 C CA . GLU C 1 57 ? 24.925 41.088 25.943 1.00 25.72 53 GLU C CA 1
ATOM 2460 C C . GLU C 1 57 ? 23.825 39.995 25.965 1.00 26.29 53 GLU C C 1
ATOM 2461 O O . GLU C 1 57 ? 22.683 40.217 25.543 1.00 25.17 53 GLU C O 1
ATOM 2467 N N . LEU C 1 58 ? 24.178 38.816 26.452 1.00 25.93 54 LEU C N 1
ATOM 2468 C CA . LEU C 1 58 ? 23.230 37.730 26.573 1.00 26.67 54 LEU C CA 1
ATOM 2469 C C . LEU C 1 58 ? 22.099 38.081 27.544 1.00 27.21 54 LEU C C 1
ATOM 2470 O O . LEU C 1 58 ? 20.942 37.763 27.269 1.00 26.94 54 LEU C O 1
ATOM 2475 N N . ARG C 1 59 ? 22.402 38.748 28.631 1.00 28.18 55 ARG C N 1
ATOM 2476 C CA . ARG C 1 59 ? 21.377 39.137 29.562 1.00 29.97 55 ARG C CA 1
ATOM 2477 C C . ARG C 1 59 ? 20.391 40.077 28.885 1.00 30.28 55 ARG C C 1
ATOM 2478 O O . ARG C 1 59 ? 19.228 39.931 29.052 1.00 31.06 55 ARG C O 1
ATOM 2486 N N . ALA C 1 60 ? 20.900 41.025 28.118 1.00 29.69 56 ALA C N 1
ATOM 2487 C CA . ALA C 1 60 ? 20.063 41.999 27.394 1.00 30.70 56 ALA C CA 1
ATOM 2488 C C . ALA C 1 60 ? 19.076 41.304 26.466 1.00 31.78 56 ALA C C 1
ATOM 2489 O O . ALA C 1 60 ? 17.912 41.713 26.383 1.00 30.87 56 ALA C O 1
ATOM 2491 N N . ARG C 1 61 ? 19.536 40.244 25.795 1.00 31.54 57 ARG C N 1
ATOM 2492 C CA . ARG C 1 61 ? 18.701 39.545 24.839 1.00 33.42 57 ARG C CA 1
ATOM 2493 C C . ARG C 1 61 ? 17.792 38.503 25.493 1.00 32.39 57 ARG C C 1
ATOM 2494 O O . ARG C 1 61 ? 16.629 38.425 25.160 1.00 32.27 57 ARG C O 1
ATOM 2502 N N . TYR C 1 62 ? 18.331 37.683 26.394 1.00 31.56 58 TYR C N 1
ATOM 2503 C CA . TYR C 1 62 ? 17.582 36.525 26.904 1.00 31.67 58 TYR C CA 1
ATOM 2504 C C . TYR C 1 62 ? 17.158 36.570 28.369 1.00 31.46 58 TYR C C 1
ATOM 2505 O O . TYR C 1 62 ? 16.479 35.650 28.859 1.00 32.29 58 TYR C O 1
ATOM 2514 N N . GLY C 1 63 ? 17.569 37.605 29.081 1.00 30.68 59 GLY C N 1
ATOM 2515 C CA . GLY C 1 63 ? 17.404 37.597 30.517 1.00 31.30 59 GLY C CA 1
ATOM 2516 C C . GLY C 1 63 ? 18.376 36.665 31.228 1.00 31.41 59 GLY C C 1
ATOM 2517 O O . GLY C 1 63 ? 19.458 36.405 30.742 1.00 30.14 59 GLY C O 1
ATOM 2518 N N . LYS C 1 64 ? 17.968 36.152 32.383 1.00 31.12 60 LYS C N 1
ATOM 2519 C CA . LYS C 1 64 ? 18.932 35.631 33.324 1.00 33.12 60 LYS C CA 1
ATOM 2520 C C . LYS C 1 64 ? 19.102 34.123 33.098 1.00 31.48 60 LYS C C 1
ATOM 2521 O O . LYS C 1 64 ? 18.667 33.305 33.908 1.00 32.33 60 LYS C O 1
ATOM 2527 N N . ILE C 1 65 ? 19.738 33.771 31.980 1.00 29.48 61 ILE C N 1
ATOM 2528 C CA . ILE C 1 65 ? 19.921 32.372 31.594 1.00 27.26 61 ILE C CA 1
ATOM 2529 C C . ILE C 1 65 ? 21.392 31.918 31.627 1.00 25.73 61 ILE C C 1
ATOM 2530 O O . ILE C 1 65 ? 21.694 30.775 31.295 1.00 25.82 61 ILE C O 1
ATOM 2535 N N . SER C 1 66 ? 22.284 32.805 32.047 1.00 24.06 62 SER C N 1
ATOM 2536 C CA . SER C 1 66 ? 23.737 32.562 31.997 1.00 22.78 62 SER C CA 1
ATOM 2537 C C . SER C 1 66 ? 24.355 32.403 33.383 1.00 21.96 62 SER C C 1
ATOM 2538 O O . SER C 1 66 ? 23.880 32.995 34.366 1.00 22.60 62 SER C O 1
ATOM 2541 N N . LEU C 1 67 ? 25.401 31.593 33.454 1.00 19.19 63 LEU C N 1
ATOM 2542 C CA . LEU C 1 67 ? 26.245 31.502 34.614 1.00 19.26 63 LEU C CA 1
ATOM 2543 C C . LEU C 1 67 ? 27.687 31.741 34.152 1.00 19.47 63 LEU C C 1
ATOM 2544 O O . LEU C 1 67 ? 28.160 31.042 33.263 1.00 18.79 63 LEU C O 1
ATOM 2549 N N . GLY C 1 68 ? 28.378 32.706 34.765 1.00 19.02 64 GLY C N 1
ATOM 2550 C CA . GLY C 1 68 ? 29.801 32.924 34.488 1.00 18.01 64 GLY C CA 1
ATOM 2551 C C . GLY C 1 68 ? 30.683 32.230 35.507 1.00 19.04 64 GLY C C 1
ATOM 2552 O O . GLY C 1 68 ? 30.314 32.144 36.682 1.00 18.97 64 GLY C O 1
ATOM 2553 N N . ILE C 1 69 ? 31.818 31.689 35.052 1.00 18.48 65 ILE C N 1
ATOM 2554 C CA . ILE C 1 69 ? 32.778 30.975 35.901 1.00 19.76 65 ILE C CA 1
ATOM 2555 C C . ILE C 1 69 ? 34.095 31.717 35.896 1.00 20.83 65 ILE C C 1
ATOM 2556 O O . ILE C 1 69 ? 34.600 32.052 34.828 1.00 20.52 65 ILE C O 1
ATOM 2561 N N . GLU C 1 70 ? 34.627 31.990 37.092 1.00 21.09 66 GLU C N 1
ATOM 2562 C CA . GLU C 1 70 ? 35.780 32.842 37.261 1.00 23.78 66 GLU C CA 1
ATOM 2563 C C . GLU C 1 70 ? 36.666 32.239 38.326 1.00 25.06 66 GLU C C 1
ATOM 2564 O O . GLU C 1 70 ? 36.218 32.020 39.446 1.00 24.85 66 GLU C O 1
ATOM 2570 N N . ILE C 1 71 ? 37.919 31.955 37.979 1.00 25.74 67 ILE C N 1
ATOM 2571 C CA . ILE C 1 71 ? 38.860 31.324 38.911 1.00 28.51 67 ILE C CA 1
ATOM 2572 C C . ILE C 1 71 ? 39.271 32.244 40.078 1.00 30.04 67 ILE C C 1
ATOM 2573 O O . ILE C 1 71 ? 39.458 31.768 41.187 1.00 30.19 67 ILE C O 1
ATOM 2578 N N . ARG C 1 72 ? 39.372 33.549 39.813 1.00 31.91 68 ARG C N 1
ATOM 2579 C CA . ARG C 1 72 ? 39.806 34.552 40.802 1.00 35.15 68 ARG C CA 1
ATOM 2580 C C . ARG C 1 72 ? 38.641 34.834 41.743 1.00 35.04 68 ARG C C 1
ATOM 2581 O O . ARG C 1 72 ? 37.649 35.418 41.334 1.00 34.99 68 ARG C O 1
ATOM 2589 N N . GLU C 1 73 ? 38.747 34.429 43.003 1.00 36.92 69 GLU C N 1
ATOM 2590 C CA . GLU C 1 73 ? 37.627 34.599 43.953 1.00 38.43 69 GLU C CA 1
ATOM 2591 C C . GLU C 1 73 ? 37.163 36.061 44.164 1.00 38.04 69 GLU C C 1
ATOM 2592 O O . GLU C 1 73 ? 35.945 36.333 44.178 1.00 37.13 69 GLU C O 1
ATOM 2598 N N . GLU C 1 74 ? 38.124 36.979 44.311 1.00 39.41 70 GLU C N 1
ATOM 2599 C CA . GLU C 1 74 ? 37.850 38.423 44.445 1.00 39.95 70 GLU C CA 1
ATOM 2600 C C . GLU C 1 74 ? 37.002 38.938 43.260 1.00 37.38 70 GLU C C 1
ATOM 2601 O O . GLU C 1 74 ? 35.990 39.623 43.466 1.00 36.68 70 GLU C O 1
ATOM 2607 N N . ALA C 1 75 ? 37.417 38.578 42.035 1.00 35.42 71 ALA C N 1
ATOM 2608 C CA . ALA C 1 75 ? 36.696 38.919 40.807 1.00 32.71 71 ALA C CA 1
ATOM 2609 C C . ALA C 1 75 ? 35.279 38.337 40.790 1.00 30.82 71 ALA C C 1
ATOM 2610 O O . ALA C 1 75 ? 34.356 38.987 40.319 1.00 28.62 71 ALA C O 1
ATOM 2612 N N . ALA C 1 76 ? 35.123 37.095 41.250 1.00 29.62 72 ALA C N 1
ATOM 2613 C CA . ALA C 1 76 ? 33.819 36.460 41.256 1.00 29.25 72 ALA C CA 1
ATOM 2614 C C . ALA C 1 76 ? 32.915 37.167 42.235 1.00 29.58 72 ALA C C 1
ATOM 2615 O O . ALA C 1 76 ? 31.728 37.367 41.970 1.00 29.06 72 ALA C O 1
ATOM 2617 N N . GLN C 1 77 ? 33.473 37.524 43.395 1.00 30.61 73 GLN C N 1
ATOM 2618 C CA . GLN C 1 77 ? 32.696 38.221 44.415 1.00 31.63 73 GLN C CA 1
ATOM 2619 C C . GLN C 1 77 ? 32.321 39.616 43.956 1.00 30.56 73 GLN C C 1
ATOM 2620 O O . GLN C 1 77 ? 31.206 40.085 44.195 1.00 30.55 73 GLN C O 1
ATOM 2626 N N . GLN C 1 78 ? 33.225 40.273 43.255 1.00 30.20 74 GLN C N 1
ATOM 2627 C CA . GLN C 1 78 ? 32.847 41.583 42.732 1.00 30.02 74 GLN C CA 1
ATOM 2628 C C . GLN C 1 78 ? 31.725 41.495 41.699 1.00 27.57 74 GLN C C 1
ATOM 2629 O O . GLN C 1 78 ? 30.818 42.319 41.704 1.00 28.11 74 GLN C O 1
ATOM 2635 N N . HIS C 1 79 ? 31.766 40.494 40.828 1.00 25.51 75 HIS C N 1
ATOM 2636 C CA . HIS C 1 79 ? 30.671 40.273 39.870 1.00 24.15 75 HIS C CA 1
ATOM 2637 C C . HIS C 1 79 ? 29.336 40.067 40.568 1.00 24.55 75 HIS C C 1
ATOM 2638 O O . HIS C 1 79 ? 28.307 40.597 40.136 1.00 23.81 75 HIS C O 1
ATOM 2645 N N . ARG C 1 80 ? 29.356 39.272 41.639 1.00 25.75 76 ARG C N 1
ATOM 2646 C CA . ARG C 1 80 ? 28.137 39.000 42.422 1.00 27.44 76 ARG C CA 1
ATOM 2647 C C . ARG C 1 80 ? 27.611 40.300 43.074 1.00 28.33 76 ARG C C 1
ATOM 2648 O O . ARG C 1 80 ? 26.399 40.588 43.062 1.00 28.07 76 ARG C O 1
ATOM 2656 N N . SER C 1 81 ? 28.521 41.110 43.593 1.00 29.80 77 SER C N 1
ATOM 2657 C CA . SER C 1 81 ? 28.127 42.462 44.132 1.00 32.11 77 SER C CA 1
ATOM 2658 C C . SER C 1 81 ? 27.486 43.367 43.080 1.00 31.74 77 SER C C 1
ATOM 2659 O O . SER C 1 81 ? 26.591 44.155 43.391 1.00 30.55 77 SER C O 1
ATOM 2662 N N . GLU C 1 82 ? 27.962 43.236 41.843 1.00 31.08 78 GLU C N 1
ATOM 2663 C CA . GLU C 1 82 ? 27.455 43.981 40.699 1.00 31.80 78 GLU C CA 1
ATOM 2664 C C . GLU C 1 82 ? 26.169 43.376 40.115 1.00 30.35 78 GLU C C 1
ATOM 2665 O O . GLU C 1 82 ? 25.651 43.843 39.109 1.00 30.26 78 GLU C O 1
ATOM 2671 N N . GLY C 1 83 ? 25.664 42.323 40.752 1.00 29.31 79 GLY C N 1
ATOM 2672 C CA . GLY C 1 83 ? 24.411 41.698 40.349 1.00 27.19 79 GLY C CA 1
ATOM 2673 C C . GLY C 1 83 ? 24.535 40.636 39.260 1.00 26.57 79 GLY C C 1
ATOM 2674 O O . GLY C 1 83 ? 23.519 40.176 38.739 1.00 27.06 79 GLY C O 1
ATOM 2675 N N . ARG C 1 84 ? 25.749 40.219 38.895 1.00 23.91 80 ARG C N 1
ATOM 2676 C CA . ARG C 1 84 ? 25.851 39.125 37.879 1.00 22.83 80 ARG C CA 1
ATOM 2677 C C . ARG C 1 84 ? 25.891 37.734 38.515 1.00 22.74 80 ARG C C 1
ATOM 2678 O O . ARG C 1 84 ? 26.446 37.577 39.621 1.00 22.93 80 ARG C O 1
ATOM 2686 N N . ASN C 1 85 ? 25.352 36.734 37.795 1.00 22.08 81 ASN C N 1
ATOM 2687 C CA . ASN C 1 85 ? 25.286 35.348 38.237 1.00 21.12 81 ASN C CA 1
ATOM 2688 C C . ASN C 1 85 ? 26.612 34.696 37.918 1.00 20.59 81 ASN C C 1
ATOM 2689 O O . ASN C 1 85 ? 26.790 34.211 36.802 1.00 20.80 81 ASN C O 1
ATOM 2694 N N . VAL C 1 86 ? 27.536 34.739 38.869 1.00 20.38 82 VAL C N 1
ATOM 2695 C CA . VAL C 1 86 ? 28.916 34.289 38.663 1.00 19.79 82 VAL C CA 1
ATOM 2696 C C . VAL C 1 86 ? 29.326 33.493 39.904 1.00 20.85 82 VAL C C 1
ATOM 2697 O O . VAL C 1 86 ? 28.976 33.901 41.049 1.00 20.22 82 VAL C O 1
ATOM 2701 N N . ILE C 1 87 ? 30.015 32.366 39.707 1.00 20.77 83 ILE C N 1
ATOM 2702 C CA . ILE C 1 87 ? 30.570 31.611 40.838 1.00 21.90 83 ILE C CA 1
ATOM 2703 C C . ILE C 1 87 ? 32.082 31.422 40.597 1.00 22.73 83 ILE C C 1
ATOM 2704 O O . ILE C 1 87 ? 32.565 31.567 39.458 1.00 22.57 83 ILE C O 1
ATOM 2709 N N . SER C 1 88 ? 32.843 31.127 41.645 1.00 23.50 84 SER C N 1
ATOM 2710 C CA . SER C 1 88 ? 34.263 30.893 41.413 1.00 24.67 84 SER C CA 1
ATOM 2711 C C . SER C 1 88 ? 34.519 29.410 41.200 1.00 25.04 84 SER C C 1
ATOM 2712 O O . SER C 1 88 ? 33.780 28.570 41.702 1.00 25.51 84 SER C O 1
ATOM 2715 N N . GLY C 1 89 ? 35.567 29.082 40.445 1.00 24.62 85 GLY C N 1
ATOM 2716 C CA . GLY C 1 89 ? 35.881 27.698 40.194 1.00 24.93 85 GLY C CA 1
ATOM 2717 C C . GLY C 1 89 ? 36.831 27.636 39.026 1.00 25.72 85 GLY C C 1
ATOM 2718 O O . GLY C 1 89 ? 37.068 28.633 38.364 1.00 24.92 85 GLY C O 1
ATOM 2719 N N . ASP C 1 90 ? 37.376 26.456 38.797 1.00 25.75 86 ASP C N 1
ATOM 2720 C CA . ASP C 1 90 ? 38.403 26.245 37.838 1.00 26.55 86 ASP C CA 1
ATOM 2721 C C . ASP C 1 90 ? 37.868 25.381 36.682 1.00 27.10 86 ASP C C 1
ATOM 2722 O O . ASP C 1 90 ? 37.647 24.167 36.839 1.00 27.38 86 ASP C O 1
ATOM 2727 N N . ALA C 1 91 ? 37.687 26.015 35.522 1.00 27.47 87 ALA C N 1
ATOM 2728 C CA . ALA C 1 91 ? 37.118 25.369 34.338 1.00 27.98 87 ALA C CA 1
ATOM 2729 C C . ALA C 1 91 ? 38.077 24.342 33.717 1.00 28.49 87 ALA C C 1
ATOM 2730 O O . ALA C 1 91 ? 37.721 23.658 32.755 1.00 29.73 87 ALA C O 1
ATOM 2732 N N . THR C 1 92 ? 39.286 24.210 34.245 1.00 28.39 88 THR C N 1
ATOM 2733 C CA . THR C 1 92 ? 40.152 23.134 33.753 1.00 29.37 88 THR C CA 1
ATOM 2734 C C . THR C 1 92 ? 40.149 21.895 34.640 1.00 29.90 88 THR C C 1
ATOM 2735 O O . THR C 1 92 ? 40.836 20.928 34.336 1.00 30.55 88 THR C O 1
ATOM 2739 N N . ASP C 1 93 ? 39.379 21.934 35.727 1.00 29.35 89 ASP C N 1
ATOM 2740 C CA . ASP C 1 93 ? 39.394 20.875 36.746 1.00 30.71 89 ASP C CA 1
ATOM 2741 C C . ASP C 1 93 ? 38.241 19.898 36.476 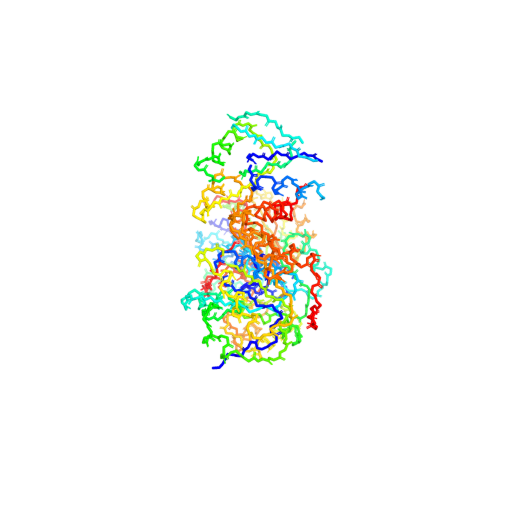1.00 29.15 89 ASP C C 1
ATOM 2742 O O . ASP C 1 93 ? 37.060 20.293 36.540 1.00 28.19 89 ASP C O 1
ATOM 2747 N N . PRO C 1 94 ? 38.572 18.624 36.145 1.00 28.91 90 PRO C N 1
ATOM 2748 C CA . PRO C 1 94 ? 37.547 17.622 35.852 1.00 28.09 90 PRO C CA 1
ATOM 2749 C C . PRO C 1 94 ? 36.546 17.461 36.981 1.00 26.99 90 PRO C C 1
ATOM 2750 O O . PRO C 1 94 ? 35.367 17.217 36.726 1.00 26.47 90 PRO C O 1
ATOM 2754 N N A ASP C 1 95 ? 36.957 17.623 38.217 0.50 26.42 91 ASP C N 1
ATOM 2755 N N B ASP C 1 95 ? 37.001 17.641 38.213 0.50 26.50 91 ASP C N 1
ATOM 2756 C CA A ASP C 1 95 ? 36.017 17.455 39.307 0.50 26.23 91 ASP C CA 1
ATOM 2757 C CA B ASP C 1 95 ? 36.125 17.463 39.366 0.50 26.43 91 ASP C CA 1
ATOM 2758 C C A ASP C 1 95 ? 35.012 18.568 39.429 0.50 24.92 91 ASP C C 1
ATOM 2759 C C B ASP C 1 95 ? 35.065 18.541 39.463 0.50 25.01 91 ASP C C 1
ATOM 2760 O O A ASP C 1 95 ? 33.923 18.355 39.836 0.50 24.25 91 ASP C O 1
ATOM 2761 O O B ASP C 1 95 ? 33.940 18.255 39.857 0.50 24.20 91 ASP C O 1
ATOM 2770 N N . PHE C 1 96 ? 35.418 19.769 39.080 1.00 23.87 92 PHE C N 1
ATOM 2771 C CA . PHE C 1 96 ? 34.485 20.882 39.073 1.00 23.24 92 PHE C CA 1
ATOM 2772 C C . PHE C 1 96 ? 33.422 20.635 38.002 1.00 22.39 92 PHE C C 1
ATOM 2773 O O . PHE C 1 96 ? 32.218 20.862 38.241 1.00 23.18 92 PHE C O 1
ATOM 2781 N N . TRP C 1 97 ? 33.863 20.147 36.834 1.00 21.06 93 TRP C N 1
ATOM 2782 C CA . TRP C 1 97 ? 32.920 19.712 35.782 1.00 21.65 93 TRP C CA 1
ATOM 2783 C C . TRP C 1 97 ? 31.962 18.621 36.264 1.00 22.31 93 TRP C C 1
ATOM 2784 O O . TRP C 1 97 ? 30.748 18.742 36.141 1.00 23.08 93 TRP C O 1
ATOM 2795 N N . GLU C 1 98 ? 32.516 17.560 36.837 1.00 22.44 94 GLU C N 1
ATOM 2796 C CA . GLU C 1 98 ? 31.692 16.421 37.293 1.00 24.80 94 GLU C CA 1
ATOM 2797 C C . GLU C 1 98 ? 30.771 16.794 38.438 1.00 24.75 94 GLU C C 1
ATOM 2798 O O . GLU C 1 98 ? 29.591 16.364 38.473 1.00 23.90 94 GLU C O 1
ATOM 2804 N N . ARG C 1 99 ? 31.288 17.601 39.368 1.00 23.51 95 ARG C N 1
ATOM 2805 C CA . ARG C 1 99 ? 30.502 17.921 40.588 1.00 24.50 95 ARG C CA 1
ATOM 2806 C C . ARG C 1 99 ? 29.474 19.050 40.406 1.00 22.66 95 ARG C C 1
ATOM 2807 O O . ARG C 1 99 ? 28.349 19.023 40.994 1.00 21.94 95 ARG C O 1
ATOM 2815 N N . ILE C 1 100 ? 29.859 20.048 39.608 1.00 20.82 96 ILE C N 1
ATOM 2816 C CA . ILE C 1 100 ? 29.111 21.305 39.540 1.00 20.01 96 ILE C CA 1
ATOM 2817 C C . ILE C 1 100 ? 28.620 21.617 38.118 1.00 19.55 96 ILE C C 1
ATOM 2818 O O . ILE C 1 100 ? 27.407 21.806 37.882 1.00 19.65 96 ILE C O 1
ATOM 2823 N N . LEU C 1 101 ? 29.527 21.686 37.157 1.00 19.01 97 LEU C N 1
ATOM 2824 C CA . LEU C 1 101 ? 29.130 22.334 35.880 1.00 20.10 97 LEU C CA 1
ATOM 2825 C C . LEU C 1 101 ? 28.276 21.488 34.949 1.00 21.57 97 LEU C C 1
ATOM 2826 O O . LEU C 1 101 ? 27.428 22.010 34.201 1.00 22.68 97 LEU C O 1
ATOM 2831 N N . ASP C 1 102 ? 28.502 20.185 34.961 1.00 23.42 98 ASP C N 1
ATOM 2832 C CA . ASP C 1 102 ? 27.745 19.288 34.085 1.00 23.53 98 ASP C CA 1
ATOM 2833 C C . ASP C 1 102 ? 26.384 18.983 34.708 1.00 23.78 98 ASP C C 1
ATOM 2834 O O . ASP C 1 102 ? 26.126 17.891 35.277 1.00 23.71 98 ASP C O 1
ATOM 2839 N N . THR C 1 103 ? 25.486 19.931 34.570 1.00 23.17 99 THR C N 1
ATOM 2840 C CA . THR C 1 103 ? 24.144 19.803 35.124 1.00 23.65 99 THR C CA 1
ATOM 2841 C C . THR C 1 103 ? 23.141 19.137 34.197 1.00 24.31 99 THR C C 1
ATOM 2842 O O . THR C 1 103 ? 22.062 18.742 34.632 1.00 25.51 99 THR C O 1
ATOM 2846 N N . GLY C 1 104 ? 23.445 19.081 32.904 1.00 25.79 100 GLY C N 1
ATOM 2847 C CA . GLY C 1 104 ? 22.489 18.601 31.924 1.00 25.39 100 GLY C CA 1
ATOM 2848 C C . GLY C 1 104 ? 21.565 19.680 31.364 1.00 26.47 100 GLY C C 1
ATOM 2849 O O . GLY C 1 104 ? 20.756 19.405 30.474 1.00 27.26 100 GLY C O 1
ATOM 2850 N N . HIS C 1 105 ? 21.694 20.909 31.841 1.00 26.06 101 HIS C N 1
ATOM 2851 C CA . HIS C 1 105 ? 20.844 22.025 31.347 1.00 25.10 101 HIS C CA 1
ATOM 2852 C C . HIS C 1 105 ? 21.537 22.953 30.366 1.00 24.40 101 HIS C C 1
ATOM 2853 O O . HIS C 1 105 ? 20.892 23.813 29.765 1.00 24.78 101 HIS C O 1
ATOM 2860 N N . VAL C 1 106 ? 22.842 22.784 30.201 1.00 23.67 102 VAL C N 1
ATOM 2861 C CA . VAL C 1 106 ? 23.680 23.753 29.447 1.00 23.45 102 VAL C CA 1
ATOM 2862 C C . VAL C 1 106 ? 23.530 23.499 27.954 1.00 23.95 102 VAL C C 1
ATOM 2863 O O . VAL C 1 106 ? 23.730 22.366 27.494 1.00 22.78 102 VAL C O 1
ATOM 2867 N N . LYS C 1 107 ? 23.131 24.546 27.224 1.00 22.95 103 LYS C N 1
ATOM 2868 C CA . LYS C 1 107 ? 22.931 24.478 25.772 1.00 23.84 103 LYS C CA 1
ATOM 2869 C C . LYS C 1 107 ? 24.061 25.114 25.022 1.00 23.02 103 LYS C C 1
ATOM 2870 O O . LYS C 1 107 ? 24.277 24.808 23.857 1.00 23.35 103 LYS C O 1
ATOM 2876 N N . LEU C 1 108 ? 24.763 26.024 25.674 1.00 22.80 104 LEU C N 1
ATOM 2877 C CA . LEU C 1 108 ? 25.853 26.770 25.039 1.00 21.18 104 LEU C CA 1
ATOM 2878 C C . LEU C 1 108 ? 26.930 27.079 26.055 1.00 21.22 104 LEU C C 1
ATOM 2879 O O . LEU C 1 108 ? 26.643 27.531 27.156 1.00 19.98 104 LEU C O 1
ATOM 2884 N N . VAL C 1 109 ? 28.181 26.878 25.655 1.00 20.51 105 VAL C N 1
ATOM 2885 C CA . VAL C 1 109 ? 29.348 27.190 26.489 1.00 20.91 105 VAL C CA 1
ATOM 2886 C C . VAL C 1 109 ? 30.164 28.184 25.661 1.00 20.93 105 VAL C C 1
ATOM 2887 O O . VAL C 1 109 ? 30.422 27.917 24.464 1.00 21.28 105 VAL C O 1
ATOM 2891 N N . LEU C 1 110 ? 30.509 29.323 26.274 1.00 20.27 106 LEU C N 1
ATOM 2892 C CA . LEU C 1 110 ? 31.420 30.314 25.693 1.00 19.94 106 LEU C CA 1
ATOM 2893 C C . LEU C 1 110 ? 32.762 30.196 26.353 1.00 20.31 106 LEU C C 1
ATOM 2894 O O . LEU C 1 110 ? 32.854 30.211 27.586 1.00 21.92 106 LEU C O 1
ATOM 2899 N N . LEU C 1 111 ? 33.799 30.054 25.540 1.00 20.57 107 LEU C N 1
ATOM 2900 C CA . LEU C 1 111 ? 35.187 29.949 26.024 1.00 20.99 107 LEU C CA 1
ATOM 2901 C C . LEU C 1 111 ? 35.807 31.328 25.900 1.00 20.56 107 LEU C C 1
ATOM 2902 O O . LEU C 1 111 ? 36.032 31.787 24.788 1.00 20.49 107 LEU C O 1
ATOM 2907 N N . ALA C 1 112 ? 36.048 31.997 27.041 1.00 19.93 108 ALA C N 1
ATOM 2908 C CA . ALA C 1 112 ? 36.520 33.373 27.051 1.00 20.11 108 ALA C CA 1
ATOM 2909 C C . ALA C 1 112 ? 37.770 33.426 27.917 1.00 21.54 108 ALA C C 1
ATOM 2910 O O . ALA C 1 112 ? 37.928 34.324 28.783 1.00 22.02 108 ALA C O 1
ATOM 2920 N N . PRO C 1 114 ? 41.345 33.475 26.565 1.00 25.52 110 PRO C N 1
ATOM 2921 C CA . PRO C 1 114 ? 42.261 33.443 25.414 1.00 25.87 110 PRO C CA 1
ATOM 2922 C C . PRO C 1 114 ? 43.740 33.422 25.780 1.00 28.10 110 PRO C C 1
ATOM 2923 O O . PRO C 1 114 ? 44.601 33.349 24.888 1.00 25.81 110 PRO C O 1
ATOM 2927 N N . HIS C 1 115 ? 44.074 33.438 27.053 1.00 31.62 111 HIS C N 1
ATOM 2928 C CA . HIS C 1 115 ? 45.466 33.284 27.437 1.00 34.18 111 HIS C CA 1
ATOM 2929 C C . HIS C 1 115 ? 45.772 31.984 28.162 1.00 35.95 111 HIS C C 1
ATOM 2930 O O . HIS C 1 115 ? 44.900 31.338 28.676 1.00 35.29 111 HIS C O 1
ATOM 2937 N N . HIS C 1 116 ? 47.032 31.605 28.157 1.00 37.06 112 HIS C N 1
ATOM 2938 C CA . HIS C 1 116 ? 47.478 30.425 28.840 1.00 38.75 112 HIS C CA 1
ATOM 2939 C C . HIS C 1 116 ? 46.797 29.116 28.490 1.00 38.20 112 HIS C C 1
ATOM 2940 O O . HIS C 1 116 ? 46.649 28.287 29.336 1.00 38.49 112 HIS C O 1
ATOM 2947 N N . GLN C 1 117 ? 46.430 28.936 27.239 1.00 36.63 113 GLN C N 1
ATOM 2948 C CA . GLN C 1 117 ? 45.770 27.687 26.825 1.00 36.01 113 GLN C CA 1
ATOM 2949 C C . GLN C 1 117 ? 44.465 27.398 27.591 1.00 33.13 113 GLN C C 1
ATOM 2950 O O . GLN C 1 117 ? 43.972 26.276 27.595 1.00 32.78 113 GLN C O 1
ATOM 2956 N N . GLY C 1 118 ? 43.896 28.409 28.225 1.00 31.15 114 GLY C N 1
ATOM 2957 C CA . GLY C 1 118 ? 42.653 28.213 28.988 1.00 29.02 114 GLY C CA 1
ATOM 2958 C C . GLY C 1 118 ? 41.532 27.656 28.133 1.00 27.44 114 GLY C C 1
ATOM 2959 O O . GLY C 1 118 ? 40.896 26.679 28.490 1.00 27.67 114 GLY C O 1
ATOM 2960 N N . ASN C 1 119 ? 41.281 28.273 26.991 1.00 26.69 115 ASN C N 1
ATOM 2961 C CA . ASN C 1 119 ? 40.228 27.814 26.111 1.00 26.46 115 ASN C CA 1
ATOM 2962 C C . ASN C 1 119 ? 40.359 26.315 25.734 1.00 26.19 115 ASN C C 1
ATOM 2963 O O . ASN C 1 119 ? 39.396 25.573 25.794 1.00 24.87 115 ASN C O 1
ATOM 2968 N N . GLN C 1 120 ? 41.553 25.904 25.337 1.00 26.38 116 GLN C N 1
ATOM 2969 C CA . GLN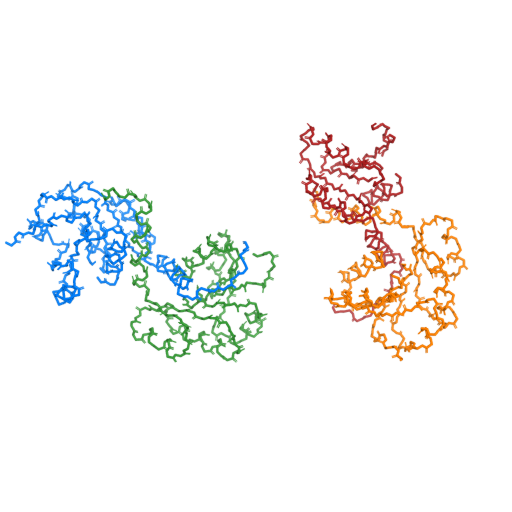 C 1 120 ? 41.772 24.571 24.849 1.00 27.51 116 GLN C CA 1
ATOM 2970 C C . GLN C 1 120 ? 41.704 23.575 25.981 1.00 27.74 116 GLN C C 1
ATOM 2971 O O . GLN C 1 120 ? 41.181 22.479 25.797 1.00 28.27 116 GLN C O 1
ATOM 2977 N N . THR C 1 121 ? 42.184 23.973 27.162 1.00 28.40 117 THR C N 1
ATOM 2978 C CA . THR C 1 121 ? 42.164 23.085 28.337 1.00 29.09 117 THR C CA 1
ATOM 2979 C C . THR C 1 121 ? 40.750 22.859 28.811 1.00 28.43 117 THR C C 1
ATOM 2980 O O . THR C 1 121 ? 40.343 21.713 29.108 1.00 27.40 117 THR C O 1
ATOM 2984 N N . ALA C 1 122 ? 39.971 23.932 28.876 1.00 27.14 118 ALA C N 1
ATOM 2985 C CA . ALA C 1 122 ? 38.557 23.787 29.261 1.00 26.24 118 ALA C CA 1
ATOM 2986 C C . ALA C 1 122 ? 37.777 22.978 28.245 1.00 25.44 118 ALA C C 1
ATOM 2987 O O . ALA C 1 122 ? 36.900 22.172 28.616 1.00 25.05 118 ALA C O 1
ATOM 2989 N N . LEU C 1 123 ? 38.060 23.215 26.966 1.00 24.96 119 LEU C N 1
ATOM 2990 C CA . LEU C 1 123 ? 37.438 22.458 25.866 1.00 25.84 119 LEU C CA 1
ATOM 2991 C C . LEU C 1 123 ? 37.703 20.946 26.051 1.00 26.25 119 LEU C C 1
ATOM 2992 O O . LEU C 1 123 ? 36.806 20.141 25.933 1.00 25.12 119 LEU C O 1
ATOM 2997 N N . GLU C 1 124 ? 38.943 20.584 26.361 1.00 27.30 120 GLU C N 1
ATOM 2998 C CA . GLU C 1 124 ? 39.273 19.180 26.614 1.00 31.44 120 GLU C CA 1
ATOM 2999 C C . GLU C 1 124 ? 38.334 18.545 27.685 1.00 30.25 120 GLU C C 1
ATOM 3000 O O . GLU C 1 124 ? 37.809 17.425 27.501 1.00 28.85 120 GLU C O 1
ATOM 3006 N N . GLN C 1 125 ? 38.127 19.258 28.800 1.00 29.60 121 GLN C N 1
ATOM 3007 C CA . GLN C 1 125 ? 37.275 18.783 29.892 1.00 29.80 121 GLN C CA 1
ATOM 3008 C C . GLN C 1 125 ? 35.831 18.619 29.473 1.00 29.72 121 GLN C C 1
ATOM 3009 O O . GLN C 1 125 ? 35.191 17.605 29.762 1.00 30.16 121 GLN C O 1
ATOM 3015 N N . LEU C 1 126 ? 35.341 19.582 28.719 1.00 29.39 122 LEU C N 1
ATOM 3016 C CA . LEU C 1 126 ? 33.973 19.554 28.231 1.00 30.14 122 LEU C CA 1
ATOM 3017 C C . LEU C 1 126 ? 33.725 18.367 27.325 1.00 31.05 122 LEU C C 1
ATOM 3018 O O . LEU C 1 126 ? 32.730 17.635 27.481 1.00 31.36 122 LEU C O 1
ATOM 3023 N N . GLN C 1 127 ? 34.672 18.117 26.428 1.00 32.06 123 GLN C N 1
ATOM 3024 C CA . GLN C 1 127 ? 34.578 16.988 25.486 1.00 34.48 123 GLN C CA 1
ATOM 3025 C C . GLN C 1 127 ? 34.651 15.592 26.125 1.00 35.14 123 GLN C C 1
ATOM 3026 O O . GLN C 1 127 ? 34.058 14.633 25.608 1.00 35.79 123 GLN C O 1
ATOM 3032 N N . ARG C 1 128 ? 35.356 15.481 27.251 1.00 35.95 124 ARG C N 1
ATOM 3033 C CA . ARG C 1 128 ? 35.377 14.225 28.031 1.00 37.15 124 ARG C CA 1
ATOM 3034 C C . ARG C 1 128 ? 34.030 13.877 28.672 1.00 37.96 124 ARG C C 1
ATOM 3035 O O . ARG C 1 128 ? 33.713 12.698 28.883 1.00 38.19 124 ARG C O 1
ATOM 3043 N N . ARG C 1 129 ? 33.169 14.861 28.875 1.00 38.67 125 ARG C N 1
ATOM 3044 C CA . ARG C 1 129 ? 31.895 14.746 29.564 1.00 39.65 125 ARG C CA 1
ATOM 3045 C C . ARG C 1 129 ? 30.694 14.294 28.790 1.00 40.61 125 ARG C C 1
ATOM 3046 O O . ARG C 1 129 ? 29.625 14.182 29.255 1.00 41.23 125 ARG C O 1
ATOM 3054 N N . ASN C 1 130 ? 30.826 14.135 27.551 1.00 41.48 126 ASN C N 1
ATOM 3055 C CA . ASN C 1 130 ? 29.607 13.836 26.703 1.00 43.44 126 ASN C CA 1
ATOM 3056 C C . ASN C 1 130 ? 28.495 14.858 26.510 1.00 42.45 126 ASN C C 1
ATOM 3057 O O . ASN C 1 130 ? 27.308 14.614 26.568 1.00 43.60 126 ASN C O 1
ATOM 3062 N N . TYR C 1 131 ? 28.971 16.041 26.314 1.00 41.31 127 TYR C N 1
ATOM 3063 C CA . TYR C 1 131 ? 28.283 17.307 26.157 1.00 38.80 127 TYR C CA 1
ATOM 3064 C C . TYR C 1 131 ? 27.657 17.373 24.788 1.00 39.55 127 TYR C C 1
ATOM 3065 O O . TYR C 1 131 ? 28.356 17.252 23.783 1.00 39.75 127 TYR C O 1
ATOM 3074 N N . LYS C 1 132 ? 26.342 17.578 24.753 1.00 39.65 128 LYS C N 1
ATOM 3075 C CA . LYS C 1 132 ? 25.592 17.553 23.502 1.00 40.85 128 LYS C CA 1
ATOM 3076 C C . LYS C 1 132 ? 25.216 18.933 22.965 1.00 38.36 128 LYS C C 1
ATOM 3077 O O . LYS C 1 132 ? 24.674 19.043 21.856 1.00 39.38 128 LYS C O 1
ATOM 3083 N N . GLY C 1 133 ? 25.532 19.988 23.712 1.00 35.35 129 GLY C N 1
ATOM 3084 C CA . GLY C 1 133 ? 25.209 21.352 23.270 1.00 31.70 129 GLY C CA 1
ATOM 3085 C C . GLY C 1 133 ? 26.238 21.989 22.353 1.00 30.76 129 GLY C C 1
ATOM 3086 O O . GLY C 1 133 ? 27.092 21.308 21.772 1.00 29.15 129 GLY C O 1
ATOM 3087 N N . GLN C 1 134 ? 26.170 23.305 22.242 1.00 28.65 130 GLN C N 1
ATOM 3088 C CA . GLN C 1 134 ? 27.061 24.053 21.366 1.00 28.91 130 GLN C CA 1
ATOM 3089 C C . GLN C 1 134 ? 28.206 24.693 22.136 1.00 26.87 130 GLN C C 1
ATOM 3090 O O . GLN C 1 134 ? 28.134 24.891 23.347 1.00 26.59 130 GLN C O 1
ATOM 3096 N N . ILE C 1 135 ? 29.289 24.971 21.426 1.00 26.96 131 ILE C N 1
ATOM 3097 C CA . ILE C 1 135 ? 30.453 25.565 22.020 1.00 25.21 131 ILE C CA 1
ATOM 3098 C C . ILE C 1 135 ? 30.931 26.663 21.087 1.00 24.04 131 ILE C C 1
ATOM 3099 O O . ILE C 1 135 ? 30.999 26.452 19.864 1.00 23.80 131 ILE C O 1
ATOM 3104 N N . ALA C 1 136 ? 31.256 27.821 21.648 1.00 21.85 132 ALA C N 1
ATOM 3105 C CA . ALA C 1 136 ? 31.905 28.891 20.863 1.00 22.51 132 ALA C CA 1
ATOM 3106 C C . ALA C 1 136 ? 33.087 29.462 21.638 1.00 21.73 132 ALA C C 1
ATOM 3107 O O . ALA C 1 136 ? 33.100 29.441 22.868 1.00 20.56 132 ALA C O 1
ATOM 3109 N N . ALA C 1 137 ? 34.093 29.941 20.917 1.00 21.49 133 ALA C N 1
ATOM 3110 C CA . ALA C 1 137 ? 35.325 30.412 21.536 1.00 21.52 133 ALA C CA 1
ATOM 3111 C C . ALA C 1 137 ? 35.758 31.728 20.947 1.00 20.55 133 ALA C C 1
ATOM 3112 O O . ALA C 1 137 ? 35.513 32.009 19.757 1.00 21.02 133 ALA C O 1
ATOM 3114 N N . ILE C 1 138 ? 36.486 32.506 21.746 1.00 20.59 134 ILE C N 1
ATOM 3115 C CA . ILE C 1 138 ? 37.088 33.719 21.224 1.00 21.63 134 ILE C CA 1
ATOM 3116 C C . ILE C 1 138 ? 38.586 33.616 21.499 1.00 22.23 134 ILE C C 1
ATOM 3117 O O . ILE C 1 138 ? 38.988 33.198 22.591 1.00 22.51 134 ILE C O 1
ATOM 3122 N N . ALA C 1 139 ? 39.388 33.897 20.483 1.00 22.85 135 ALA C N 1
ATOM 3123 C CA . ALA C 1 139 ? 40.847 33.745 20.537 1.00 23.05 135 ALA C CA 1
ATOM 3124 C C . ALA C 1 139 ? 41.591 34.987 20.118 1.00 24.66 135 ALA C C 1
ATOM 3125 O O . ALA C 1 139 ? 41.093 35.808 19.345 1.00 23.27 135 ALA C O 1
ATOM 3127 N N . GLU C 1 140 ? 42.829 35.084 20.581 1.00 24.78 136 GLU C N 1
ATOM 3128 C CA . GLU C 1 140 ? 43.636 36.250 20.318 1.00 27.74 136 GLU C CA 1
ATOM 3129 C C . GLU C 1 140 ? 44.229 36.236 18.908 1.00 28.05 136 GLU C C 1
ATOM 3130 O O . GLU C 1 140 ? 44.332 37.282 18.263 1.00 28.38 136 GLU C O 1
ATOM 3136 N N . TYR C 1 141 ? 44.600 35.059 18.410 1.00 28.57 137 TYR C N 1
ATOM 3137 C CA . TYR C 1 141 ? 45.321 34.969 17.130 1.00 31.59 137 TYR C CA 1
ATOM 3138 C C . TYR C 1 141 ? 44.681 34.013 16.127 1.00 33.12 137 TYR C C 1
ATOM 3139 O O . TYR C 1 141 ? 44.011 33.079 16.520 1.00 32.53 137 TYR C O 1
ATOM 3148 N N . PRO C 1 142 ? 44.921 34.225 14.816 1.00 35.63 138 PRO C N 1
ATOM 3149 C CA . PRO C 1 142 ? 44.507 33.336 13.705 1.00 36.45 138 PRO C CA 1
ATOM 3150 C C . PRO C 1 142 ? 44.702 31.820 13.862 1.00 37.36 138 PRO C C 1
ATOM 3151 O O . PRO C 1 142 ? 43.732 31.093 13.711 1.00 37.18 138 PRO C O 1
ATOM 3155 N N . ASP C 1 143 ? 45.928 31.336 14.104 1.00 37.91 139 ASP C N 1
ATOM 3156 C CA . ASP C 1 143 ? 46.158 29.891 14.288 1.00 37.44 139 ASP C CA 1
ATOM 3157 C C . ASP C 1 143 ? 45.444 29.314 15.492 1.00 37.53 139 ASP C C 1
ATOM 3158 O O . ASP C 1 143 ? 45.141 28.109 15.537 1.00 37.30 139 ASP C O 1
ATOM 3163 N N . GLN C 1 144 ? 45.166 30.165 16.475 1.00 35.81 140 GLN C N 1
ATOM 3164 C CA . GLN C 1 144 ? 44.426 29.705 17.643 1.00 35.45 140 GLN C CA 1
ATOM 3165 C C . GLN C 1 144 ? 42.980 29.364 17.307 1.00 35.83 140 GLN C C 1
ATOM 3166 O O . GLN C 1 144 ? 42.491 28.322 17.748 1.00 35.09 140 GLN C O 1
ATOM 3172 N N . LEU C 1 145 ? 42.324 30.214 16.523 1.00 36.59 141 LEU C N 1
ATOM 3173 C CA . LEU C 1 145 ? 40.939 29.981 16.016 1.00 37.26 141 LEU C CA 1
ATOM 3174 C C . LEU C 1 145 ? 40.855 28.693 15.229 1.00 36.83 141 LEU C C 1
ATOM 3175 O O . LEU C 1 145 ? 39.896 27.927 15.353 1.00 36.39 141 LEU C O 1
ATOM 3180 N N . GLU C 1 146 ? 41.861 28.470 14.400 1.00 37.22 142 GLU C N 1
ATOM 3181 C CA . GLU C 1 146 ? 41.932 27.293 13.548 1.00 36.96 142 GLU C CA 1
ATOM 3182 C C . GLU C 1 146 ? 41.974 26.016 14.385 1.00 36.32 142 GLU C C 1
ATOM 3183 O O . GLU C 1 146 ? 41.221 25.092 14.123 1.00 35.67 142 GLU C O 1
ATOM 3189 N N . GLY C 1 147 ? 42.828 25.984 15.413 1.00 36.19 143 GLY C N 1
ATOM 3190 C CA . GLY C 1 147 ? 42.943 24.811 16.309 1.00 34.96 143 GLY C CA 1
ATOM 3191 C C . GLY C 1 147 ? 41.646 24.543 17.081 1.00 34.02 143 GLY C C 1
ATOM 3192 O O . GLY C 1 147 ? 41.247 23.390 17.295 1.00 33.64 143 GLY C O 1
ATOM 3193 N N . LEU C 1 148 ? 40.999 25.619 17.512 1.00 32.26 144 LEU C N 1
ATOM 3194 C CA . LEU C 1 148 ? 39.742 25.496 18.249 1.00 31.84 144 LEU C CA 1
ATOM 3195 C C . LEU C 1 148 ? 38.688 24.845 17.356 1.00 32.54 144 LEU C C 1
ATOM 3196 O O . LEU C 1 148 ? 38.028 23.906 17.783 1.00 32.56 144 LEU C O 1
ATOM 3201 N N . LEU C 1 149 ? 38.553 25.327 16.116 1.00 33.34 145 LEU C N 1
ATOM 3202 C CA . LEU C 1 149 ? 37.579 24.755 15.168 1.00 34.78 145 LEU C CA 1
ATOM 3203 C C . LEU C 1 149 ? 37.890 23.290 14.825 1.00 36.11 145 LEU C C 1
ATOM 3204 O O . LEU C 1 149 ? 36.970 22.438 14.747 1.00 35.42 145 LEU C O 1
ATOM 3209 N N . GLU C 1 150 ? 39.181 23.008 14.629 1.00 37.19 146 GLU C N 1
ATOM 3210 C CA . GLU C 1 150 ? 39.641 21.650 14.388 1.00 41.18 146 GLU C CA 1
ATOM 3211 C C . GLU C 1 150 ? 39.322 20.739 15.576 1.00 39.44 146 GLU C C 1
ATOM 3212 O O . GLU C 1 150 ? 39.031 19.573 15.389 1.00 39.90 146 GLU C O 1
ATOM 3218 N N . SER C 1 151 ? 39.375 21.265 16.796 1.00 39.25 147 SER C N 1
ATOM 3219 C CA . SER C 1 151 ? 39.111 20.449 17.980 1.00 38.71 147 SER C CA 1
ATOM 3220 C C . SER C 1 151 ? 37.610 20.333 18.252 1.00 38.72 147 SER C C 1
ATOM 3221 O O . SER C 1 151 ? 37.205 19.718 19.243 1.00 39.41 147 SER C O 1
ATOM 3224 N N . GLY C 1 152 ? 36.784 20.960 17.417 1.00 37.62 148 GLY C N 1
ATOM 3225 C CA . GLY C 1 152 ? 35.335 20.736 17.486 1.00 36.19 148 GLY C CA 1
ATOM 3226 C C . GLY C 1 152 ? 34.444 21.859 18.012 1.00 35.34 148 GLY C C 1
ATOM 3227 O O . GLY C 1 152 ? 33.249 21.627 18.267 1.00 35.81 148 GLY C O 1
ATOM 3228 N N . VAL C 1 153 ? 34.977 23.063 18.189 1.00 33.26 149 VAL C N 1
ATOM 3229 C CA . VAL C 1 153 ? 34.093 24.173 18.587 1.00 31.17 149 VAL C CA 1
ATOM 3230 C C . VAL C 1 153 ? 33.202 24.503 17.403 1.00 31.15 149 VAL C C 1
ATOM 3231 O O . VAL C 1 153 ? 33.597 24.332 16.229 1.00 31.67 149 VAL C O 1
ATOM 3235 N N . ASP C 1 154 ? 31.987 24.929 17.680 1.00 30.16 150 ASP C N 1
ATOM 3236 C CA . ASP C 1 154 ? 31.023 25.197 16.611 1.00 30.92 150 ASP C CA 1
ATOM 3237 C C . ASP C 1 154 ? 31.277 26.534 15.939 1.00 30.07 150 ASP C C 1
ATOM 3238 O O . ASP C 1 154 ? 31.052 26.686 14.742 1.00 30.07 150 ASP C O 1
ATOM 3243 N N . ALA C 1 155 ? 31.772 27.500 16.696 1.00 28.07 151 ALA C N 1
ATOM 3244 C CA . ALA C 1 155 ? 32.057 28.806 16.119 1.00 27.86 151 ALA C CA 1
ATOM 3245 C C . ALA C 1 155 ? 33.251 29.431 16.841 1.00 27.06 151 ALA C C 1
ATOM 3246 O O . ALA C 1 155 ? 33.373 29.299 18.061 1.00 26.36 151 ALA C O 1
ATOM 3248 N N . ALA C 1 156 ? 34.153 30.068 16.095 1.00 25.84 152 ALA C N 1
ATOM 3249 C CA . ALA C 1 156 ? 35.270 30.738 16.742 1.00 25.82 152 ALA C CA 1
ATOM 3250 C C . ALA C 1 156 ? 35.508 32.111 16.146 1.00 25.87 152 ALA C C 1
ATOM 3251 O O . ALA C 1 156 ? 35.308 32.321 14.921 1.00 23.81 152 ALA C O 1
ATOM 3253 N N . PHE C 1 157 ? 35.966 33.028 16.997 1.00 25.43 153 PHE C N 1
ATOM 3254 C CA . PHE C 1 157 ? 36.080 34.442 16.664 1.00 25.12 153 PHE C CA 1
ATOM 3255 C C . PHE C 1 157 ? 37.377 35.029 17.165 1.00 23.74 153 PHE C C 1
ATOM 3256 O O . PHE C 1 157 ? 37.954 34.554 18.146 1.00 22.99 153 PHE C O 1
ATOM 3264 N N . ASN C 1 158 ? 37.798 36.098 16.512 1.00 23.94 154 ASN C N 1
ATOM 3265 C CA . ASN C 1 158 ? 38.998 36.817 16.884 1.00 23.69 154 ASN C CA 1
ATOM 3266 C C . ASN C 1 158 ? 38.648 37.992 17.798 1.00 22.82 154 ASN C C 1
ATOM 3267 O O . ASN C 1 158 ? 37.739 38.787 17.490 1.00 23.52 154 ASN C O 1
ATOM 3272 N N . ILE C 1 159 ? 39.337 38.103 18.921 1.00 21.19 155 ILE C N 1
ATOM 3273 C CA . ILE C 1 159 ? 39.058 39.187 19.887 1.00 20.58 155 ILE C CA 1
ATOM 3274 C C . ILE C 1 159 ? 38.974 40.590 19.252 1.00 21.40 155 ILE C C 1
ATOM 3275 O O . ILE C 1 159 ? 38.050 41.379 19.507 1.00 21.12 155 ILE C O 1
ATOM 3280 N N . TYR C 1 160 ? 39.969 40.917 18.457 1.00 21.30 156 TYR C N 1
ATOM 3281 C CA . TYR C 1 160 ? 40.095 42.274 17.934 1.00 22.90 156 TYR C CA 1
ATOM 3282 C C . TYR C 1 160 ? 39.131 42.606 16.809 1.00 22.03 156 TYR C C 1
ATOM 3283 O O . TYR C 1 160 ? 38.665 43.735 16.720 1.00 21.88 156 TYR C O 1
ATOM 3292 N N . SER C 1 161 ? 38.827 41.638 15.947 1.00 22.21 157 SER C N 1
ATOM 3293 C CA . SER C 1 161 ? 37.818 41.830 14.908 1.00 21.72 157 SER C CA 1
ATOM 3294 C C . SER C 1 161 ? 36.449 42.041 15.530 1.00 22.74 157 SER C C 1
ATOM 3295 O O . SER C 1 161 ? 35.715 42.937 15.126 1.00 21.49 157 SER C O 1
ATOM 3298 N N . GLU C 1 162 ? 36.128 41.240 16.543 1.00 21.47 158 GLU C N 1
ATOM 3299 C CA . GLU C 1 162 ? 34.892 41.452 17.315 1.00 21.86 158 GLU C CA 1
ATOM 3300 C C . GLU C 1 162 ? 34.871 42.824 18.013 1.00 20.81 158 GLU C C 1
ATOM 3301 O O . GLU C 1 162 ? 33.834 43.492 18.051 1.00 21.78 158 GLU C O 1
ATOM 3307 N N . ALA C 1 163 ? 36.010 43.245 18.568 1.00 20.96 159 ALA C N 1
ATOM 3308 C CA . ALA C 1 163 ? 36.088 44.525 19.258 1.00 20.65 159 ALA C CA 1
ATOM 3309 C C . ALA C 1 163 ? 35.818 45.661 18.285 1.00 20.44 159 ALA C C 1
ATOM 3310 O O . ALA C 1 163 ? 35.153 46.634 18.649 1.00 22.02 159 ALA C O 1
ATOM 3312 N N . GLY C 1 164 ? 36.305 45.548 17.050 1.00 21.64 160 GLY C N 1
ATOM 3313 C CA . GLY C 1 164 ? 36.134 46.646 16.082 1.00 21.74 160 GLY C CA 1
ATOM 3314 C C . GLY C 1 164 ? 34.677 46.782 15.646 1.00 23.13 160 GLY C C 1
ATOM 3315 O O . GLY C 1 164 ? 34.141 47.884 15.486 1.00 22.43 160 GLY C O 1
ATOM 3316 N N . SER C 1 165 ? 34.047 45.651 15.411 1.00 24.22 161 SER C N 1
ATOM 3317 C CA . SER C 1 165 ? 32.635 45.638 15.106 1.00 26.02 161 SER C CA 1
ATOM 3318 C C . SER C 1 165 ? 31.772 46.248 16.230 1.00 26.69 161 SER C C 1
ATOM 3319 O O . SER C 1 165 ? 30.920 47.101 15.961 1.00 28.50 161 SER C O 1
ATOM 3322 N N . GLY C 1 166 ? 31.993 45.814 17.475 1.00 25.75 162 GLY C N 1
ATOM 3323 C CA . GLY C 1 166 ? 31.294 46.337 18.644 1.00 24.70 162 GLY C CA 1
ATOM 3324 C C . GLY C 1 166 ? 31.559 47.809 18.870 1.00 24.91 162 GLY C C 1
ATOM 3325 O O . GLY C 1 166 ? 30.649 48.577 19.182 1.00 24.54 162 GLY C O 1
ATOM 3326 N N . PHE C 1 167 ? 32.812 48.200 18.740 1.00 24.53 163 PHE C N 1
ATOM 3327 C CA . PHE C 1 167 ? 33.199 49.573 18.826 1.00 25.35 163 PHE C CA 1
ATOM 3328 C C . PHE C 1 167 ? 32.365 50.449 17.868 1.00 26.57 163 PHE C C 1
ATOM 3329 O O . PHE C 1 167 ? 31.772 51.442 18.290 1.00 26.71 163 PHE C O 1
ATOM 3337 N N . ALA C 1 168 ? 32.283 50.070 16.596 1.00 27.34 164 ALA C N 1
ATOM 3338 C CA . ALA C 1 168 ? 31.571 50.902 15.645 1.00 28.73 164 ALA C CA 1
ATOM 3339 C C . ALA C 1 168 ? 30.087 51.002 16.007 1.00 29.65 164 ALA C C 1
ATOM 3340 O O . ALA C 1 168 ? 29.482 52.092 15.908 1.00 29.10 164 ALA C O 1
ATOM 3342 N N A ARG C 1 169 ? 29.494 49.896 16.438 0.50 30.50 165 ARG C N 1
ATOM 3343 N N B ARG C 1 169 ? 29.518 49.884 16.450 0.50 30.57 165 ARG C N 1
ATOM 3344 C CA A ARG C 1 169 ? 28.075 49.926 16.809 0.50 31.86 165 ARG C CA 1
ATOM 3345 C CA B ARG C 1 169 ? 28.102 49.822 16.838 0.50 32.21 165 ARG C CA 1
ATOM 3346 C C A ARG C 1 169 ? 27.839 50.803 18.024 0.50 32.34 165 ARG C C 1
ATOM 3347 C C B ARG C 1 169 ? 27.791 50.699 18.045 0.50 32.47 165 ARG C C 1
ATOM 3348 O O A ARG C 1 169 ? 26.967 51.680 17.992 0.50 33.15 165 ARG C O 1
ATOM 3349 O O B ARG C 1 169 ? 26.809 51.451 18.039 0.50 33.35 165 ARG C O 1
ATOM 3364 N N . HIS C 1 170 ? 28.616 50.570 19.082 1.00 32.29 166 HIS C N 1
ATOM 3365 C CA . HIS C 1 170 ? 28.458 51.312 20.343 1.00 32.65 166 HIS C CA 1
ATOM 3366 C C . HIS C 1 170 ? 28.704 52.833 20.128 1.00 31.93 166 HIS C C 1
ATOM 3367 O O . HIS C 1 170 ? 28.034 53.664 20.719 1.00 30.83 166 HIS C O 1
ATOM 3374 N N . VAL C 1 171 ? 29.658 53.191 19.271 1.00 32.11 167 VAL C N 1
ATOM 3375 C CA . VAL C 1 171 ? 29.872 54.610 18.933 1.00 32.28 167 VAL C CA 1
ATOM 3376 C C . VAL C 1 171 ? 28.679 55.246 18.239 1.00 33.61 167 VAL C C 1
ATOM 3377 O O . VAL C 1 171 ? 28.275 56.374 18.573 1.00 33.61 167 VAL C O 1
ATOM 3381 N N . CYS C 1 172 ? 28.127 54.540 17.260 1.00 34.38 168 CYS C N 1
ATOM 3382 C CA . CYS C 1 172 ? 26.974 55.066 16.527 1.00 36.14 168 CYS C CA 1
ATOM 3383 C C . CYS C 1 172 ? 25.758 55.152 17.438 1.00 37.05 168 CYS C C 1
ATOM 3384 O O . CYS C 1 172 ? 24.927 56.068 17.300 1.00 37.98 168 CYS C O 1
ATOM 3387 N N . LYS C 1 173 ? 25.680 54.246 18.412 1.00 38.80 169 LYS C N 1
ATOM 3388 C CA . LYS C 1 173 ? 24.626 54.306 19.418 1.00 40.17 169 LYS C CA 1
ATOM 3389 C C . LYS C 1 173 ? 24.775 55.524 20.351 1.00 39.52 169 LYS C C 1
ATOM 3390 O O . LYS C 1 173 ? 23.832 56.313 20.509 1.00 39.93 169 LYS C O 1
ATOM 3396 N N . GLN C 1 174 ? 25.941 55.668 20.966 1.00 39.00 170 GLN C N 1
ATOM 3397 C CA . GLN C 1 174 ? 26.176 56.760 21.905 1.00 39.07 170 GLN C CA 1
ATOM 3398 C C . GLN C 1 174 ? 26.152 58.144 21.269 1.00 39.11 170 GLN C C 1
ATOM 3399 O O . GLN C 1 174 ? 25.578 59.050 21.849 1.00 37.62 170 GLN C O 1
ATOM 3405 N N . LEU C 1 175 ? 26.808 58.309 20.109 1.00 38.53 171 LEU C N 1
ATOM 3406 C CA . LEU C 1 175 ? 27.001 59.632 19.505 1.00 39.20 171 LEU C CA 1
ATOM 3407 C C . LEU C 1 175 ? 25.993 60.034 18.407 1.00 40.24 171 LEU C C 1
ATOM 3408 O O . LEU C 1 175 ? 25.938 61.214 18.029 1.00 40.29 171 LEU C O 1
ATOM 3413 N N . GLU C 1 176 ? 25.222 59.062 17.904 1.00 40.43 172 GLU C N 1
ATOM 3414 C CA . GLU C 1 176 ? 24.317 59.229 16.747 1.00 41.89 172 GLU C CA 1
ATOM 3415 C C . GLU C 1 176 ? 24.834 60.171 15.640 1.00 41.80 172 GLU C C 1
ATOM 3416 O O . GLU C 1 176 ? 24.183 61.169 15.332 1.00 41.64 172 GLU C O 1
ATOM 3422 N N . PRO C 1 177 ? 25.995 59.850 15.016 1.00 41.79 173 PRO C N 1
ATOM 3423 C CA . PRO C 1 177 ? 26.559 60.786 14.039 1.00 42.81 173 PRO C CA 1
ATOM 3424 C C . PRO C 1 177 ? 25.590 60.975 12.881 1.00 44.63 173 PRO C C 1
ATOM 3425 O O . PRO C 1 177 ? 24.915 60.025 12.487 1.00 44.36 173 PRO C O 1
ATOM 3429 N N . GLN C 1 178 ? 25.480 62.197 12.366 1.00 46.60 174 GLN C N 1
ATOM 3430 C CA . GLN C 1 178 ? 24.505 62.443 11.304 1.00 49.03 174 GLN C CA 1
ATOM 3431 C C . GLN C 1 178 ? 25.190 62.219 9.975 1.00 49.05 174 GLN C C 1
ATOM 3432 O O . GLN C 1 178 ? 25.758 63.158 9.407 1.00 50.05 174 GLN C O 1
ATOM 3438 N N . PHE C 1 179 ? 25.167 60.967 9.512 1.00 49.46 175 PHE C N 1
ATOM 3439 C CA . PHE C 1 179 ? 25.739 60.593 8.226 1.00 49.60 175 PHE C CA 1
ATOM 3440 C C . PHE C 1 179 ? 24.655 60.802 7.166 1.00 50.58 175 PHE C C 1
ATOM 3441 O O . PHE C 1 179 ? 24.386 61.937 6.752 1.00 51.24 175 PHE C O 1
ATOM 3449 N N . ALA D 1 40 ? 3.752 44.017 65.678 1.00 65.81 36 ALA D N 1
ATOM 3450 C CA . ALA D 1 40 ? 2.927 44.606 64.582 1.00 66.10 36 ALA D CA 1
ATOM 3451 C C . ALA D 1 40 ? 1.421 44.403 64.834 1.00 66.05 36 ALA D C 1
ATOM 3452 O O . ALA D 1 40 ? 0.999 44.335 65.989 1.00 66.72 36 ALA D O 1
ATOM 3454 N N . GLN D 1 41 ? 0.622 44.321 63.762 1.00 65.67 37 GLN D N 1
ATOM 3455 C CA . GLN D 1 41 ? -0.829 44.081 63.857 1.00 65.02 37 GLN D CA 1
ATOM 3456 C C . GLN D 1 41 ? -1.349 43.273 62.647 1.00 64.27 37 GLN D C 1
ATOM 3457 O O . GLN D 1 41 ? -0.864 43.421 61.511 1.00 64.09 37 GLN D O 1
ATOM 3463 N N . VAL D 1 42 ? -2.321 42.400 62.899 1.00 62.94 38 VAL D N 1
ATOM 3464 C CA . VAL D 1 42 ? -2.928 41.586 61.841 1.00 61.52 38 VAL D CA 1
ATOM 3465 C C . VAL D 1 42 ? -4.453 41.735 61.854 1.00 60.87 38 VAL D C 1
ATOM 3466 O O . VAL D 1 42 ? -5.083 41.748 62.915 1.00 61.26 38 VAL D O 1
ATOM 3470 N N . LEU D 1 43 ? -5.032 41.845 60.663 1.00 59.74 39 LEU D N 1
ATOM 3471 C CA . LEU D 1 43 ? -6.477 41.893 60.491 1.00 58.86 39 LEU D CA 1
ATOM 3472 C C . LEU D 1 43 ? -6.900 40.551 59.887 1.00 57.96 39 LEU D C 1
ATOM 3473 O O . LEU D 1 43 ? -6.348 40.141 58.868 1.00 57.29 39 LEU D O 1
ATOM 3478 N N . ILE D 1 44 ? -7.845 39.859 60.526 1.00 56.89 40 ILE D N 1
ATOM 3479 C CA . ILE D 1 44 ? -8.335 38.573 59.999 1.00 55.74 40 ILE D CA 1
ATOM 3480 C C . ILE D 1 44 ? -9.814 38.669 59.642 1.00 55.32 40 ILE D C 1
ATOM 3481 O O . ILE D 1 44 ? -10.690 38.729 60.526 1.00 54.99 40 ILE D O 1
ATOM 3486 N N . LEU D 1 45 ? -10.079 38.709 58.338 1.00 54.55 41 LEU D N 1
ATOM 3487 C CA . LEU D 1 45 ? -11.440 38.869 57.816 1.00 54.61 41 LEU D CA 1
ATOM 3488 C C . LEU D 1 45 ? -12.157 37.525 57.706 1.00 54.04 41 LEU D C 1
ATOM 3489 O O . LEU D 1 45 ? -11.778 36.669 56.891 1.00 53.66 41 LEU D O 1
ATOM 3494 N N . GLY D 1 46 ? -13.188 37.346 58.530 1.00 53.19 42 GLY D N 1
ATOM 3495 C CA . GLY D 1 46 ? -13.861 36.053 58.673 1.00 52.53 42 GLY D CA 1
ATOM 3496 C C . GLY D 1 46 ? -13.306 35.273 59.860 1.00 51.63 42 GLY D C 1
ATOM 3497 O O . GLY D 1 46 ? -12.095 35.018 59.927 1.00 51.18 42 GLY D O 1
ATOM 3506 N N . GLY D 1 48 ? -14.928 32.249 61.306 1.00 48.81 44 GLY D N 1
ATOM 3507 C CA . GLY D 1 48 ? -15.396 30.866 61.449 1.00 47.18 44 GLY D CA 1
ATOM 3508 C C . GLY D 1 48 ? -14.190 29.981 61.715 1.00 45.91 44 GLY D C 1
ATOM 3509 O O . GLY D 1 48 ? -13.140 30.478 62.146 1.00 45.90 44 GLY D O 1
ATOM 3510 N N . ARG D 1 49 ? -14.303 28.688 61.426 1.00 44.58 45 ARG D N 1
ATOM 3511 C CA . ARG D 1 49 ? -13.259 27.744 61.834 1.00 43.95 45 ARG D CA 1
ATOM 3512 C C . ARG D 1 49 ? -11.885 28.051 61.231 1.00 42.67 45 ARG D C 1
ATOM 3513 O O . ARG D 1 49 ? -10.863 27.930 61.920 1.00 42.23 45 ARG D O 1
ATOM 3521 N N . ILE D 1 50 ? -11.848 28.473 59.968 1.00 41.10 46 ILE D N 1
ATOM 3522 C CA . ILE D 1 50 ? -10.566 28.784 59.324 1.00 40.20 46 ILE D CA 1
ATOM 3523 C C . ILE D 1 50 ? -9.964 30.032 59.958 1.00 40.20 46 ILE D C 1
ATOM 3524 O O . ILE D 1 50 ? -8.822 30.017 60.430 1.00 39.72 46 ILE D O 1
ATOM 3529 N N . GLY D 1 51 ? -10.753 31.103 59.987 1.00 40.33 47 GLY D N 1
ATOM 3530 C CA . GLY D 1 51 ? -10.326 32.371 60.572 1.00 41.89 47 GLY D CA 1
ATOM 3531 C C . GLY D 1 51 ? -9.855 32.163 61.989 1.00 42.36 47 GLY D C 1
ATOM 3532 O O . GLY D 1 51 ? -8.782 32.628 62.368 1.00 42.38 47 GLY D O 1
ATOM 3533 N N . THR D 1 52 ? -10.654 31.425 62.757 1.00 43.36 48 THR D N 1
ATOM 3534 C CA . THR D 1 52 ? -10.309 31.070 64.137 1.00 44.39 48 THR D CA 1
ATOM 3535 C C . THR D 1 52 ? -8.981 30.310 64.271 1.00 44.67 48 THR D C 1
ATOM 3536 O O . THR D 1 52 ? -8.167 30.654 65.144 1.00 45.25 48 THR D O 1
ATOM 3540 N N . GLY D 1 53 ? -8.766 29.302 63.411 1.00 44.03 49 GLY D N 1
ATOM 3541 C CA . GLY D 1 53 ? -7.498 28.579 63.347 1.00 44.03 49 GLY D CA 1
ATOM 3542 C C . GLY D 1 53 ? -6.302 29.481 63.085 1.00 44.71 49 GLY D C 1
ATOM 3543 O O . GLY D 1 53 ? -5.255 29.335 63.717 1.00 44.14 49 GLY D O 1
ATOM 3544 N N . ALA D 1 54 ? -6.471 30.413 62.145 1.00 45.13 50 ALA D N 1
ATOM 3545 C CA . ALA D 1 54 ? -5.463 31.423 61.826 1.00 46.74 50 ALA D CA 1
ATOM 3546 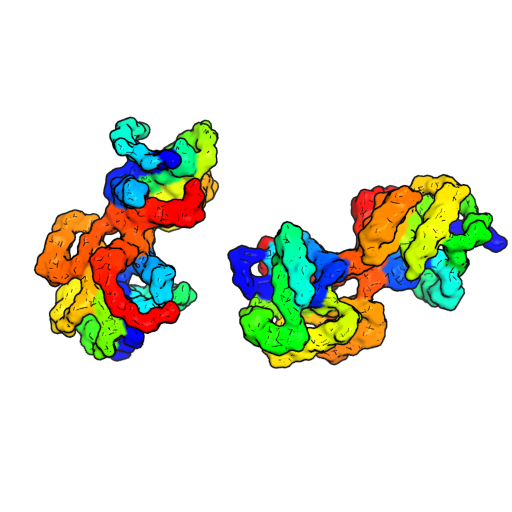C C . ALA D 1 54 ? -5.220 32.313 63.037 1.00 47.51 50 ALA D C 1
ATOM 3547 O O . ALA D 1 54 ? -4.078 32.536 63.411 1.00 47.83 50 ALA D O 1
ATOM 3549 N N . TYR D 1 55 ? -6.299 32.792 63.647 1.00 49.35 51 TYR D N 1
ATOM 3550 C CA . TYR D 1 55 ? -6.201 33.632 64.835 1.00 51.70 51 TYR D CA 1
ATOM 3551 C C . TYR D 1 55 ? -5.300 32.974 65.892 1.00 52.60 51 TYR D C 1
ATOM 3552 O O . TYR D 1 55 ? -4.270 33.537 66.258 1.00 53.46 51 TYR D O 1
ATOM 3561 N N . ASP D 1 56 ? -5.648 31.757 66.310 1.00 53.05 52 ASP D N 1
ATOM 3562 C CA . ASP D 1 56 ? -4.912 31.032 67.352 1.00 53.93 52 ASP D CA 1
ATOM 3563 C C . ASP D 1 56 ? -3.473 30.676 67.021 1.00 54.64 52 ASP D C 1
ATOM 3564 O O . ASP D 1 56 ? -2.629 30.633 67.916 1.00 55.14 52 ASP D O 1
ATOM 3569 N N . GLU D 1 57 ? -3.193 30.409 65.748 1.00 55.50 53 GLU D N 1
ATOM 3570 C CA . GLU D 1 57 ? -1.826 30.112 65.303 1.00 56.04 53 GLU D CA 1
ATOM 3571 C C . GLU D 1 57 ? -0.930 31.328 65.512 1.00 56.75 53 GLU D C 1
ATOM 3572 O O . GLU D 1 57 ? 0.165 31.207 66.070 1.00 56.77 53 GLU D O 1
ATOM 3578 N N . LEU D 1 58 ? -1.409 32.495 65.074 1.00 57.50 54 LEU D N 1
ATOM 3579 C CA . LEU D 1 58 ? -0.643 33.746 65.142 1.00 58.67 54 LEU D CA 1
ATOM 3580 C C . LEU D 1 58 ? -0.365 34.172 66.577 1.00 59.87 54 LEU D C 1
ATOM 3581 O O . LEU D 1 58 ? 0.682 34.750 66.876 1.00 60.23 54 LEU D O 1
ATOM 3586 N N . ARG D 1 59 ? -1.315 33.853 67.452 1.00 61.59 55 ARG D N 1
ATOM 3587 C CA . ARG D 1 59 ? -1.281 34.200 68.857 1.00 63.31 55 ARG D CA 1
ATOM 3588 C C . ARG D 1 59 ? -0.203 33.408 69.586 1.00 63.90 55 ARG D C 1
ATOM 3589 O O . ARG D 1 59 ? 0.241 33.815 70.666 1.00 64.47 55 ARG D O 1
ATOM 3597 N N . ALA D 1 60 ? 0.199 32.283 68.991 1.00 63.95 56 ALA D N 1
ATOM 3598 C CA . ALA D 1 60 ? 1.224 31.398 69.534 1.00 64.09 56 ALA D CA 1
ATOM 3599 C C . ALA D 1 60 ? 2.622 31.875 69.150 1.00 64.14 56 ALA D C 1
ATOM 3600 O O . ALA D 1 60 ? 2.966 31.933 67.970 1.00 64.45 56 ALA D O 1
ATOM 3602 N N . ILE D 1 65 ? -0.074 41.253 67.564 1.00 69.84 61 ILE D N 1
ATOM 3603 C CA . ILE D 1 65 ? -1.247 40.385 67.637 1.00 69.83 61 ILE D CA 1
ATOM 3604 C C . ILE D 1 65 ? -2.365 40.778 66.659 1.00 69.46 61 ILE D C 1
ATOM 3605 O O . ILE D 1 65 ? -2.161 41.584 65.750 1.00 69.33 61 ILE D O 1
ATOM 3610 N N . SER D 1 66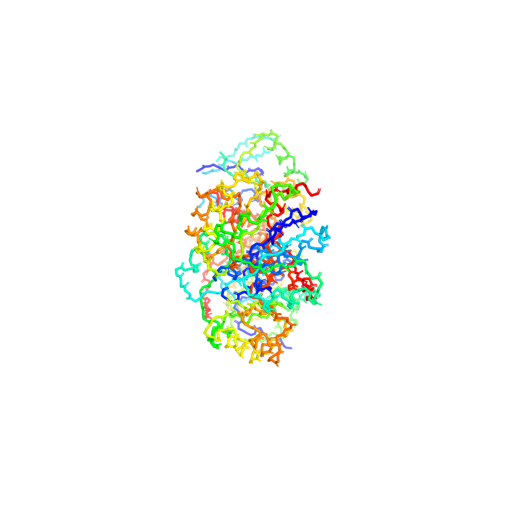 ? -3.541 40.192 66.856 1.00 69.46 62 SER D N 1
ATOM 3611 C CA . SER D 1 66 ? -4.558 40.149 65.816 1.00 69.32 62 SER D CA 1
ATOM 3612 C C . SER D 1 66 ? -5.897 40.758 66.206 1.00 69.50 62 SER D C 1
ATOM 3613 O O . SER D 1 66 ? -6.307 40.735 67.371 1.00 69.42 62 SER D O 1
ATOM 3616 N N . LEU D 1 67 ? -6.575 41.291 65.200 1.00 69.73 63 LEU D N 1
ATOM 3617 C CA . LEU D 1 67 ? -7.969 41.662 65.318 1.00 70.21 63 LEU D CA 1
ATOM 3618 C C . LEU D 1 67 ? -8.734 40.878 64.255 1.00 70.05 63 LEU D C 1
ATOM 3619 O O . LEU D 1 67 ? -8.417 40.965 63.067 1.00 69.72 63 LEU D O 1
ATOM 3624 N N . GLY D 1 68 ? -9.715 40.097 64.697 1.00 70.38 64 GLY D N 1
ATOM 3625 C CA . GLY D 1 68 ? -10.595 39.374 63.787 1.00 71.20 64 GLY D CA 1
ATOM 3626 C C . GLY D 1 68 ? -11.857 40.168 63.537 1.00 72.00 64 GLY D C 1
ATOM 3627 O O . GLY D 1 68 ? -12.285 40.929 64.402 1.00 71.99 64 GLY D O 1
ATOM 3628 N N . ILE D 1 69 ? -12.450 39.996 62.357 1.00 72.82 65 ILE D N 1
ATOM 3629 C CA . ILE D 1 69 ? -13.661 40.733 61.980 1.00 74.33 65 ILE D CA 1
ATOM 3630 C C . ILE D 1 69 ? -14.682 39.816 61.335 1.00 75.31 65 ILE D C 1
ATOM 3631 O O . ILE D 1 69 ? -14.327 39.006 60.473 1.00 75.23 65 ILE D O 1
ATOM 3632 N N . GLU D 1 70 ? -15.943 39.931 61.758 1.00 76.33 66 GLU D N 1
ATOM 3633 C CA . GLU D 1 70 ? -17.038 39.131 61.176 1.00 77.52 66 GLU D CA 1
ATOM 3634 C C . GLU D 1 70 ? -18.404 39.843 61.078 1.00 77.96 66 GLU D C 1
ATOM 3635 O O . GLU D 1 70 ? -18.524 41.027 61.412 1.00 77.84 66 GLU D O 1
ATOM 3641 N N . ILE D 1 71 ? -19.411 39.096 60.606 1.00 78.43 67 ILE D N 1
ATOM 3642 C CA . ILE D 1 71 ? -20.764 39.597 60.304 1.00 79.25 67 ILE D CA 1
ATOM 3643 C C . ILE D 1 71 ? -20.722 40.627 59.178 1.00 79.53 67 ILE D C 1
ATOM 3644 O O . ILE D 1 71 ? -20.167 40.359 58.111 1.00 79.60 67 ILE D O 1
ATOM 3649 N N . ASN D 1 85 ? -8.774 39.924 70.116 1.00 80.03 81 ASN D N 1
ATOM 3650 C CA . ASN D 1 85 ? -10.028 40.643 69.944 1.00 80.18 81 ASN D CA 1
ATOM 3651 C C . ASN D 1 85 ? -10.708 40.316 68.619 1.00 80.12 81 ASN D C 1
ATOM 3652 O O . ASN D 1 85 ? -10.044 40.179 67.587 1.00 79.72 81 ASN D O 1
ATOM 3654 N N . VAL D 1 86 ? -12.032 40.182 68.672 1.00 80.58 82 VAL D N 1
ATOM 3655 C CA . VAL D 1 86 ? -12.876 40.084 67.480 1.00 81.13 82 VAL D CA 1
ATOM 3656 C C . VAL D 1 86 ? -13.932 41.201 67.466 1.00 81.99 82 VAL D C 1
ATOM 3657 O O . VAL D 1 86 ? -14.754 41.323 68.386 1.00 81.60 82 VAL D O 1
ATOM 3659 N N . ILE D 1 87 ? -13.880 42.021 66.421 1.00 82.78 83 ILE D N 1
ATOM 3660 C CA . ILE D 1 87 ? -14.774 43.165 66.254 1.00 83.99 83 ILE D CA 1
ATOM 3661 C C . ILE D 1 87 ? -15.935 42.812 65.311 1.00 84.60 83 ILE D C 1
ATOM 3662 O O . ILE D 1 87 ? -15.853 41.839 64.556 1.00 84.43 83 ILE D O 1
ATOM 3667 N N . SER D 1 88 ? -17.014 43.588 65.382 1.00 85.53 84 SER D N 1
ATOM 3668 C CA . SER D 1 88 ? -18.225 43.347 64.587 1.00 86.42 84 SER D CA 1
ATOM 3669 C C . SER D 1 88 ? -18.252 44.143 63.275 1.00 87.11 84 SER D C 1
ATOM 3670 O O . SER D 1 88 ? -17.618 45.195 63.162 1.00 87.13 84 SER D O 1
ATOM 3673 N N . GLY D 1 89 ? -18.984 43.622 62.288 1.00 87.75 85 GLY D N 1
ATOM 3674 C CA . GLY D 1 89 ? -19.387 44.392 61.107 1.00 88.70 85 GLY D CA 1
ATOM 3675 C C . GLY D 1 89 ? -18.532 44.307 59.851 1.00 89.14 85 GLY D C 1
ATOM 3676 O O . GLY D 1 89 ? -17.322 44.543 59.891 1.00 89.22 85 GLY D O 1
ATOM 3677 N N . ASP D 1 90 ? -19.178 43.986 58.730 1.00 89.47 86 ASP D N 1
ATOM 3678 C CA . ASP D 1 90 ? -18.533 44.024 57.414 1.00 89.67 86 ASP D CA 1
ATOM 3679 C C . ASP D 1 90 ? -19.483 44.573 56.347 1.00 89.81 86 ASP D C 1
ATOM 3680 O O . ASP D 1 90 ? -20.708 44.511 56.499 1.00 89.79 86 ASP D O 1
ATOM 3682 N N . VAL D 1 106 ? -1.318 48.071 60.831 1.00 59.55 102 VAL D N 1
ATOM 3683 C CA . VAL D 1 106 ? -1.692 46.843 60.125 1.00 59.56 102 VAL D CA 1
ATOM 3684 C C . VAL D 1 106 ? -0.691 46.489 59.027 1.00 59.39 102 VAL D C 1
ATOM 3685 O O . VAL D 1 106 ? -0.541 47.209 58.031 1.00 59.67 102 VAL D O 1
ATOM 3689 N N . LYS D 1 107 ? -0.007 45.366 59.217 1.00 58.67 103 LYS D N 1
ATOM 3690 C CA . LYS D 1 107 ? 1.060 44.954 58.317 1.00 58.19 103 LYS D CA 1
ATOM 3691 C C . LYS D 1 107 ? 0.637 43.747 57.485 1.00 57.12 103 LYS D C 1
ATOM 3692 O O . LYS D 1 107 ? 1.221 43.472 56.419 1.00 56.90 103 LYS D O 1
ATOM 3698 N N . LEU D 1 108 ? -0.388 43.047 57.974 1.00 55.29 104 LEU D N 1
ATOM 3699 C CA . LEU D 1 108 ? -0.916 41.859 57.312 1.00 54.33 104 LEU D CA 1
ATOM 3700 C C . LEU D 1 108 ? -2.436 41.761 57.459 1.00 53.44 104 LEU D C 1
ATOM 3701 O O . LEU D 1 108 ? -2.985 41.903 58.557 1.00 53.51 104 LEU D O 1
ATOM 3706 N N . VAL D 1 109 ? -3.116 41.544 56.338 1.00 52.20 105 VAL D N 1
ATOM 3707 C CA . VAL D 1 109 ? -4.540 41.203 56.360 1.00 51.33 105 VAL D CA 1
ATOM 3708 C C . VAL D 1 109 ? -4.717 39.776 55.811 1.00 50.23 105 VAL D C 1
ATOM 3709 O O . VAL D 1 109 ? -4.097 39.414 54.802 1.00 49.42 105 VAL D O 1
ATOM 3713 N N . LEU D 1 110 ? -5.550 38.992 56.498 1.00 49.38 106 LEU D N 1
ATOM 3714 C CA . LEU D 1 110 ? -5.913 37.628 56.086 1.00 49.19 106 LEU D CA 1
ATOM 3715 C C . LEU D 1 110 ? -7.378 37.578 55.642 1.00 49.01 106 LEU D C 1
ATOM 3716 O O . LEU D 1 110 ? -8.290 37.944 56.396 1.00 49.08 106 LEU D O 1
ATOM 3721 N N . LEU D 1 111 ? -7.586 37.130 54.410 1.00 49.05 107 LEU D N 1
ATOM 3722 C CA . LEU D 1 111 ? -8.919 36.959 53.842 1.00 49.42 107 LEU D CA 1
ATOM 3723 C C . LEU D 1 111 ? -9.365 35.505 54.049 1.00 50.09 107 LEU D C 1
ATOM 3724 O O . LEU D 1 111 ? -9.023 34.616 53.266 1.00 48.98 107 LEU D O 1
ATOM 3729 N N . ALA D 1 112 ? -10.112 35.294 55.132 1.00 50.66 108 ALA D N 1
ATOM 3730 C CA . ALA D 1 112 ? -10.556 33.985 55.582 1.00 52.32 108 ALA D CA 1
ATOM 3731 C C . ALA D 1 112 ? -12.078 33.920 55.448 1.00 53.61 108 ALA D C 1
ATOM 3732 O O . ALA D 1 112 ? -12.794 33.561 56.385 1.00 53.70 108 ALA D O 1
ATOM 3742 N N . PRO D 1 114 ? -14.064 32.189 52.588 1.00 62.28 110 PRO D N 1
ATOM 3743 C CA . PRO D 1 114 ? -14.058 31.409 51.337 1.00 64.32 110 PRO D CA 1
ATOM 3744 C C . PRO D 1 114 ? -15.418 31.300 50.634 1.00 66.45 110 PRO D C 1
ATOM 3745 O O . PRO D 1 114 ? -15.450 31.177 49.405 1.00 66.65 110 PRO D O 1
ATOM 3749 N N . HIS D 1 115 ? -16.514 31.347 51.396 1.00 68.70 111 HIS D N 1
ATOM 3750 C CA . HIS D 1 115 ? -17.858 31.156 50.838 1.00 71.20 111 HIS D CA 1
ATOM 3751 C C . HIS D 1 115 ? -18.414 32.410 50.173 1.00 72.21 111 HIS D C 1
ATOM 3752 O O . HIS D 1 115 ? -18.336 33.507 50.743 1.00 72.57 111 HIS D O 1
ATOM 3759 N N . HIS D 1 116 ? -18.965 32.231 48.969 1.00 73.28 112 HIS D N 1
ATOM 3760 C CA . HIS D 1 116 ? -19.783 33.238 48.269 1.00 74.20 112 HIS D CA 1
ATOM 3761 C C . HIS D 1 116 ? -19.164 34.651 48.166 1.00 74.26 112 HIS D C 1
ATOM 3762 O O . HIS D 1 116 ? -19.711 35.624 48.700 1.00 74.14 112 HIS D O 1
ATOM 3769 N N . GLN D 1 117 ? -18.013 34.737 47.493 1.00 74.17 113 GLN D N 1
ATOM 3770 C CA . GLN D 1 117 ? -17.388 36.012 47.076 1.00 73.90 113 GLN D CA 1
ATOM 3771 C C . GLN D 1 117 ? -16.766 36.922 48.161 1.00 73.30 113 GLN D C 1
ATOM 3772 O O . GLN D 1 117 ? -16.196 37.975 47.828 1.00 73.36 113 GLN D O 1
ATOM 3778 N N . GLY D 1 118 ? -16.855 36.517 49.428 1.00 72.30 114 GLY D N 1
ATOM 3779 C CA . GLY D 1 118 ? -16.355 37.311 50.559 1.00 71.07 114 GLY D CA 1
ATOM 3780 C C . GLY D 1 118 ? -14.963 37.908 50.391 1.00 70.22 114 GLY D C 1
ATOM 3781 O O . GLY D 1 118 ? -14.772 39.122 50.556 1.00 69.83 114 GLY D O 1
ATOM 3782 N N . ASN D 1 119 ? -13.992 37.065 50.044 1.00 69.07 115 ASN D N 1
ATOM 3783 C CA . ASN D 1 119 ? -12.589 37.487 49.930 1.00 68.28 115 ASN D CA 1
ATOM 3784 C C . ASN D 1 119 ? -12.330 38.532 48.853 1.00 68.67 115 ASN D C 1
ATOM 3785 O O . ASN D 1 119 ? -11.358 39.285 48.926 1.00 68.08 115 ASN D O 1
ATOM 3790 N N . GLN D 1 120 ? -13.200 38.561 47.851 1.00 69.19 116 GLN D N 1
ATOM 3791 C CA . GLN D 1 120 ? -13.030 39.454 46.713 1.00 70.10 116 GLN D CA 1
ATOM 3792 C C . GLN D 1 120 ? -13.694 40.814 46.926 1.00 70.12 116 GLN D C 1
ATOM 3793 O O . GLN D 1 120 ? -13.240 41.823 46.387 1.00 69.95 116 GLN D O 1
ATOM 3799 N N . THR D 1 121 ? -14.753 40.834 47.729 1.00 70.47 117 THR D N 1
ATOM 3800 C CA . THR D 1 121 ? -15.394 42.089 48.126 1.00 71.32 117 THR D CA 1
ATOM 3801 C C . THR D 1 121 ? -14.442 42.906 49.012 1.00 71.15 117 THR D C 1
ATOM 3802 O O . THR D 1 121 ? -14.207 44.085 48.754 1.00 70.92 117 THR D O 1
ATOM 3806 N N . ALA D 1 122 ? -13.881 42.259 50.038 1.00 70.88 118 ALA D N 1
ATOM 3807 C CA . ALA D 1 122 ? -12.941 42.921 50.945 1.00 70.82 118 ALA D CA 1
ATOM 3808 C C . ALA D 1 122 ? -11.644 43.314 50.241 1.00 70.73 118 ALA D C 1
ATOM 3809 O O . ALA D 1 122 ? -11.129 44.406 50.475 1.00 70.43 118 ALA D O 1
ATOM 3811 N N . LEU D 1 123 ? -11.128 42.440 49.375 1.00 70.77 119 LEU D N 1
ATOM 3812 C CA . LEU D 1 123 ? -9.919 42.754 48.607 1.00 71.23 119 LEU D CA 1
ATOM 3813 C C . LEU D 1 123 ? -10.112 44.054 47.842 1.00 72.58 119 LEU D C 1
ATOM 3814 O O . LEU D 1 123 ? -9.281 44.956 47.924 1.00 72.40 119 LEU D O 1
ATOM 3819 N N . GLU D 1 124 ? -11.221 44.150 47.115 1.00 73.91 120 GLU D N 1
ATOM 3820 C CA . GLU D 1 124 ? -11.503 45.333 46.310 1.00 75.50 120 GLU D CA 1
ATOM 3821 C C . GLU D 1 124 ? -11.620 46.556 47.218 1.00 75.89 120 GLU D C 1
ATOM 3822 O O . GLU D 1 124 ? -11.064 47.614 46.919 1.00 76.02 120 GLU D O 1
ATOM 3828 N N . GLN D 1 125 ? -12.290 46.420 48.355 1.00 76.26 121 GLN D N 1
ATOM 3829 C CA . GLN D 1 125 ? -12.412 47.523 49.300 1.00 77.04 121 GLN D CA 1
ATOM 3830 C C . GLN D 1 125 ? -11.097 47.923 49.931 1.00 77.05 121 GLN D C 1
ATOM 3831 O O . GLN D 1 125 ? -10.799 49.086 50.124 1.00 77.25 121 GLN D O 1
ATOM 3837 N N . LEU D 1 126 ? -10.311 46.942 50.288 1.00 76.85 122 LEU D N 1
ATOM 3838 C CA . LEU D 1 126 ? -9.018 47.226 50.893 1.00 76.99 122 LEU D CA 1
ATOM 3839 C C . LEU D 1 126 ? -8.133 48.060 49.974 1.00 77.32 122 LEU D C 1
ATOM 3840 O O . LEU D 1 126 ? -7.373 48.917 50.437 1.00 77.28 122 LEU D O 1
ATOM 3845 N N . GLN D 1 127 ? -8.234 47.807 48.673 1.00 77.62 123 GLN D N 1
ATOM 3846 C CA . GLN D 1 127 ? -7.416 48.522 47.698 1.00 78.36 123 GLN D CA 1
ATOM 3847 C C . GLN D 1 127 ? -7.934 49.932 47.329 1.00 79.03 123 GLN D C 1
ATOM 3848 O O . GLN D 1 127 ? -7.165 50.759 46.822 1.00 78.95 123 GLN D O 1
ATOM 3854 N N . ARG D 1 128 ? -9.180 50.224 47.632 1.00 79.65 124 ARG D N 1
ATOM 3855 C CA . ARG D 1 128 ? -9.628 51.585 47.514 1.00 80.68 124 ARG D CA 1
ATOM 3856 C C . ARG D 1 128 ? -8.944 52.340 48.625 1.00 80.82 124 ARG D C 1
ATOM 3857 O O . ARG D 1 128 ? -8.738 53.515 48.532 1.00 81.38 124 ARG D O 1
ATOM 3865 N N . ARG D 1 129 ? -8.572 51.652 49.682 1.00 80.69 125 ARG D N 1
ATOM 3866 C CA . ARG D 1 129 ? -7.965 52.315 50.799 1.00 80.65 125 ARG D CA 1
ATOM 3867 C C . ARG D 1 129 ? -6.482 52.520 50.663 1.00 79.49 125 ARG D C 1
ATOM 3868 O O . ARG D 1 129 ? -5.846 52.983 51.579 1.00 79.90 125 ARG D O 1
ATOM 3876 N N . ASN D 1 130 ? -5.920 52.182 49.523 1.00 78.13 126 ASN D N 1
ATOM 3877 C CA . ASN D 1 130 ? -4.494 52.365 49.343 1.00 76.36 126 ASN D CA 1
ATOM 3878 C C . ASN D 1 130 ? -3.722 51.616 50.378 1.00 74.76 126 ASN D C 1
ATOM 3879 O O . ASN D 1 130 ? -2.755 52.124 50.920 1.00 75.14 126 ASN D O 1
ATOM 3884 N N . TYR D 1 131 ? -4.165 50.422 50.692 1.00 72.43 127 TYR D N 1
ATOM 3885 C CA . TYR D 1 131 ? -3.522 49.710 51.742 1.00 69.95 127 TYR D CA 1
ATOM 3886 C C . TYR D 1 131 ? -2.099 49.490 51.343 1.00 68.45 127 TYR D C 1
ATOM 3887 O O . TYR D 1 131 ? -1.812 49.100 50.248 1.00 68.22 127 TYR D O 1
ATOM 3896 N N . LYS D 1 132 ? -1.208 49.749 52.260 1.00 66.87 128 LYS D N 1
ATOM 3897 C CA . LYS D 1 132 ? 0.192 49.563 52.023 1.00 65.02 128 LYS D CA 1
ATOM 3898 C C . LYS D 1 132 ? 0.720 48.171 52.370 1.00 63.34 128 LYS D C 1
ATOM 3899 O O . LYS D 1 132 ? 1.637 47.697 51.710 1.00 63.03 128 LYS D O 1
ATOM 3905 N N . GLY D 1 133 ? 0.165 47.536 53.405 1.00 61.15 129 GLY D N 1
ATOM 3906 C CA . GLY D 1 133 ? 0.704 46.262 53.896 1.00 58.09 129 GLY D CA 1
ATOM 3907 C C . GLY D 1 133 ? 0.634 45.078 52.939 1.00 55.87 129 GLY D C 1
ATOM 3908 O O . GLY D 1 133 ? 0.604 45.244 51.711 1.00 55.85 129 GLY D O 1
ATOM 3909 N N . GLN D 1 134 ? 0.648 43.874 53.502 1.00 53.41 130 GLN D N 1
ATOM 3910 C CA . GLN D 1 134 ? 0.574 42.645 52.698 1.00 51.59 130 GLN D CA 1
ATOM 3911 C C . GLN D 1 134 ? -0.799 42.001 52.873 1.00 49.50 130 GLN D C 1
ATOM 3912 O O . GLN D 1 134 ? -1.452 42.190 53.907 1.00 48.15 130 GLN D O 1
ATOM 3918 N N . ILE D 1 135 ? -1.248 41.296 51.837 1.00 47.61 131 ILE D N 1
ATOM 3919 C CA . ILE D 1 135 ? -2.565 40.642 51.831 1.00 46.68 131 ILE D CA 1
ATOM 3920 C C . ILE D 1 135 ? -2.387 39.172 51.463 1.00 45.46 131 ILE D C 1
ATOM 3921 O O . ILE D 1 135 ? -1.672 38.837 50.501 1.00 45.64 131 ILE D O 1
ATOM 3926 N N . ALA D 1 136 ? -3.036 38.296 52.222 1.00 44.00 132 ALA D N 1
ATOM 3927 C CA . ALA D 1 136 ? -3.119 36.883 51.846 1.00 42.42 132 ALA D CA 1
ATOM 3928 C C . ALA D 1 136 ? -4.550 36.391 51.938 1.00 41.68 132 ALA D C 1
ATOM 3929 O O . ALA D 1 136 ? -5.314 36.875 52.770 1.00 40.89 132 ALA D O 1
ATOM 3931 N N . ALA D 1 137 ? -4.907 35.419 51.085 1.00 41.53 133 ALA D N 1
ATOM 3932 C CA . ALA D 1 137 ? -6.269 34.856 51.065 1.00 42.00 133 ALA D CA 1
ATOM 3933 C C . ALA D 1 137 ? -6.303 33.319 51.003 1.00 42.11 133 ALA D C 1
ATOM 3934 O O . ALA D 1 137 ? -5.400 32.685 50.439 1.00 41.57 133 ALA D O 1
ATOM 3936 N N . ILE D 1 138 ? -7.343 32.736 51.594 1.00 43.06 134 ILE D N 1
ATOM 3937 C CA . ILE D 1 138 ? -7.567 31.282 51.510 1.00 43.43 134 ILE D CA 1
ATOM 3938 C C . ILE D 1 138 ? -8.896 31.035 50.791 1.00 45.44 134 ILE D C 1
ATOM 3939 O O . ILE D 1 138 ? -9.873 31.736 51.044 1.00 45.50 134 ILE D O 1
ATOM 3944 N N . ALA D 1 139 ? -8.919 30.052 49.890 1.00 47.23 135 ALA D N 1
ATOM 3945 C CA . ALA D 1 139 ? -10.063 29.853 48.987 1.00 49.68 135 ALA D CA 1
ATOM 3946 C C . ALA D 1 139 ? -10.354 28.370 48.810 1.00 51.54 135 ALA D C 1
ATOM 3947 O O . ALA D 1 139 ? -9.454 27.552 48.991 1.00 51.31 135 ALA D O 1
ATOM 3949 N N . GLU D 1 140 ? -11.598 28.031 48.453 1.00 54.54 136 GLU D N 1
ATOM 3950 C CA . GLU D 1 140 ? -12.022 26.622 48.312 1.00 57.65 136 GLU D CA 1
ATOM 3951 C C . GLU D 1 140 ? -11.612 25.947 46.998 1.00 59.30 136 GLU D C 1
ATOM 3952 O O . GLU D 1 140 ? -11.250 24.771 46.993 1.00 60.00 136 GLU D O 1
ATOM 3958 N N . TYR D 1 141 ? -11.668 26.687 45.894 1.00 61.62 137 TYR D N 1
ATOM 3959 C CA . TYR D 1 141 ? -11.405 26.122 44.563 1.00 63.22 137 TYR D CA 1
ATOM 3960 C C . TYR D 1 141 ? -10.102 26.645 43.967 1.00 64.58 137 TYR D C 1
ATOM 3961 O O . TYR D 1 141 ? -9.879 27.859 43.947 1.00 64.46 137 TYR D O 1
ATOM 3970 N N . PRO D 1 142 ? -9.235 25.727 43.473 1.00 65.99 138 PRO D N 1
ATOM 3971 C CA . PRO D 1 142 ? -7.900 26.099 42.968 1.00 66.90 138 PRO D CA 1
ATOM 3972 C C . PRO D 1 142 ? -7.972 27.021 41.753 1.00 67.90 138 PRO D C 1
ATOM 3973 O O . PRO D 1 142 ? -6.968 27.645 41.386 1.00 68.38 138 PRO D O 1
ATOM 3977 N N . ASP D 1 143 ? -9.170 27.147 41.205 1.00 69.05 139 ASP D N 1
ATOM 3978 C CA . ASP D 1 143 ? -9.434 28.012 40.077 1.00 69.74 139 ASP D CA 1
ATOM 3979 C C . ASP D 1 143 ? -9.920 29.358 40.536 1.00 70.11 139 ASP D C 1
ATOM 3980 O O . ASP D 1 143 ? -10.229 30.206 39.733 1.00 70.22 139 ASP D O 1
ATOM 3985 N N . GLN D 1 144 ? -9.972 29.551 41.844 1.00 70.18 140 GLN D N 1
ATOM 3986 C CA . GLN D 1 144 ? -10.269 30.842 42.412 1.00 70.19 140 GLN D CA 1
ATOM 3987 C C . GLN D 1 144 ? -8.957 31.499 42.806 1.00 70.11 140 GLN D C 1
ATOM 3988 O O . GLN D 1 144 ? -8.876 32.689 42.947 1.00 69.99 140 GLN D O 1
ATOM 3994 N N . LEU D 1 145 ? -7.918 30.704 42.975 1.00 70.21 141 LEU D N 1
ATOM 3995 C CA . LEU D 1 145 ? -6.647 31.227 43.432 1.00 70.38 141 LEU D CA 1
ATOM 3996 C C . LEU D 1 145 ? -6.092 32.160 42.406 1.00 70.47 141 LEU D C 1
ATOM 3997 O O . LEU D 1 145 ? -5.505 33.171 42.749 1.00 70.99 141 LEU D O 1
ATOM 4002 N N . GLU D 1 146 ? -6.242 31.767 41.148 1.00 69.94 142 GLU D N 1
ATOM 4003 C CA . GLU D 1 146 ? -5.767 32.508 40.005 1.00 69.34 142 GLU D CA 1
ATOM 4004 C C . GLU D 1 146 ? -6.309 33.908 40.073 1.00 68.10 142 GLU D C 1
ATOM 4005 O O . GLU D 1 146 ? -5.574 34.858 40.027 1.00 67.65 142 GLU D O 1
ATOM 4011 N N . GLY D 1 147 ? -7.605 34.010 40.240 1.00 67.18 143 GLY D N 1
ATOM 4012 C CA . GLY D 1 147 ? -8.281 35.279 40.384 1.00 65.62 143 GLY D CA 1
ATOM 4013 C C . GLY D 1 147 ? -7.800 36.228 41.456 1.00 64.36 143 GLY D C 1
ATOM 4014 O O . GLY D 1 147 ? -7.740 37.418 41.235 1.00 63.91 143 GLY D O 1
ATOM 4015 N N . LEU D 1 148 ? -7.469 35.702 42.620 1.00 62.54 144 LEU D N 1
ATOM 4016 C CA . LEU D 1 148 ? -7.060 36.529 43.736 1.00 61.09 144 LEU D CA 1
ATOM 4017 C C . LEU D 1 148 ? -5.661 37.075 43.616 1.00 60.43 144 LEU D C 1
ATOM 4018 O O . LEU D 1 148 ? -5.386 38.177 44.012 1.00 59.94 144 LEU D O 1
ATOM 4023 N N . LEU D 1 149 ? -4.770 36.274 43.086 1.00 60.13 145 LEU D N 1
ATOM 4024 C CA . LEU D 1 149 ? -3.401 36.710 42.806 1.00 60.48 145 LEU D CA 1
ATOM 4025 C C . LEU D 1 149 ? -3.376 37.684 41.632 1.00 60.65 145 LEU D C 1
ATOM 4026 O O . LEU D 1 149 ? -2.545 38.592 41.584 1.00 60.44 145 LEU D O 1
ATOM 4031 N N . GLU D 1 150 ? -4.301 37.466 40.695 1.00 60.99 146 GLU D N 1
ATOM 4032 C CA . GLU D 1 150 ? -4.484 38.303 39.506 1.00 61.18 146 GLU D CA 1
ATOM 4033 C C . GLU D 1 150 ? -5.059 39.666 39.888 1.00 61.00 146 GLU D C 1
ATOM 4034 O O . GLU D 1 150 ? -4.781 40.669 39.231 1.00 61.49 146 GLU D O 1
ATOM 4040 N N . SER D 1 151 ? -5.846 39.693 40.961 1.00 60.73 147 SER D N 1
ATOM 4041 C CA . SER D 1 151 ? -6.417 40.933 41.497 1.00 60.16 147 SER D CA 1
ATOM 4042 C C . SER D 1 151 ? -5.509 41.609 42.539 1.00 59.78 147 SER D C 1
ATOM 4043 O O . SER D 1 151 ? -5.823 42.705 43.017 1.00 59.94 147 SER D O 1
ATOM 4046 N N . GLY D 1 152 ? -4.401 40.958 42.894 1.00 58.79 148 GLY D N 1
ATOM 4047 C CA . GLY D 1 152 ? -3.363 41.584 43.727 1.00 58.08 148 GLY D CA 1
ATOM 4048 C C . GLY D 1 152 ? -3.133 41.157 45.181 1.00 57.56 148 GLY D C 1
ATOM 4049 O O . GLY D 1 152 ? -2.627 41.963 45.984 1.00 57.96 148 GLY D O 1
ATOM 4050 N N . VAL D 1 153 ? -3.478 39.917 45.546 1.00 56.16 149 VAL D N 1
ATOM 4051 C CA . VAL D 1 153 ? -3.069 39.411 46.866 1.00 54.55 149 VAL D CA 1
ATOM 4052 C C . VAL D 1 153 ? -1.625 38.936 46.785 1.00 53.23 149 VAL D C 1
ATOM 4053 O O . VAL D 1 153 ? -1.188 38.444 45.741 1.00 52.73 149 VAL D O 1
ATOM 4057 N N . ASP D 1 154 ? -0.890 39.096 47.880 1.00 51.48 150 ASP D N 1
ATOM 4058 C CA . ASP D 1 154 ? 0.512 38.713 47.923 1.00 50.19 150 ASP D CA 1
ATOM 4059 C C . ASP D 1 154 ? 0.666 37.185 47.961 1.00 48.88 150 ASP D C 1
ATOM 4060 O O . ASP D 1 154 ? 1.621 36.643 47.428 1.00 48.32 150 ASP D O 1
ATOM 4065 N N . ALA D 1 155 ? -0.286 36.501 48.587 1.00 47.36 151 ALA D N 1
ATOM 4066 C CA . ALA D 1 155 ? -0.305 35.033 48.586 1.00 46.13 151 ALA D CA 1
ATOM 4067 C C . ALA D 1 155 ? -1.730 34.506 48.696 1.00 44.84 151 ALA D C 1
ATOM 4068 O O . ALA D 1 155 ? -2.529 35.025 49.470 1.00 43.99 151 ALA D O 1
ATOM 4070 N N . ALA D 1 156 ? -2.030 33.460 47.921 1.00 43.95 152 ALA D N 1
ATOM 4071 C CA . ALA D 1 156 ? -3.336 32.809 47.972 1.00 43.09 152 ALA D CA 1
ATOM 4072 C C . ALA D 1 156 ? -3.160 31.307 48.073 1.00 42.93 152 ALA D C 1
ATOM 4073 O O . ALA D 1 156 ? -2.273 30.734 47.416 1.00 42.49 152 ALA D O 1
ATOM 4075 N N . PHE D 1 157 ? -3.993 30.675 48.900 1.00 42.33 153 PHE D N 1
ATOM 4076 C CA . PHE D 1 157 ? -3.845 29.251 49.221 1.00 41.92 153 PHE D CA 1
ATOM 4077 C C . PHE D 1 157 ? -5.199 28.564 49.226 1.00 41.15 153 PHE D C 1
ATOM 4078 O O . PHE D 1 157 ? -6.216 29.201 49.475 1.00 41.91 153 PHE D O 1
ATOM 4086 N N . ASN D 1 158 ? -5.202 27.253 49.006 1.00 39.81 154 ASN D N 1
ATOM 4087 C CA . ASN D 1 158 ? -6.427 26.478 48.980 1.00 38.68 154 ASN D CA 1
ATOM 4088 C C . ASN D 1 158 ? -6.676 25.804 50.357 1.00 37.85 154 ASN D C 1
ATOM 4089 O O . ASN D 1 158 ? -5.728 25.343 51.023 1.00 36.64 154 ASN D O 1
ATOM 4094 N N . ILE D 1 159 ? -7.946 25.744 50.762 1.00 36.28 155 ILE D N 1
ATOM 4095 C CA . ILE D 1 159 ? -8.321 25.304 52.101 1.00 35.04 155 ILE D CA 1
ATOM 4096 C C . ILE D 1 159 ? -7.723 23.924 52.413 1.00 34.75 155 ILE D C 1
ATOM 4097 O O . ILE D 1 159 ? -7.026 23.725 53.433 1.00 33.96 155 ILE D O 1
ATOM 4102 N N . TYR D 1 160 ? -8.008 22.987 51.513 1.00 34.12 156 TYR D N 1
ATOM 4103 C CA . TYR D 1 160 ? -7.746 21.567 51.765 1.00 34.11 156 TYR D CA 1
ATOM 4104 C C . TYR D 1 160 ? -6.285 21.247 51.722 1.00 32.77 156 TYR D C 1
ATOM 4105 O O . TYR D 1 160 ? -5.822 20.407 52.490 1.00 32.46 156 TYR D O 1
ATOM 4114 N N . SER D 1 161 ? -5.542 21.923 50.846 1.00 32.59 157 SER D N 1
ATOM 4115 C CA . SER D 1 161 ? -4.075 21.792 50.824 1.00 31.68 157 SER D CA 1
ATOM 4116 C C . SER D 1 161 ? -3.502 22.316 52.120 1.00 31.07 157 SER D C 1
ATOM 4117 O O . SER D 1 161 ? -2.609 21.693 52.684 1.00 30.01 157 SER D O 1
ATOM 4120 N N . GLU D 1 162 ? -4.025 23.454 52.596 1.00 30.78 158 GLU D N 1
ATOM 4121 C CA . GLU D 1 162 ? -3.589 24.036 53.871 1.00 31.34 158 GLU D CA 1
ATOM 4122 C C . GLU D 1 162 ? -3.979 23.144 55.033 1.00 30.49 158 GLU D C 1
ATOM 4123 O O . GLU D 1 162 ? -3.192 22.988 55.971 1.00 30.53 158 GLU D O 1
ATOM 4129 N N . ALA D 1 163 ? -5.184 22.556 54.954 1.00 30.83 159 ALA D N 1
ATOM 4130 C CA . ALA D 1 163 ? -5.634 21.588 55.952 1.00 28.92 159 ALA D CA 1
ATOM 4131 C C . ALA D 1 163 ? -4.623 20.445 56.077 1.00 28.31 159 ALA D C 1
ATOM 4132 O O . ALA D 1 163 ? -4.267 20.060 57.178 1.00 26.77 159 ALA D O 1
ATOM 4134 N N . GLY D 1 164 ? -4.189 19.899 54.939 1.00 27.63 160 GLY D N 1
ATOM 4135 C CA . GLY D 1 164 ? -3.215 18.789 54.925 1.00 27.75 160 GLY D CA 1
ATOM 4136 C C . GLY D 1 164 ? -1.877 19.133 55.561 1.00 28.01 160 GLY D C 1
ATOM 4137 O O . GLY D 1 164 ? -1.346 18.359 56.360 1.00 27.17 160 GLY D O 1
ATOM 4138 N N . SER D 1 165 ? -1.344 20.300 55.204 1.00 27.84 161 SER D N 1
ATOM 4139 C CA . SER D 1 165 ? -0.085 20.806 55.746 1.00 28.70 161 SER D CA 1
ATOM 4140 C C . SER D 1 165 ? -0.177 21.048 57.251 1.00 28.17 161 SER D C 1
ATOM 4141 O O . SER D 1 165 ? 0.730 20.663 58.005 1.00 28.52 161 SER D O 1
ATOM 4144 N N . GLY D 1 166 ? -1.267 21.685 57.683 1.00 27.94 162 GLY D N 1
ATOM 4145 C CA . GLY D 1 166 ? -1.477 21.973 59.108 1.00 27.55 162 GLY D CA 1
ATOM 4146 C C . GLY D 1 166 ? -1.581 20.683 59.887 1.00 27.23 162 GLY D C 1
ATOM 4147 O O . GLY D 1 166 ? -0.927 20.518 60.919 1.00 26.62 162 GLY D O 1
ATOM 4148 N N . PHE D 1 167 ? -2.414 19.774 59.377 1.00 27.11 163 PHE D N 1
ATOM 4149 C CA . PHE D 1 167 ? -2.622 18.418 59.916 1.00 26.69 163 PHE D CA 1
ATOM 4150 C C . PHE D 1 167 ? -1.286 17.686 60.122 1.00 27.33 163 PHE D C 1
ATOM 4151 O O . PHE D 1 167 ? -0.954 17.276 61.226 1.00 26.86 163 PHE D O 1
ATOM 4159 N N . ALA D 1 168 ? -0.511 17.534 59.054 1.00 25.93 164 ALA D N 1
ATOM 4160 C CA . ALA D 1 168 ? 0.759 16.802 59.160 1.00 27.78 164 ALA D CA 1
ATOM 4161 C C . ALA D 1 168 ? 1.700 17.354 60.242 1.00 28.19 164 ALA D C 1
ATOM 4162 O O . ALA D 1 168 ? 2.262 16.601 61.057 1.00 28.98 164 ALA D O 1
ATOM 4164 N N . ARG D 1 169 ? 1.904 18.667 60.230 1.00 28.85 165 ARG D N 1
ATOM 4165 C CA . ARG D 1 169 ? 2.784 19.316 61.188 1.00 29.07 165 ARG D CA 1
ATOM 4166 C C . ARG D 1 169 ? 2.266 19.190 62.618 1.00 29.67 165 ARG D C 1
ATOM 4167 O O . ARG D 1 169 ? 3.044 18.966 63.551 1.00 29.89 165 ARG D O 1
ATOM 4175 N N . HIS D 1 170 ? 0.968 19.358 62.811 1.00 29.56 166 HIS D N 1
ATOM 4176 C CA . HIS D 1 170 ? 0.441 19.259 64.179 1.00 30.83 166 HIS D CA 1
ATOM 4177 C C . HIS D 1 170 ? 0.587 17.825 64.705 1.00 30.24 166 HIS D C 1
ATOM 4178 O O . HIS D 1 170 ? 0.957 17.597 65.881 1.00 30.33 166 HIS D O 1
ATOM 4185 N N . VAL D 1 171 ? 0.348 16.863 63.818 1.00 28.39 167 VAL D N 1
ATOM 4186 C CA . VAL D 1 171 ? 0.517 15.456 64.150 1.00 27.96 167 VAL D CA 1
ATOM 4187 C C . VAL D 1 171 ? 1.927 15.184 64.614 1.00 29.19 167 VAL D C 1
ATOM 4188 O O . VAL D 1 171 ? 2.121 14.608 65.678 1.00 29.31 167 VAL D O 1
ATOM 4192 N N . CYS D 1 172 ? 2.907 15.595 63.827 1.00 30.08 168 CYS D N 1
ATOM 4193 C CA . CYS D 1 172 ? 4.295 15.360 64.175 1.00 32.44 168 CYS D CA 1
ATOM 4194 C C . CYS D 1 172 ? 4.724 16.103 65.447 1.00 32.78 168 CYS D C 1
ATOM 4195 O O . CYS D 1 172 ? 5.502 15.577 66.248 1.00 33.01 168 CYS D O 1
ATOM 4198 N N . LYS D 1 173 ? 4.186 17.303 65.674 1.00 33.58 169 LYS D N 1
ATOM 4199 C CA . LYS D 1 173 ? 4.525 18.020 66.920 1.00 35.05 169 LYS D CA 1
ATOM 4200 C C . LYS D 1 173 ? 3.896 17.390 68.151 1.00 33.69 169 LYS D C 1
ATOM 4201 O O . LYS D 1 173 ? 4.557 17.292 69.204 1.00 32.57 169 LYS D O 1
ATOM 4207 N N . GLN D 1 174 ? 2.640 16.958 68.024 1.00 32.17 170 GLN D N 1
ATOM 4208 C CA . GLN D 1 174 ? 1.944 16.330 69.139 1.00 32.01 170 GLN D CA 1
ATOM 4209 C C . GLN D 1 174 ? 2.464 14.931 69.457 1.00 31.02 170 GLN D C 1
ATOM 4210 O O . GLN D 1 174 ? 2.550 14.568 70.629 1.00 30.57 170 GLN D O 1
ATOM 4216 N N . LEU D 1 175 ? 2.744 14.143 68.418 1.00 29.14 171 LEU D N 1
ATOM 4217 C CA . LEU D 1 175 ? 3.043 12.722 68.582 1.00 30.14 171 LEU D CA 1
ATOM 4218 C C . LEU D 1 175 ? 4.524 12.375 68.573 1.00 31.40 171 LEU D C 1
ATOM 4219 O O . LEU D 1 175 ? 4.886 11.269 68.983 1.00 31.86 171 LEU D O 1
ATOM 4224 N N . GLU D 1 176 ? 5.362 13.257 68.068 1.00 33.57 172 GLU D N 1
ATOM 4225 C CA . GLU D 1 176 ? 6.799 13.023 67.998 1.00 35.93 172 GLU D CA 1
ATOM 4226 C C . GLU D 1 176 ? 7.176 11.616 67.542 1.00 35.54 172 GLU D C 1
ATOM 4227 O O . GLU D 1 176 ? 7.779 10.899 68.289 1.00 35.31 172 GLU D O 1
ATOM 4233 N N . PRO D 1 177 ? 6.815 11.211 66.330 1.00 35.07 173 PRO D N 1
ATOM 4234 C CA . PRO D 1 177 ? 7.087 9.830 65.975 1.00 35.61 173 PRO D CA 1
ATOM 4235 C C . PRO D 1 177 ? 8.603 9.627 65.901 1.00 36.97 173 PRO D C 1
ATOM 4236 O O . PRO D 1 177 ? 9.352 10.556 65.561 1.00 36.54 173 PRO D O 1
ATOM 4240 N N . GLN D 1 178 ? 9.037 8.430 66.244 1.00 37.99 174 GLN D N 1
ATOM 4241 C CA . GLN D 1 178 ? 10.441 8.145 66.340 1.00 39.75 174 GLN D CA 1
ATOM 4242 C C . GLN D 1 178 ? 11.019 7.804 64.976 1.00 39.50 174 GLN D C 1
ATOM 4243 O O . GLN D 1 178 ? 11.384 6.648 64.732 1.00 38.95 174 GLN D O 1
ATOM 4249 N N . PHE D 1 179 ? 11.101 8.818 64.101 1.00 40.41 175 PHE D N 1
ATOM 4250 C CA . PHE D 1 179 ? 11.538 8.616 62.721 1.00 40.48 175 PHE D CA 1
ATOM 4251 C C . PHE D 1 179 ? 13.029 8.288 62.664 1.00 43.05 175 PHE D C 1
ATOM 4252 O O . PHE D 1 179 ? 13.857 9.041 63.189 1.00 43.60 175 PHE D O 1
ATOM 4260 N N . THR D 1 180 ? 13.332 7.169 62.002 1.00 44.00 176 THR D N 1
ATOM 4261 C CA . THR D 1 180 ? 14.667 6.584 61.867 1.00 46.05 176 THR D CA 1
ATOM 4262 C C . THR D 1 180 ? 15.402 6.953 60.591 1.00 46.34 176 THR D C 1
ATOM 4263 O O . THR D 1 180 ? 14.784 7.178 59.537 1.00 45.61 176 THR D O 1
ATOM 4267 N N . SER D 1 181 ? 16.732 7.005 60.746 1.00 47.46 177 SER D N 1
ATOM 4268 C CA . SER D 1 181 ? 17.741 7.175 59.698 1.00 47.64 177 SER D CA 1
ATOM 4269 C C . SER D 1 181 ? 17.328 8.066 58.544 1.00 46.89 177 SER D C 1
ATOM 4270 O O . SER D 1 181 ? 17.233 7.652 57.394 1.00 48.42 177 SER D O 1
ATOM 4273 N N . ILE D 1 182 ? 17.071 9.306 58.901 1.00 45.73 178 ILE D N 1
ATOM 4274 C CA . ILE D 1 182 ? 16.738 10.358 58.005 1.00 44.66 178 ILE D CA 1
ATOM 4275 C C . ILE D 1 182 ? 18.088 10.880 57.594 1.00 44.56 178 ILE D C 1
ATOM 4276 O O . ILE D 1 182 ? 19.015 10.862 58.400 1.00 44.48 178 ILE D O 1
ATOM 4281 N N . LYS D 1 183 ? 18.217 11.299 56.340 1.00 44.37 179 LYS D N 1
ATOM 4282 C CA . LYS D 1 183 ? 19.474 11.839 55.850 1.00 44.41 179 LYS D CA 1
ATOM 4283 C C . LYS D 1 183 ? 19.707 13.272 56.374 1.00 43.09 179 LYS D C 1
ATOM 4284 O O . LYS D 1 183 ? 18.827 13.901 56.965 1.00 41.08 179 LYS D O 1
#

InterPro domains:
  IPR003148 Regulator of K+ conductance, N-terminal lobe [PF02254] (388-504)
  IPR003148 Regulator of K+ conductance, N-terminal lobe [PS51201] (385-503)
  IPR006153 Cation/H+ exchanger, transmembrane domain [PF00999] (6-351)
  IPR036291 NAD(P)-binding domain superfamily [SSF51735] (387-517)
  IPR038770 Sodium/solute symporter superfamily [G3DSA:1.20.1530.20] (2-362)